Protein AF-A0AAE8W953-F1 (afdb_monomer_lite)

pLDDT: mean 77.01, std 25.29, range [22.5, 97.44]

Organism: NCBI:txid103232

Structure (mmCIF, N/CA/C/O backbone):
data_AF-A0AAE8W953-F1
#
_entry.id   AF-A0AAE8W953-F1
#
loop_
_atom_site.group_PDB
_atom_site.id
_atom_site.type_symbol
_atom_site.label_atom_id
_atom_site.label_alt_id
_atom_site.label_comp_id
_atom_site.label_asym_id
_atom_site.label_entity_id
_atom_site.label_seq_id
_atom_site.pdbx_PDB_ins_code
_atom_site.Cartn_x
_atom_site.Cartn_y
_atom_site.Cartn_z
_atom_site.occupancy
_atom_site.B_iso_or_equiv
_atom_site.auth_seq_id
_atom_site.auth_comp_id
_atom_site.auth_asym_id
_atom_site.auth_atom_id
_atom_site.pdbx_PDB_model_num
ATOM 1 N N . MET A 1 1 ? 18.981 18.930 -23.651 1.00 29.95 1 MET A N 1
ATOM 2 C CA . MET A 1 1 ? 18.282 19.805 -22.680 1.00 29.95 1 MET A CA 1
ATOM 3 C C . MET A 1 1 ? 17.416 18.897 -21.825 1.00 29.95 1 MET A C 1
ATOM 5 O O . MET A 1 1 ? 16.398 18.423 -22.305 1.00 29.95 1 MET A O 1
ATOM 9 N N . ASN A 1 2 ? 17.889 18.520 -20.635 1.00 25.70 2 ASN A N 1
ATOM 10 C CA . ASN A 1 2 ? 17.463 17.260 -20.018 1.00 25.70 2 ASN A CA 1
ATOM 11 C C . ASN A 1 2 ? 16.318 17.469 -19.023 1.00 25.70 2 ASN A C 1
ATOM 13 O O . ASN A 1 2 ? 16.557 17.807 -17.864 1.00 25.70 2 ASN A O 1
ATOM 17 N N . GLN A 1 3 ? 15.087 17.202 -19.456 1.00 26.69 3 GLN A N 1
ATOM 18 C CA . GLN A 1 3 ? 13.986 16.946 -18.530 1.00 26.69 3 GLN A CA 1
ATOM 19 C C . GLN A 1 3 ? 14.133 15.519 -17.985 1.00 26.69 3 GLN A C 1
ATOM 21 O O . GLN A 1 3 ? 13.975 14.546 -18.717 1.00 26.69 3 GLN A O 1
ATOM 26 N N . ARG A 1 4 ? 14.477 15.389 -16.698 1.00 30.72 4 ARG A N 1
ATOM 27 C CA . ARG A 1 4 ? 14.400 14.107 -15.983 1.00 30.72 4 ARG A CA 1
ATOM 28 C C . ARG A 1 4 ? 12.934 13.813 -15.664 1.00 30.72 4 ARG A C 1
ATOM 30 O O . ARG A 1 4 ? 12.268 14.672 -15.087 1.00 30.72 4 ARG A O 1
ATOM 37 N N . LEU A 1 5 ? 12.461 12.607 -15.977 1.00 32.72 5 LEU A N 1
ATOM 38 C CA . LEU A 1 5 ? 11.154 12.123 -15.526 1.00 32.72 5 LEU A CA 1
ATOM 39 C C . LEU A 1 5 ? 11.118 12.082 -13.983 1.00 32.72 5 LEU A C 1
ATOM 41 O O . LEU A 1 5 ? 12.016 11.497 -13.369 1.00 32.72 5 LEU A O 1
ATOM 45 N N . PRO A 1 6 ? 10.128 12.715 -13.326 1.00 36.53 6 PRO A N 1
ATOM 46 C CA . PRO A 1 6 ? 10.083 12.817 -11.873 1.00 36.53 6 PRO A CA 1
ATOM 47 C C . PRO A 1 6 ? 9.419 11.580 -11.250 1.00 36.53 6 PRO A C 1
ATOM 49 O O . PRO A 1 6 ? 8.352 11.693 -10.653 1.00 36.53 6 PRO A O 1
ATOM 52 N N . LEU A 1 7 ? 10.093 10.425 -11.310 1.00 39.28 7 LEU A N 1
ATOM 53 C CA . LEU A 1 7 ? 9.651 9.139 -10.726 1.00 39.28 7 LEU A CA 1
ATOM 54 C C . LEU A 1 7 ? 9.184 9.263 -9.251 1.00 39.28 7 LEU A C 1
ATOM 56 O O . LEU A 1 7 ? 8.340 8.513 -8.765 1.00 39.28 7 LEU A O 1
ATOM 60 N N . ALA A 1 8 ? 9.705 10.264 -8.532 1.00 35.25 8 ALA A N 1
ATOM 61 C CA . ALA A 1 8 ? 9.328 10.612 -7.163 1.00 35.25 8 ALA A CA 1
ATOM 62 C C . ALA A 1 8 ? 7.889 11.149 -6.989 1.00 35.25 8 ALA A C 1
ATOM 64 O O . ALA A 1 8 ? 7.377 11.090 -5.877 1.00 35.25 8 ALA A O 1
ATOM 65 N N . ARG A 1 9 ? 7.226 11.661 -8.040 1.00 34.94 9 ARG A N 1
ATOM 66 C CA . ARG A 1 9 ? 5.788 12.014 -7.999 1.00 34.94 9 ARG A CA 1
ATOM 67 C C . ARG A 1 9 ? 4.886 10.783 -7.981 1.00 34.94 9 ARG A C 1
ATOM 69 O O . ARG A 1 9 ? 3.749 10.854 -7.534 1.00 34.94 9 ARG A O 1
ATOM 76 N N . GLU A 1 10 ? 5.385 9.677 -8.508 1.00 43.75 10 GLU A N 1
ATOM 77 C CA . GLU A 1 10 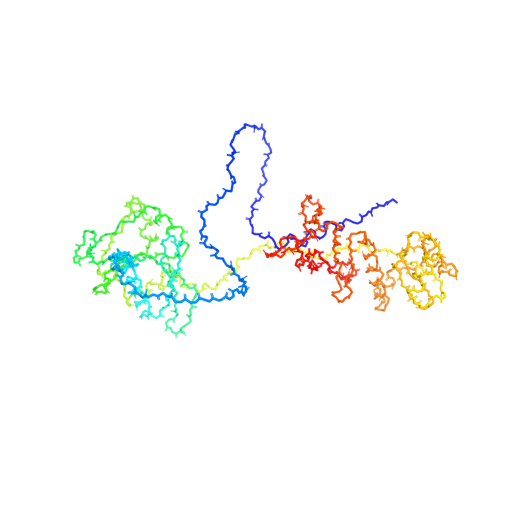? 4.560 8.558 -8.948 1.00 43.75 10 GLU A CA 1
ATOM 78 C C . GLU A 1 10 ? 4.533 7.432 -7.909 1.00 43.75 10 GLU A C 1
ATOM 80 O O . GLU A 1 10 ? 3.479 6.881 -7.600 1.00 43.75 10 GLU A O 1
ATOM 85 N N . VAL A 1 11 ? 5.676 7.198 -7.255 1.00 37.94 11 VAL A N 1
ATOM 86 C CA . VAL A 1 11 ? 5.764 6.411 -6.011 1.00 37.94 11 VAL A CA 1
ATOM 87 C C . VAL A 1 11 ? 4.898 7.021 -4.894 1.00 37.94 11 VAL A C 1
ATOM 89 O O . VAL A 1 11 ? 4.406 6.303 -4.027 1.00 37.94 11 VAL A O 1
ATOM 92 N N . GLU A 1 12 ? 4.689 8.340 -4.919 1.00 37.41 12 GLU A N 1
ATOM 93 C CA . GLU A 1 12 ? 3.907 9.064 -3.913 1.00 37.41 12 GLU A CA 1
ATOM 94 C C . GLU A 1 12 ? 2.401 8.772 -4.017 1.00 37.41 12 GLU A C 1
ATOM 96 O O . GLU A 1 12 ? 1.778 8.464 -3.004 1.00 37.41 12 GLU A O 1
ATOM 101 N N . ALA A 1 13 ? 1.839 8.758 -5.233 1.00 37.00 13 ALA A N 1
ATOM 102 C CA . ALA A 1 13 ? 0.435 8.403 -5.463 1.00 37.00 13 ALA A CA 1
ATOM 103 C C . ALA A 1 13 ? 0.104 6.980 -4.971 1.00 37.00 13 ALA A C 1
ATOM 105 O O . ALA A 1 13 ? -0.927 6.768 -4.335 1.00 37.00 13 ALA A O 1
ATOM 106 N N . ALA A 1 14 ? 1.009 6.020 -5.194 1.00 38.59 14 ALA A N 1
ATOM 107 C CA . ALA A 1 14 ? 0.853 4.661 -4.681 1.00 38.59 14 ALA A CA 1
ATOM 108 C C . ALA A 1 14 ? 0.920 4.607 -3.141 1.00 38.59 14 ALA A C 1
ATOM 110 O O . ALA A 1 14 ? 0.115 3.921 -2.513 1.00 38.59 14 ALA A O 1
ATOM 111 N N . ALA A 1 15 ? 1.849 5.342 -2.518 1.00 34.41 15 ALA A N 1
ATOM 112 C CA . ALA A 1 15 ? 2.065 5.308 -1.070 1.00 34.41 15 ALA A CA 1
ATOM 113 C C . ALA A 1 15 ? 0.926 5.943 -0.248 1.00 34.41 15 ALA A C 1
ATOM 115 O O . ALA A 1 15 ? 0.655 5.481 0.860 1.00 34.41 15 ALA A O 1
ATOM 116 N N . THR A 1 16 ? 0.249 6.970 -0.772 1.00 39.50 16 THR A N 1
ATOM 117 C CA . THR A 1 16 ? -0.854 7.652 -0.066 1.00 39.50 16 THR A CA 1
ATOM 118 C C . THR A 1 16 ? -2.112 6.782 0.077 1.00 39.50 16 THR A C 1
ATOM 120 O O . THR A 1 16 ? -2.882 6.984 1.009 1.00 39.50 16 THR A O 1
ATOM 123 N N . SER A 1 17 ? -2.300 5.771 -0.779 1.00 36.75 17 SER A N 1
ATOM 124 C CA . SER A 1 17 ? -3.497 4.907 -0.786 1.00 36.75 17 SER A CA 1
ATOM 125 C C . SER A 1 17 ? -3.668 3.979 0.431 1.00 36.75 17 SER A C 1
ATOM 127 O O . SER A 1 17 ? -4.734 3.401 0.606 1.00 36.75 17 SER A O 1
ATOM 129 N N . TYR A 1 18 ? -2.636 3.815 1.266 1.00 36.38 18 TYR A N 1
ATOM 130 C CA . TYR A 1 18 ? -2.559 2.755 2.287 1.00 36.38 18 TYR A CA 1
ATOM 131 C C . TYR A 1 18 ? -2.380 3.285 3.727 1.00 36.38 18 TYR A C 1
ATOM 133 O O . TYR A 1 18 ? -1.838 2.583 4.586 1.00 36.38 18 TYR A O 1
ATOM 141 N N . GLY A 1 19 ? -2.778 4.538 3.998 1.00 32.69 19 GLY A N 1
ATOM 142 C CA . GLY A 1 19 ? -2.364 5.272 5.202 1.00 32.69 19 GLY A CA 1
ATOM 143 C C . GLY A 1 19 ? -3.405 6.181 5.869 1.00 32.69 19 GLY A C 1
ATOM 144 O O . GLY A 1 19 ? -3.179 7.385 5.928 1.00 32.69 19 GLY A O 1
ATOM 145 N N . ALA A 1 20 ? -4.413 5.565 6.501 1.00 30.73 20 ALA A N 1
ATOM 146 C CA . ALA A 1 20 ? -5.313 6.124 7.529 1.00 30.73 20 ALA A CA 1
ATOM 147 C C . ALA A 1 20 ? -6.446 7.089 7.106 1.00 30.73 20 ALA A C 1
ATOM 149 O O . ALA A 1 20 ? -6.422 7.731 6.059 1.00 30.73 20 ALA A O 1
ATOM 150 N N . ASP A 1 21 ? -7.453 7.147 7.983 1.00 25.94 21 ASP A N 1
ATOM 151 C CA . ASP A 1 21 ? -8.747 7.805 7.809 1.00 25.94 21 ASP A CA 1
ATOM 152 C C . ASP A 1 21 ? -8.750 9.343 7.847 1.00 25.94 21 ASP A C 1
ATOM 154 O O . ASP A 1 21 ? -8.002 9.995 8.575 1.00 25.94 21 ASP A O 1
ATOM 158 N N . VAL A 1 22 ? -9.719 9.886 7.102 1.00 29.83 22 VAL A N 1
ATOM 159 C CA . VAL A 1 22 ? -10.532 11.086 7.375 1.00 29.83 22 VAL A CA 1
ATOM 160 C C . VAL A 1 22 ? -9.914 12.178 8.272 1.00 29.83 22 VAL A C 1
ATOM 162 O O . VAL A 1 22 ? -10.112 12.222 9.486 1.00 29.83 22 VAL A O 1
ATOM 165 N N . ALA A 1 23 ? -9.355 13.209 7.631 1.00 25.55 23 ALA A N 1
ATOM 166 C CA . ALA A 1 23 ? -9.274 14.557 8.198 1.00 25.55 23 ALA A CA 1
ATOM 167 C C . ALA A 1 23 ? -9.662 15.608 7.140 1.00 25.55 23 ALA A C 1
ATOM 169 O O . ALA A 1 23 ? -9.140 15.616 6.027 1.00 25.55 23 ALA A O 1
ATOM 170 N N . ARG A 1 24 ? -10.613 16.490 7.478 1.00 26.36 24 ARG A N 1
ATOM 171 C CA . ARG A 1 24 ? -11.194 17.487 6.555 1.00 26.36 24 ARG A CA 1
ATOM 172 C C . ARG A 1 24 ? -10.184 18.561 6.133 1.00 26.36 24 ARG A C 1
ATOM 174 O O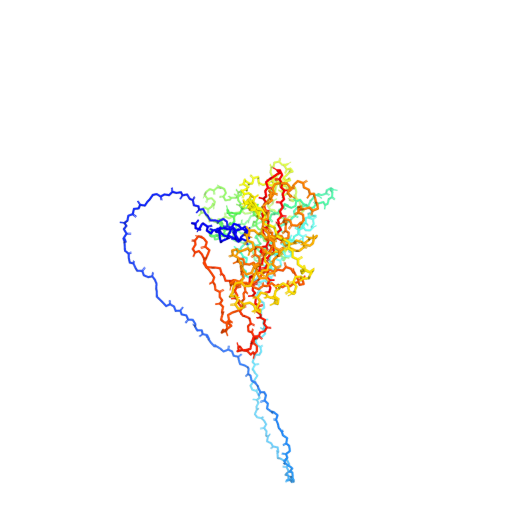 . ARG A 1 24 ? -9.463 19.086 6.977 1.00 26.36 24 ARG A O 1
ATOM 181 N N . LEU A 1 25 ? -10.305 19.043 4.894 1.00 24.92 25 LEU A N 1
ATOM 182 C CA . LEU A 1 25 ? -9.890 20.400 4.518 1.00 24.92 25 LEU A CA 1
ATOM 183 C C . LEU A 1 25 ? -11.009 21.131 3.765 1.00 24.92 25 LEU A C 1
ATOM 185 O O . LEU A 1 25 ? -11.250 20.897 2.585 1.00 24.92 25 LEU A O 1
ATOM 189 N N . VAL A 1 26 ? -11.660 22.062 4.466 1.00 26.39 26 VAL A N 1
ATOM 190 C CA . VAL A 1 26 ? -12.446 23.150 3.864 1.00 26.39 26 VAL A CA 1
ATOM 191 C C . VAL A 1 26 ? -11.502 24.348 3.693 1.00 26.39 26 VAL A C 1
ATOM 193 O O . VAL A 1 26 ? -10.773 24.660 4.638 1.00 26.39 26 VAL A O 1
ATOM 196 N N . PRO A 1 27 ? -11.474 25.036 2.537 1.00 28.94 27 PRO A N 1
ATOM 197 C CA . PRO A 1 27 ? -10.591 26.181 2.340 1.00 28.94 27 PRO A CA 1
ATOM 198 C C . PRO A 1 27 ? -11.124 27.429 3.061 1.00 28.94 27 PRO A C 1
ATOM 200 O O . PRO A 1 27 ? -12.233 27.885 2.790 1.00 28.94 27 PRO A O 1
ATOM 203 N N . VAL A 1 28 ? -10.306 28.028 3.932 1.00 25.64 28 VAL A N 1
ATOM 204 C CA . VAL A 1 28 ? -10.545 29.361 4.515 1.00 25.64 28 VAL A CA 1
ATOM 205 C C . VAL A 1 28 ? -9.281 30.215 4.367 1.00 25.64 28 VAL A C 1
ATOM 207 O O . VAL A 1 28 ? -8.160 29.710 4.408 1.00 25.64 28 VAL A O 1
ATOM 210 N N . VAL A 1 29 ? -9.481 31.508 4.111 1.00 27.25 29 VAL A N 1
ATOM 211 C CA . VAL A 1 29 ? -8.453 32.473 3.690 1.00 27.25 29 VAL A CA 1
ATOM 212 C C . VAL A 1 29 ? -7.580 32.944 4.865 1.00 27.25 29 VAL A C 1
ATOM 214 O O . VAL A 1 29 ? -8.011 32.958 6.014 1.00 27.25 29 VAL A O 1
ATOM 217 N N . ALA A 1 30 ? -6.337 33.333 4.568 1.00 26.64 30 ALA A N 1
ATOM 218 C CA . ALA A 1 30 ? -5.344 33.765 5.550 1.00 26.64 30 ALA A CA 1
ATOM 219 C C . ALA A 1 30 ? -5.658 35.119 6.226 1.00 26.64 30 ALA A C 1
ATOM 221 O O . ALA A 1 30 ? -6.164 36.044 5.593 1.00 26.64 30 ALA A O 1
ATOM 222 N N . GLY A 1 31 ? -5.231 35.259 7.487 1.00 25.09 31 GLY A N 1
ATOM 223 C CA . GLY A 1 31 ? -5.169 36.516 8.245 1.00 25.09 31 GLY A CA 1
ATOM 224 C C . GLY A 1 31 ? -4.106 36.420 9.365 1.00 25.09 31 GLY A C 1
ATOM 225 O O . GLY A 1 31 ? -3.942 35.320 9.896 1.00 25.09 31 GLY A O 1
ATOM 226 N N . PRO A 1 32 ? -3.345 37.483 9.720 1.00 33.75 32 PRO A N 1
ATOM 227 C CA . PRO A 1 32 ? -2.106 37.316 10.492 1.00 33.75 32 PRO A CA 1
ATOM 228 C C . PRO A 1 32 ? -2.097 38.004 11.875 1.00 33.75 32 PRO A C 1
ATOM 230 O O . PRO A 1 32 ? -1.932 39.219 11.959 1.00 33.75 32 PRO A O 1
ATOM 233 N N . HIS A 1 33 ? -2.137 37.228 12.964 1.00 26.92 33 HIS A N 1
ATOM 234 C CA .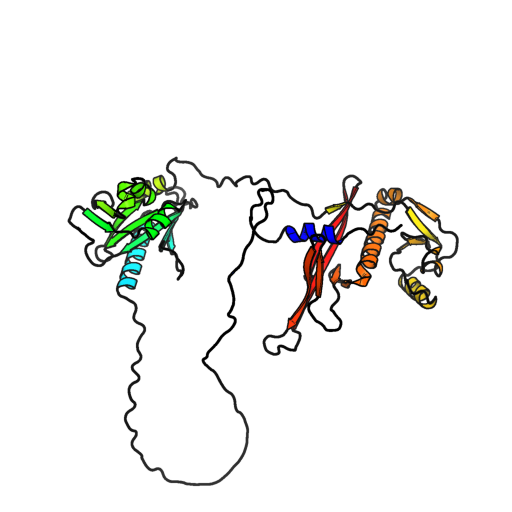 HIS A 1 33 ? -1.792 37.691 14.321 1.00 26.92 33 HIS A CA 1
ATOM 235 C C . HIS A 1 33 ? -1.126 36.574 15.153 1.00 26.92 33 HIS A C 1
ATOM 237 O O . HIS A 1 33 ? -1.492 35.409 15.031 1.00 26.92 33 HIS A O 1
ATOM 243 N N . GLY A 1 34 ? -0.156 36.942 16.002 1.00 25.34 34 GLY A N 1
ATOM 244 C CA . GLY A 1 34 ? 0.284 36.144 17.164 1.00 25.34 34 GLY A CA 1
ATOM 245 C C . GLY A 1 34 ? -0.495 36.537 18.439 1.00 25.34 34 GLY A C 1
ATOM 246 O O . GLY A 1 34 ? -1.459 37.294 18.299 1.00 25.34 34 GLY A O 1
ATOM 247 N N . PRO A 1 35 ? -0.089 36.125 19.666 1.00 34.12 35 PRO A N 1
ATOM 248 C CA . PRO A 1 35 ? 1.250 35.642 20.046 1.00 34.12 35 PRO A CA 1
ATOM 249 C C . PRO A 1 35 ? 1.294 34.371 20.945 1.00 34.12 35 PRO A C 1
ATOM 251 O O . PRO A 1 35 ? 0.270 33.818 21.318 1.00 34.12 35 PRO A O 1
ATOM 254 N N . ASP A 1 36 ? 2.527 33.964 21.274 1.00 24.52 36 ASP A N 1
ATOM 255 C CA . ASP A 1 36 ? 3.062 33.322 22.499 1.00 24.52 36 ASP A CA 1
ATOM 256 C C . ASP A 1 36 ? 2.329 32.259 23.368 1.00 24.52 36 ASP A C 1
ATOM 258 O O . ASP A 1 36 ? 1.164 32.357 23.736 1.00 24.52 36 ASP A O 1
ATOM 262 N N . HIS A 1 37 ? 3.200 31.379 23.901 1.00 24.16 37 HIS A N 1
ATOM 263 C CA . HIS A 1 37 ? 3.160 30.617 25.169 1.00 24.16 37 HIS A CA 1
ATOM 264 C C . HIS A 1 37 ? 2.635 29.160 25.250 1.00 24.16 37 HIS A C 1
ATOM 266 O O . HIS A 1 37 ? 1.646 28.770 24.648 1.00 24.16 37 HIS A O 1
ATOM 272 N N . LEU A 1 38 ? 3.347 28.405 26.118 1.00 23.81 38 LEU A N 1
ATOM 273 C CA . LEU A 1 38 ? 3.217 26.991 26.536 1.00 23.81 38 LEU A CA 1
ATOM 274 C C . LEU A 1 38 ? 3.338 25.949 25.391 1.00 23.81 38 LEU A C 1
ATOM 276 O O . LEU A 1 38 ? 2.680 26.038 24.370 1.00 23.81 38 LEU A O 1
ATOM 280 N N . PHE A 1 39 ? 4.182 24.913 25.472 1.00 23.44 39 PHE A N 1
ATOM 281 C CA . PHE A 1 39 ? 4.564 24.106 26.643 1.00 23.44 39 PHE A CA 1
ATOM 282 C C . PHE A 1 39 ? 6.077 23.814 26.763 1.00 23.44 39 PHE A C 1
ATOM 284 O O . PHE A 1 39 ? 6.853 24.005 25.829 1.00 23.44 39 PHE A O 1
ATOM 291 N N . ARG A 1 40 ? 6.499 23.303 27.931 1.00 23.05 40 ARG A N 1
ATOM 292 C CA . ARG A 1 40 ? 7.882 22.895 28.245 1.00 23.05 40 ARG A CA 1
ATOM 293 C C . ARG A 1 40 ? 7.871 21.716 29.230 1.00 23.05 40 ARG A C 1
ATOM 295 O O . ARG A 1 40 ? 7.195 21.836 30.245 1.00 23.05 40 ARG A O 1
ATOM 302 N N . LEU A 1 41 ? 8.710 20.692 28.990 1.00 22.50 41 LEU A N 1
ATOM 303 C CA . LEU A 1 41 ? 8.979 19.525 29.872 1.00 22.50 41 LEU A CA 1
ATOM 304 C C . LEU A 1 41 ? 7.767 18.565 30.073 1.00 22.50 41 LEU A C 1
ATOM 306 O O . LEU A 1 41 ? 6.629 18.981 29.913 1.00 22.50 41 LEU A O 1
ATOM 310 N N . MET A 1 42 ? 7.917 17.263 30.373 1.00 23.22 42 MET A N 1
ATOM 311 C CA . MET A 1 42 ? 9.106 16.419 30.629 1.00 23.22 42 MET A CA 1
ATOM 312 C C . MET A 1 42 ? 9.144 15.152 29.749 1.00 23.22 42 MET A C 1
ATOM 314 O O . MET A 1 42 ? 8.132 14.742 29.188 1.00 23.22 42 MET A O 1
ATOM 318 N N . SER A 1 43 ? 10.309 14.496 29.725 1.00 23.70 43 SER A N 1
ATOM 319 C CA . SER A 1 43 ? 10.497 13.115 29.262 1.00 23.70 43 SER A CA 1
ATOM 320 C C . SER A 1 43 ? 10.917 12.206 30.429 1.00 23.70 43 SER A C 1
ATOM 322 O O . SER A 1 43 ? 11.666 12.659 31.293 1.00 23.70 43 SER A O 1
ATOM 324 N N . ASP A 1 44 ? 10.591 10.910 30.335 1.00 25.88 44 ASP A N 1
ATOM 325 C CA . ASP A 1 44 ? 11.327 9.798 30.984 1.00 25.88 44 ASP A CA 1
ATOM 326 C C . ASP A 1 44 ? 11.121 9.658 32.546 1.00 25.88 44 ASP A C 1
ATOM 328 O O . ASP A 1 44 ? 10.262 10.351 33.090 1.00 25.88 44 ASP A O 1
ATOM 332 N N . PRO A 1 45 ? 11.710 8.677 33.285 1.00 40.31 45 PRO A N 1
ATOM 333 C CA . PRO A 1 45 ? 11.023 7.387 33.565 1.00 40.31 45 PRO A CA 1
ATOM 334 C C . PRO A 1 45 ? 11.234 6.775 34.997 1.00 40.31 45 PRO A C 1
ATOM 336 O O . PRO A 1 45 ? 11.750 7.439 35.891 1.00 40.31 45 PRO A O 1
ATOM 339 N N . ARG A 1 46 ? 11.009 5.438 35.139 1.00 26.27 46 ARG A N 1
ATOM 340 C CA . ARG A 1 46 ? 11.454 4.492 36.226 1.00 26.27 46 ARG A CA 1
ATOM 341 C C . ARG A 1 46 ? 10.663 4.563 37.560 1.00 26.27 46 ARG A C 1
ATOM 343 O O . ARG A 1 46 ? 9.855 5.463 37.719 1.00 26.27 46 ARG A O 1
ATOM 350 N N . ARG A 1 47 ? 10.790 3.653 38.558 1.00 28.42 47 ARG A N 1
ATOM 351 C CA . ARG A 1 47 ? 11.561 2.386 38.828 1.00 28.42 47 ARG A CA 1
ATOM 352 C C . ARG A 1 47 ? 10.726 1.516 39.827 1.00 28.42 47 ARG A C 1
ATOM 354 O O . ARG A 1 47 ? 9.837 2.073 40.454 1.00 28.42 47 ARG A O 1
ATOM 361 N N . THR A 1 48 ? 10.931 0.219 40.124 1.00 27.70 48 THR A N 1
ATOM 362 C CA . THR A 1 48 ? 11.896 -0.806 39.647 1.00 27.70 48 THR A CA 1
ATOM 363 C C . THR A 1 48 ? 11.150 -2.024 39.049 1.00 27.70 48 THR A C 1
ATOM 365 O O . THR A 1 48 ? 10.554 -1.801 38.006 1.00 27.70 48 THR A O 1
ATOM 368 N N . VAL A 1 49 ? 11.084 -3.288 39.515 1.00 27.55 49 VAL A N 1
ATOM 369 C CA . VAL A 1 49 ? 11.661 -4.111 40.618 1.00 27.55 49 VAL A CA 1
ATOM 370 C C . VAL A 1 49 ? 11.939 -5.496 39.992 1.00 27.55 49 VAL A C 1
ATOM 372 O O . VAL A 1 49 ? 11.003 -6.215 39.670 1.00 27.55 49 VAL A O 1
ATOM 375 N N . SER A 1 50 ? 13.137 -5.741 39.449 1.00 27.86 50 SER A N 1
ATOM 376 C CA . SER A 1 50 ? 14.247 -6.540 40.032 1.00 27.86 50 SER A CA 1
ATOM 377 C C . SER A 1 50 ? 13.867 -7.936 40.571 1.00 27.86 50 SER A C 1
ATOM 379 O O . SER A 1 50 ? 13.038 -8.019 41.469 1.00 27.86 50 SER A O 1
ATOM 381 N N . GLY A 1 51 ? 14.469 -9.057 40.148 1.00 25.75 51 GLY A N 1
ATOM 382 C CA . GLY A 1 51 ? 15.562 -9.273 39.177 1.00 25.75 51 GLY A CA 1
ATOM 383 C C . GLY A 1 51 ? 16.931 -9.580 39.814 1.00 25.75 51 GLY A C 1
ATOM 384 O O . GLY A 1 51 ? 17.214 -9.096 40.906 1.00 25.75 51 GLY A O 1
ATOM 385 N N . HIS A 1 52 ? 17.771 -10.319 39.069 1.00 27.17 52 HIS A N 1
ATOM 386 C CA . HIS A 1 52 ? 19.045 -10.968 39.460 1.00 27.17 52 HIS A CA 1
ATOM 387 C C . HIS A 1 52 ? 18.903 -12.266 40.293 1.00 27.17 52 HIS A C 1
ATOM 389 O O . HIS A 1 52 ? 17.960 -12.413 41.061 1.00 27.17 52 HIS A O 1
ATOM 395 N N . GLY A 1 53 ? 19.814 -13.242 40.171 1.00 25.02 53 GLY A N 1
ATOM 396 C CA . GLY A 1 53 ? 20.896 -13.343 39.177 1.00 25.02 53 GLY A CA 1
ATOM 397 C C . GLY A 1 53 ? 22.005 -14.340 39.543 1.00 25.02 53 GLY A C 1
ATOM 398 O O . GLY A 1 53 ? 22.643 -14.177 40.572 1.00 25.02 53 GLY A O 1
ATOM 399 N N . GLU A 1 54 ? 22.181 -15.340 38.674 1.00 26.14 54 GLU A N 1
ATOM 400 C CA . GLU A 1 54 ? 23.417 -16.014 38.208 1.00 26.14 54 GLU A CA 1
ATOM 401 C C . GLU A 1 54 ? 24.701 -16.041 39.073 1.00 26.14 54 GLU A C 1
ATOM 403 O O . GLU A 1 54 ? 25.177 -15.025 39.570 1.00 26.14 54 GLU A O 1
ATOM 408 N N . GLY A 1 55 ? 25.370 -17.206 39.109 1.00 26.12 55 GLY A N 1
ATOM 409 C CA . GLY A 1 55 ? 26.730 -17.336 39.653 1.00 26.12 55 GLY A CA 1
ATOM 410 C C . GLY A 1 55 ? 27.224 -18.781 39.794 1.00 26.12 55 GLY A C 1
ATOM 411 O O . GLY A 1 55 ? 27.093 -19.378 40.857 1.00 26.12 55 GLY A O 1
ATOM 412 N N . SER A 1 56 ? 27.815 -19.349 38.739 1.00 27.47 56 SER A N 1
ATOM 413 C CA . SER A 1 56 ? 28.465 -20.672 38.758 1.00 27.47 56 SER A CA 1
ATOM 414 C C . SER A 1 56 ? 29.986 -20.568 38.917 1.00 27.47 56 SER A C 1
ATOM 416 O O . SER A 1 56 ? 30.588 -19.773 38.199 1.00 27.47 56 SER A O 1
ATOM 418 N N . CYS A 1 57 ? 30.612 -21.424 39.739 1.00 25.31 57 CYS A N 1
ATOM 419 C CA . CYS A 1 57 ? 31.986 -21.924 39.536 1.00 25.31 57 CYS A CA 1
ATOM 420 C C . CYS A 1 57 ? 32.315 -23.115 40.469 1.00 25.31 57 CYS A C 1
ATOM 422 O O . CYS A 1 57 ? 31.450 -23.556 41.225 1.00 25.31 57 CYS A O 1
ATOM 424 N N . VAL A 1 58 ? 33.520 -23.690 40.340 1.00 27.31 58 VAL A N 1
ATOM 425 C CA . VAL A 1 58 ? 33.829 -25.106 40.652 1.00 27.31 58 VAL A CA 1
ATOM 426 C C . VAL A 1 58 ? 35.118 -25.286 41.492 1.00 27.31 58 VAL A C 1
ATOM 428 O O . VAL A 1 58 ? 36.036 -24.481 41.372 1.00 27.31 58 VAL A O 1
ATOM 431 N N . ASP A 1 59 ? 35.163 -26.383 42.269 1.00 26.88 59 ASP A N 1
ATOM 432 C CA . ASP A 1 59 ? 36.283 -27.004 43.023 1.00 26.88 59 ASP A CA 1
ATOM 433 C C . ASP A 1 59 ? 36.956 -26.254 44.201 1.00 26.88 59 ASP A C 1
ATOM 435 O O . ASP A 1 59 ? 37.171 -25.047 44.179 1.00 26.88 59 ASP A O 1
ATOM 439 N N . GLY A 1 60 ? 37.332 -27.006 45.259 1.00 25.80 60 GLY A N 1
ATOM 440 C CA . GLY A 1 60 ? 38.015 -26.445 46.447 1.00 25.80 60 GLY A CA 1
ATOM 441 C C . GLY A 1 60 ? 38.019 -27.289 47.742 1.00 25.80 60 GLY A C 1
ATOM 442 O O . GLY A 1 60 ? 37.587 -26.800 48.777 1.00 25.80 60 GLY A O 1
ATOM 443 N N . GLY A 1 61 ? 38.454 -28.555 47.701 1.00 24.38 61 GLY A N 1
ATOM 444 C CA . GLY A 1 61 ? 38.279 -29.569 48.767 1.00 24.38 61 GLY A CA 1
ATOM 445 C C . GLY A 1 61 ? 38.690 -29.291 50.241 1.00 24.38 61 GLY A C 1
ATOM 446 O O . GLY A 1 61 ? 39.546 -28.465 50.540 1.00 24.38 61 GLY A O 1
ATOM 447 N N . SER A 1 62 ? 38.190 -30.186 51.118 1.00 26.23 62 SER A N 1
ATOM 448 C CA . SER A 1 62 ? 38.813 -30.718 52.362 1.00 26.23 62 SER A CA 1
ATOM 449 C C . SER A 1 62 ? 38.254 -30.345 53.762 1.00 26.23 62 SER A C 1
ATOM 451 O O . SER A 1 62 ? 37.979 -29.196 54.080 1.00 26.23 62 SER A O 1
ATOM 453 N N . SER A 1 63 ? 38.256 -31.370 54.635 1.00 27.14 63 SER A N 1
ATOM 454 C CA . SER A 1 63 ? 38.476 -31.341 56.101 1.00 27.14 63 SER A CA 1
ATOM 455 C C . SER A 1 63 ? 37.378 -30.912 57.114 1.00 27.14 63 SER A C 1
ATOM 457 O O . SER A 1 63 ? 37.369 -29.797 57.621 1.00 27.14 63 SER A O 1
ATOM 459 N N . CYS A 1 64 ? 36.663 -31.934 57.611 1.00 25.94 64 CYS A N 1
ATOM 460 C CA . CYS A 1 64 ? 36.505 -32.281 59.046 1.00 25.94 64 CYS A CA 1
ATOM 461 C C . CYS A 1 64 ? 35.643 -31.446 60.038 1.00 25.94 64 CYS A C 1
ATOM 463 O O . CYS A 1 64 ? 36.057 -30.423 60.566 1.00 25.94 64 CYS A O 1
ATOM 465 N N . CYS A 1 65 ? 34.576 -32.113 60.509 1.00 25.41 65 CYS A N 1
ATOM 466 C CA . CYS A 1 65 ? 34.225 -32.330 61.931 1.00 25.41 65 CYS A CA 1
ATOM 467 C C . CYS A 1 65 ? 33.876 -31.138 62.860 1.00 25.41 65 CYS A C 1
ATOM 469 O O . CYS A 1 65 ? 34.739 -30.570 63.525 1.00 25.41 65 CYS A O 1
ATOM 471 N N . GLY A 1 66 ? 32.571 -30.940 63.101 1.00 28.55 66 GLY A N 1
ATOM 472 C CA . GLY A 1 66 ? 32.014 -30.184 64.237 1.00 28.55 66 GLY A CA 1
ATOM 473 C C . GLY A 1 66 ? 30.698 -30.808 64.734 1.00 28.55 66 GLY A C 1
ATOM 474 O O . GLY A 1 66 ? 29.985 -31.435 63.954 1.00 28.55 66 GLY A O 1
ATOM 475 N N . LYS A 1 67 ? 30.387 -30.699 66.036 1.00 30.92 67 LYS A N 1
ATOM 476 C CA . LYS A 1 67 ? 29.181 -31.299 66.656 1.00 30.92 67 LYS A CA 1
ATOM 477 C C . LYS A 1 67 ? 27.955 -30.373 66.547 1.00 30.92 67 LYS A C 1
ATOM 479 O O . LYS A 1 67 ? 28.137 -29.158 66.556 1.00 30.92 67 LYS A O 1
ATOM 484 N N . PRO A 1 68 ? 26.718 -30.910 66.513 1.00 31.89 68 PRO A N 1
ATOM 485 C CA . PRO A 1 68 ? 25.512 -30.088 66.524 1.00 31.89 68 PRO A CA 1
ATOM 486 C C . PRO A 1 68 ? 25.298 -29.424 67.891 1.00 31.89 68 PRO A C 1
ATOM 488 O O . PRO A 1 68 ? 25.451 -30.060 68.934 1.00 31.89 68 PRO A O 1
ATOM 491 N N . VAL A 1 69 ? 24.877 -28.160 67.868 1.00 34.97 69 VAL A N 1
ATOM 492 C CA . VAL A 1 69 ? 24.318 -27.432 69.014 1.00 34.97 69 VAL A CA 1
ATOM 493 C C . VAL A 1 69 ? 22.944 -26.932 68.585 1.00 34.97 69 VAL A C 1
ATOM 495 O O . VAL A 1 69 ? 22.812 -26.339 67.515 1.00 34.97 69 VAL A O 1
ATOM 498 N N . ALA A 1 70 ? 21.917 -27.205 69.387 1.00 32.59 70 ALA A N 1
ATOM 499 C CA . ALA A 1 70 ? 20.575 -26.706 69.125 1.00 32.59 70 ALA A CA 1
ATOM 500 C C . ALA A 1 70 ? 20.477 -25.238 69.562 1.00 32.59 70 ALA A C 1
ATOM 502 O O . ALA A 1 70 ? 20.706 -24.928 70.730 1.00 32.59 70 ALA A O 1
ATOM 503 N N . CYS A 1 71 ? 20.109 -24.359 68.632 1.00 31.38 71 CYS A N 1
ATOM 504 C CA . CYS A 1 71 ? 19.690 -22.991 68.922 1.00 31.38 71 CYS A CA 1
ATOM 505 C C . CYS A 1 71 ? 18.198 -22.875 68.604 1.00 31.38 71 CYS A C 1
ATOM 507 O O . CYS A 1 71 ? 17.761 -23.266 67.520 1.00 31.38 71 CYS A O 1
ATOM 509 N N . GLU A 1 72 ? 17.419 -22.362 69.550 1.00 32.78 72 GLU A N 1
ATOM 510 C CA . GLU A 1 72 ? 15.974 -22.207 69.395 1.00 32.78 72 GLU A CA 1
ATOM 511 C C . GLU A 1 72 ? 15.656 -21.091 68.390 1.00 32.78 72 GLU A C 1
ATOM 513 O O . GLU A 1 72 ? 16.227 -20.001 68.439 1.00 32.78 72 GLU A O 1
ATOM 518 N N . MET A 1 73 ? 14.736 -21.365 67.463 1.00 35.75 73 MET A N 1
ATOM 519 C CA . MET A 1 73 ? 14.267 -20.372 66.498 1.00 35.75 73 MET A CA 1
ATOM 520 C C . MET A 1 73 ? 13.246 -19.439 67.168 1.00 35.75 73 MET A C 1
ATOM 522 O O . MET A 1 73 ? 12.243 -19.939 67.685 1.00 35.75 73 MET A O 1
ATOM 526 N N . PRO A 1 74 ? 13.420 -18.103 67.127 1.00 36.12 74 PRO A N 1
ATOM 527 C CA . PRO A 1 74 ? 12.344 -17.188 67.490 1.00 36.12 74 PRO A CA 1
ATOM 528 C C . PRO A 1 74 ? 11.164 -17.352 66.510 1.00 36.12 74 PRO A C 1
ATOM 530 O O . PRO A 1 74 ? 11.372 -17.731 65.351 1.00 36.12 74 PRO A O 1
ATOM 533 N N . PRO A 1 75 ? 9.918 -17.084 66.941 1.00 35.78 75 PRO A N 1
ATOM 534 C CA . PRO A 1 75 ? 8.740 -17.341 66.122 1.00 35.78 75 PRO A CA 1
ATOM 535 C C . PRO A 1 75 ? 8.742 -16.472 64.860 1.00 35.78 75 PRO A C 1
ATOM 537 O O . PRO A 1 75 ? 8.927 -15.256 64.934 1.00 35.78 75 PRO A O 1
ATOM 540 N N . LEU A 1 76 ? 8.478 -17.086 63.702 1.00 35.16 76 LEU A N 1
ATOM 541 C CA . LEU A 1 76 ? 8.237 -16.337 62.471 1.00 35.16 76 LEU A CA 1
ATOM 542 C C . LEU A 1 76 ? 6.999 -15.456 62.667 1.00 35.16 76 LEU A C 1
ATOM 544 O O . LEU A 1 76 ? 5.905 -15.960 62.930 1.00 35.16 76 LEU A O 1
ATOM 548 N N . SER A 1 77 ? 7.154 -14.146 62.480 1.00 36.59 77 SER A N 1
ATOM 549 C CA . SER A 1 77 ? 6.014 -13.250 62.322 1.00 36.59 77 SER A CA 1
ATOM 550 C C . SER A 1 77 ? 5.220 -13.684 61.094 1.00 36.59 77 SER A C 1
ATOM 552 O O . SER A 1 77 ? 5.756 -13.691 59.985 1.00 36.59 77 SER A O 1
ATOM 554 N N . SER A 1 78 ? 3.953 -14.042 61.286 1.00 36.72 78 SER A N 1
ATOM 555 C CA . SER A 1 78 ? 3.057 -14.421 60.199 1.00 36.72 78 SER A CA 1
ATOM 556 C C . SER A 1 78 ? 2.806 -13.219 59.287 1.00 36.72 78 SER A C 1
ATOM 558 O O . SER A 1 78 ? 1.974 -12.368 59.614 1.00 36.72 78 SER A O 1
ATOM 560 N N . ASP A 1 79 ? 3.507 -13.153 58.152 1.00 39.12 79 ASP A N 1
ATOM 561 C CA . ASP A 1 79 ? 3.165 -12.205 57.095 1.00 39.12 79 ASP A CA 1
ATOM 562 C C . ASP A 1 79 ? 1.751 -12.530 56.602 1.00 39.12 79 ASP A C 1
ATOM 564 O O . ASP A 1 79 ? 1.457 -13.623 56.105 1.00 39.12 79 ASP A O 1
ATOM 568 N N . GLY A 1 80 ? 0.837 -11.603 56.872 1.00 37.94 80 GLY A N 1
ATOM 569 C CA . GLY A 1 80 ? -0.592 -11.825 56.763 1.00 37.94 80 GLY A CA 1
ATOM 570 C C . GLY A 1 80 ? -1.027 -11.794 55.311 1.00 37.94 80 GLY A C 1
ATOM 571 O O . GLY A 1 80 ? -1.512 -10.758 54.862 1.00 37.94 80 GLY A O 1
ATOM 572 N N . SER A 1 81 ? -0.885 -12.930 54.613 1.00 41.66 81 SER A N 1
ATOM 573 C CA . SER A 1 81 ? -1.329 -13.150 53.229 1.00 41.66 81 SER A CA 1
ATOM 574 C C . SER A 1 81 ? -2.714 -12.544 52.999 1.00 41.66 81 SER A C 1
ATOM 576 O O . SER A 1 81 ? -3.757 -13.113 53.344 1.00 41.66 81 SER A O 1
ATOM 578 N N . ARG A 1 82 ? -2.721 -11.326 52.448 1.00 47.34 82 ARG A N 1
ATOM 579 C CA . ARG A 1 82 ? -3.913 -10.493 52.318 1.00 47.34 82 ARG A CA 1
ATOM 580 C C . ARG A 1 82 ? -4.671 -10.941 51.079 1.00 47.34 82 ARG A C 1
ATOM 582 O O . ARG A 1 82 ? -4.622 -10.284 50.041 1.00 47.34 82 ARG A O 1
ATOM 589 N N . MET A 1 83 ? -5.327 -12.097 51.212 1.00 44.12 83 MET A N 1
ATOM 590 C CA . MET A 1 83 ? -6.110 -12.764 50.171 1.00 44.12 83 MET A CA 1
ATOM 591 C C . MET A 1 83 ? -6.908 -11.755 49.344 1.00 44.12 83 MET A C 1
ATOM 593 O O . MET A 1 83 ? -7.573 -10.875 49.902 1.00 44.12 83 MET A O 1
ATOM 597 N N . LYS A 1 84 ? -6.852 -11.898 48.015 1.00 38.69 84 LYS A N 1
ATOM 598 C CA . LYS A 1 84 ? -7.618 -11.067 47.080 1.00 38.69 84 LYS A CA 1
ATOM 599 C C . LYS A 1 84 ? -9.104 -11.174 47.435 1.00 38.69 84 LYS A C 1
ATOM 601 O O . LYS A 1 84 ? -9.663 -12.266 47.407 1.00 38.69 84 LYS A O 1
ATOM 606 N N . LYS A 1 85 ? -9.731 -10.050 47.787 1.00 47.50 85 LYS A N 1
ATOM 607 C CA . LYS A 1 85 ? -11.162 -9.985 48.112 1.00 47.50 85 LYS A CA 1
ATOM 608 C C . LYS A 1 85 ? -11.918 -9.406 46.926 1.00 47.50 85 LYS A C 1
ATOM 610 O O . LYS A 1 85 ? -11.653 -8.269 46.544 1.00 47.50 85 LYS A O 1
ATOM 615 N N . ILE A 1 86 ? -12.863 -10.168 46.385 1.00 59.44 86 ILE A N 1
ATOM 616 C CA . ILE A 1 86 ? -13.866 -9.641 45.456 1.00 59.44 86 ILE A CA 1
ATOM 617 C C . ILE A 1 86 ? -14.853 -8.792 46.275 1.00 59.44 86 ILE A C 1
ATOM 619 O O . ILE A 1 86 ? -15.194 -9.136 47.411 1.00 59.44 86 ILE A O 1
ATOM 623 N N . GLY A 1 87 ? -15.258 -7.639 45.743 1.00 72.56 87 GLY A N 1
ATOM 624 C CA . GLY A 1 87 ? -16.224 -6.764 46.405 1.00 72.56 87 GLY A CA 1
ATOM 625 C C . GLY A 1 87 ? -17.637 -7.341 46.331 1.00 72.56 87 GLY A C 1
ATOM 626 O O . GLY A 1 87 ? -18.026 -7.888 45.302 1.00 72.56 87 GLY A O 1
ATOM 627 N N . LYS A 1 88 ? -18.448 -7.170 47.386 1.00 74.56 88 LYS A N 1
ATOM 628 C CA . LYS A 1 88 ? -19.871 -7.562 47.336 1.00 74.56 88 LYS A CA 1
ATOM 629 C C . LYS A 1 88 ? -20.614 -6.872 46.186 1.00 74.56 88 LYS A C 1
ATOM 631 O O . LYS A 1 88 ? -21.383 -7.518 45.495 1.00 74.56 88 LYS A O 1
ATOM 636 N N . SER A 1 89 ? -20.324 -5.595 45.935 1.00 74.69 89 SER A N 1
ATOM 637 C CA . SER A 1 89 ? -20.860 -4.844 44.792 1.00 74.69 89 SER A CA 1
ATOM 638 C C . SER A 1 89 ? -20.497 -5.457 43.436 1.00 74.69 89 SER A C 1
ATOM 640 O O . SER A 1 89 ? -21.327 -5.438 42.536 1.00 74.69 89 SER A O 1
ATOM 642 N N . SER A 1 90 ? -19.299 -6.034 43.294 1.00 77.94 90 SER A N 1
ATOM 643 C CA . SER A 1 90 ? -18.889 -6.740 42.074 1.00 77.94 90 SER A CA 1
ATOM 644 C C . SER A 1 90 ? -19.727 -8.001 41.861 1.00 77.94 90 SER A C 1
ATOM 646 O O . SER A 1 90 ? -20.266 -8.175 40.778 1.00 77.94 90 SER A O 1
ATOM 648 N N . HIS A 1 91 ? -19.921 -8.820 42.904 1.00 83.88 91 HIS A N 1
ATOM 649 C CA . HIS A 1 91 ? -20.795 -9.999 42.833 1.00 83.88 91 HIS A CA 1
ATOM 650 C C . HIS A 1 91 ? -22.267 -9.650 42.554 1.00 83.88 91 HIS A C 1
ATOM 652 O O . HIS A 1 91 ? -22.945 -10.408 41.870 1.00 83.88 91 HIS A O 1
ATOM 658 N N . ILE A 1 92 ? -22.771 -8.517 43.053 1.00 85.50 92 ILE A N 1
ATOM 659 C CA . ILE A 1 92 ? -24.147 -8.064 42.777 1.00 85.50 92 ILE A CA 1
ATOM 660 C C . ILE A 1 92 ? -24.299 -7.618 41.313 1.00 85.50 92 ILE A C 1
ATOM 662 O O . ILE A 1 92 ? -25.303 -7.943 40.684 1.00 85.50 92 ILE A O 1
ATOM 666 N N . GLY A 1 93 ? -23.308 -6.909 40.756 1.00 84.12 93 GLY A N 1
ATOM 667 C CA . GLY A 1 93 ? -23.299 -6.523 39.338 1.00 84.12 93 GLY A CA 1
ATOM 668 C C . GLY A 1 93 ? -23.230 -7.736 38.406 1.00 84.12 93 GLY A C 1
ATOM 669 O O . GLY A 1 93 ? -24.070 -7.877 37.525 1.00 84.12 93 GLY A O 1
ATOM 670 N N . ASP A 1 94 ? -22.294 -8.644 38.683 1.00 87.50 94 ASP A N 1
ATOM 671 C CA . ASP A 1 94 ? -22.122 -9.957 38.043 1.00 87.50 94 ASP A CA 1
ATOM 672 C C . ASP A 1 94 ? -23.425 -10.784 38.065 1.00 87.50 94 ASP A C 1
ATOM 674 O O . ASP A 1 94 ? -23.937 -11.186 37.021 1.00 87.50 94 ASP A O 1
ATOM 678 N N . SER A 1 95 ? -24.067 -10.906 39.234 1.00 89.81 95 SER A N 1
ATOM 679 C CA . SER A 1 95 ? -25.372 -11.580 39.373 1.00 89.81 95 SER A CA 1
ATOM 680 C C . SER A 1 95 ? -26.498 -10.875 38.599 1.00 89.81 95 SER A C 1
ATOM 682 O O . SER A 1 95 ? -27.417 -11.529 38.108 1.00 89.81 95 SER A O 1
ATOM 684 N N . GLY A 1 96 ? -26.442 -9.545 38.472 1.00 91.25 96 GLY A N 1
ATOM 685 C CA . GLY A 1 96 ? -27.384 -8.762 37.670 1.00 91.25 96 GLY A CA 1
ATOM 686 C C . GLY A 1 96 ? -27.218 -8.986 36.166 1.00 91.25 96 GLY A C 1
ATOM 687 O O . GLY A 1 96 ? -28.215 -9.120 35.463 1.00 91.25 96 GLY A O 1
ATOM 688 N N . ILE A 1 97 ? -25.977 -9.076 35.679 1.00 92.75 97 ILE A N 1
ATOM 689 C CA . ILE A 1 97 ? -25.660 -9.439 34.287 1.00 92.75 97 ILE A CA 1
ATOM 690 C C . ILE A 1 97 ? -26.105 -10.880 34.001 1.00 92.75 97 ILE A C 1
ATOM 692 O O . ILE A 1 97 ? -26.775 -11.123 33.000 1.00 92.75 97 ILE A O 1
ATOM 696 N N . ALA A 1 98 ? -25.826 -11.821 34.909 1.00 92.75 98 ALA A N 1
ATOM 697 C CA . ALA A 1 98 ? -26.255 -13.213 34.781 1.00 92.75 98 ALA A CA 1
ATOM 698 C C . ALA A 1 98 ? -27.788 -13.362 34.699 1.00 92.75 98 ALA A C 1
ATOM 700 O O . ALA A 1 98 ? -28.283 -14.146 33.887 1.00 92.75 98 ALA A O 1
ATOM 701 N N . LEU A 1 99 ? -28.550 -12.583 35.480 1.00 94.75 99 LEU A N 1
ATOM 702 C CA . LEU A 1 99 ? -30.015 -12.560 35.400 1.00 94.75 99 LEU A CA 1
ATOM 703 C C . LEU A 1 99 ? -30.512 -12.015 34.049 1.00 94.75 99 LEU A C 1
ATOM 705 O O . LEU A 1 99 ? -31.402 -12.612 33.447 1.00 94.75 99 LEU A O 1
ATOM 709 N N . ILE A 1 100 ? -29.922 -10.923 33.548 1.00 95.38 100 ILE A N 1
ATOM 710 C CA . ILE A 1 100 ? -30.267 -10.351 32.234 1.00 95.38 100 ILE A CA 1
ATOM 711 C C . ILE A 1 100 ? -29.988 -11.369 31.123 1.00 95.38 100 ILE A C 1
ATOM 713 O O . ILE A 1 100 ? -30.883 -11.669 30.339 1.00 95.38 100 ILE A O 1
ATOM 717 N N . HIS A 1 101 ? -28.795 -11.968 31.108 1.00 95.06 101 HIS A N 1
ATOM 718 C CA . HIS A 1 101 ? -28.412 -13.021 30.165 1.00 95.06 101 HIS A CA 1
ATOM 719 C C . HIS A 1 101 ? -29.377 -14.223 30.230 1.00 95.06 101 HIS A C 1
ATOM 721 O O . HIS A 1 101 ? -29.796 -14.737 29.191 1.00 95.06 101 HIS A O 1
ATOM 727 N N . GLN A 1 102 ? -29.819 -14.636 31.425 1.00 94.75 102 GLN A N 1
ATOM 728 C CA . GLN A 1 102 ? -30.829 -15.689 31.567 1.00 94.75 102 GLN A CA 1
ATOM 729 C C . GLN A 1 102 ? -32.159 -15.321 30.887 1.00 94.75 102 GLN A C 1
ATOM 731 O O . GLN A 1 102 ? -32.732 -16.173 30.207 1.00 94.75 102 GLN A O 1
ATOM 736 N N . MET A 1 103 ? -32.653 -14.089 31.050 1.00 94.75 103 MET A N 1
ATOM 737 C CA . MET A 1 103 ? -33.905 -13.647 30.416 1.00 94.75 103 MET A CA 1
ATOM 738 C C . MET A 1 103 ? -33.757 -13.485 28.898 1.00 94.75 103 MET A C 1
ATOM 740 O O . MET A 1 103 ? -34.604 -13.967 28.154 1.00 94.75 103 MET A O 1
ATOM 744 N N . VAL A 1 104 ? -32.640 -12.924 28.427 1.00 94.06 104 VAL A N 1
ATOM 745 C CA . VAL A 1 104 ? -32.313 -12.785 26.994 1.00 94.06 104 VAL A CA 1
ATOM 746 C C . VAL A 1 104 ? -32.286 -14.145 26.283 1.00 94.06 104 VAL A C 1
ATOM 748 O O . VAL A 1 104 ? -32.885 -14.297 25.218 1.00 94.06 104 VAL A O 1
ATOM 751 N N . ASN A 1 105 ? -31.693 -15.168 26.909 1.00 91.88 105 ASN A N 1
ATOM 752 C CA . ASN A 1 105 ? -31.702 -16.536 26.379 1.00 91.88 105 ASN A CA 1
ATOM 753 C C . ASN A 1 105 ? -33.112 -17.155 26.341 1.00 91.88 105 ASN A C 1
ATOM 755 O O . ASN A 1 105 ? -33.407 -17.936 25.437 1.00 91.88 105 ASN A O 1
ATOM 759 N N . ARG A 1 106 ? -33.993 -16.819 27.296 1.00 91.25 106 ARG A N 1
ATOM 760 C CA . ARG A 1 106 ? -35.394 -17.286 27.313 1.00 91.25 106 ARG A CA 1
ATOM 761 C C . ARG A 1 106 ? -36.240 -16.625 26.220 1.00 91.25 106 ARG A C 1
ATOM 763 O O . ARG A 1 106 ? -37.041 -17.310 25.597 1.00 91.25 106 ARG A O 1
ATOM 770 N N . MET A 1 107 ? -35.988 -15.347 25.916 1.00 90.38 107 MET A N 1
ATOM 771 C CA . MET A 1 107 ? -36.553 -14.647 24.748 1.00 90.38 107 MET A CA 1
ATOM 772 C C . MET A 1 107 ? -36.074 -15.237 23.402 1.00 90.38 107 MET A C 1
ATOM 774 O O . MET A 1 107 ? -36.599 -14.882 22.351 1.00 90.38 107 MET A O 1
ATOM 778 N N . GLY A 1 108 ? -35.065 -16.121 23.405 1.00 88.44 108 GLY A N 1
ATOM 779 C CA . GLY A 1 108 ? -34.492 -16.725 22.197 1.00 88.44 108 GLY A CA 1
ATOM 780 C C . GLY A 1 108 ? -33.479 -15.844 21.453 1.00 88.44 108 GLY A C 1
ATOM 781 O O . GLY A 1 108 ? -33.104 -16.183 20.323 1.00 88.44 108 GLY A O 1
ATOM 782 N N . PHE A 1 109 ? -33.046 -14.745 22.080 1.00 91.75 109 PHE A N 1
ATOM 783 C CA . PHE A 1 109 ? -32.020 -13.813 21.601 1.00 91.75 109 PHE A CA 1
ATOM 784 C C . PHE A 1 109 ? -30.623 -14.204 22.114 1.00 91.75 109 PHE A C 1
ATOM 786 O O . PHE A 1 109 ? -30.477 -15.144 22.896 1.00 91.75 109 PHE A O 1
ATOM 793 N N . VAL A 1 110 ? -29.585 -13.490 21.670 1.00 91.25 110 VAL A N 1
ATOM 794 C CA . VAL A 1 110 ? -28.186 -13.734 22.058 1.00 91.25 110 VAL A CA 1
ATOM 795 C C . VAL A 1 110 ? -27.680 -12.595 22.947 1.00 91.25 110 VAL A C 1
ATOM 797 O O . VAL A 1 110 ? -27.939 -11.425 22.674 1.00 91.25 110 VAL A O 1
ATOM 800 N N . TRP A 1 111 ? -26.947 -12.931 24.011 1.00 93.25 111 TRP A N 1
ATOM 801 C CA . TRP A 1 111 ? -26.264 -11.968 24.880 1.00 93.25 111 TRP A CA 1
ATOM 802 C C . TRP A 1 111 ? -24.757 -11.955 24.607 1.00 93.25 111 TRP A C 1
ATOM 804 O O . TRP A 1 111 ? -24.098 -12.992 24.701 1.00 93.25 111 TRP A O 1
ATOM 814 N N . HIS A 1 112 ? -24.209 -10.768 24.352 1.00 90.44 112 HIS A N 1
ATOM 815 C CA . HIS A 1 112 ? -22.774 -10.518 24.234 1.00 90.44 112 HIS A CA 1
ATOM 816 C C . HIS A 1 112 ? -22.296 -9.711 25.449 1.00 90.44 112 HIS A C 1
ATOM 818 O O . HIS A 1 112 ? -22.711 -8.572 25.661 1.00 90.44 112 HIS A O 1
ATOM 824 N N . GLU A 1 113 ? -21.426 -10.295 26.274 1.00 84.31 113 GLU A N 1
ATOM 825 C CA . GLU A 1 113 ? -20.844 -9.622 27.444 1.00 84.31 113 GLU A CA 1
ATOM 826 C C . GLU A 1 113 ? -19.677 -8.705 27.034 1.00 84.31 113 GLU A C 1
ATOM 828 O O . GLU A 1 113 ? -18.788 -9.120 26.286 1.00 84.31 113 GLU A O 1
ATOM 833 N N . ARG A 1 114 ? -19.632 -7.471 27.556 1.00 79.25 114 ARG A N 1
ATOM 834 C CA . ARG A 1 114 ? -18.515 -6.540 27.323 1.00 79.25 114 ARG A CA 1
ATOM 835 C C . ARG A 1 114 ? -17.473 -6.630 28.439 1.00 79.25 114 ARG A C 1
ATOM 837 O O . ARG A 1 114 ? -17.511 -5.893 29.422 1.00 79.25 114 ARG A O 1
ATOM 844 N N . THR A 1 115 ? -16.512 -7.537 28.285 1.00 55.47 115 THR A N 1
ATOM 845 C CA . THR A 1 115 ? -15.475 -7.791 29.299 1.00 55.47 115 THR A CA 1
ATOM 846 C C . THR A 1 115 ? -14.233 -6.893 29.121 1.00 55.47 115 THR A C 1
ATOM 848 O O . THR A 1 115 ? -13.197 -7.339 28.619 1.00 55.47 115 THR A O 1
ATOM 851 N N . GLY A 1 116 ? -14.284 -5.630 29.566 1.00 49.78 116 GLY A N 1
ATOM 852 C CA . GLY A 1 116 ? -13.143 -4.704 29.479 1.00 49.78 116 GLY A CA 1
ATOM 853 C C . GLY A 1 116 ? -13.012 -3.700 30.633 1.00 49.78 116 GLY A C 1
ATOM 854 O O . GLY A 1 116 ? -13.977 -3.155 31.157 1.00 49.78 116 GLY A O 1
ATOM 855 N N . THR A 1 117 ? -11.772 -3.378 31.027 1.00 41.72 117 THR A N 1
ATOM 856 C CA . THR A 1 117 ? -11.483 -2.343 32.050 1.00 41.72 117 THR A CA 1
ATOM 857 C C . THR A 1 117 ? -11.521 -0.911 31.493 1.00 41.72 117 THR A C 1
ATOM 859 O O . THR A 1 117 ? -10.880 -0.017 32.047 1.00 41.72 117 THR A O 1
ATOM 862 N N . LEU A 1 118 ? -12.196 -0.707 30.358 1.00 46.53 118 LEU A N 1
ATOM 863 C CA . LEU A 1 118 ? -12.297 0.559 29.621 1.00 46.53 118 LEU A CA 1
ATOM 864 C C . LEU A 1 118 ? -13.722 0.835 29.102 1.00 46.53 118 LEU A C 1
ATOM 866 O O . LEU A 1 118 ? -13.930 1.844 28.432 1.00 46.53 118 LEU A O 1
ATOM 870 N N . ASP A 1 119 ? -14.698 -0.025 29.406 1.00 56.00 119 ASP A N 1
ATOM 871 C CA . ASP A 1 119 ? -16.078 0.141 28.950 1.00 56.00 119 ASP A CA 1
ATOM 872 C C . ASP A 1 119 ? -16.782 1.294 29.682 1.00 56.00 119 ASP A C 1
ATOM 874 O O . ASP A 1 119 ? -16.841 1.359 30.912 1.00 56.00 119 ASP A O 1
ATOM 878 N N . ALA A 1 120 ? -17.299 2.247 28.905 1.00 61.03 120 ALA A N 1
ATOM 879 C CA . ALA A 1 120 ? -17.686 3.576 29.379 1.00 61.03 120 ALA A CA 1
ATOM 880 C C . ALA A 1 120 ? -19.123 3.669 29.941 1.00 61.03 120 ALA A C 1
ATOM 882 O O . ALA A 1 120 ? -19.709 4.747 29.945 1.00 61.03 120 ALA A O 1
ATOM 883 N N . GLY A 1 121 ? -19.689 2.561 30.435 1.00 76.88 121 GLY A N 1
ATOM 884 C CA . GLY A 1 121 ? -21.053 2.518 30.991 1.00 76.88 121 GLY A CA 1
ATOM 885 C C . GLY A 1 121 ? -22.086 1.763 30.146 1.00 76.88 121 GLY A C 1
ATOM 886 O O . GLY A 1 121 ? -23.269 2.090 30.209 1.00 76.88 121 GLY A O 1
ATOM 887 N N . ILE A 1 122 ? -21.651 0.763 29.377 1.00 88.06 122 ILE A N 1
ATOM 888 C CA . ILE A 1 122 ? -22.480 -0.312 28.808 1.00 88.06 122 ILE A CA 1
ATOM 889 C C . ILE A 1 122 ? -21.833 -1.629 29.256 1.00 88.06 122 ILE A C 1
ATOM 891 O O . ILE A 1 122 ? -20.620 -1.772 29.116 1.00 88.06 122 ILE A O 1
ATOM 895 N N . ASP A 1 123 ? -22.614 -2.563 29.804 1.00 89.06 123 ASP A N 1
ATOM 896 C CA . ASP A 1 123 ? -22.090 -3.816 30.384 1.00 89.06 123 ASP A CA 1
ATOM 897 C C . ASP A 1 123 ? -22.259 -5.024 29.442 1.00 89.06 123 ASP A C 1
ATOM 899 O O . ASP A 1 123 ? -21.619 -6.062 29.617 1.00 89.06 123 ASP A O 1
ATOM 903 N N . GLY A 1 124 ? -23.124 -4.904 28.434 1.00 91.56 124 GLY A N 1
ATOM 904 C CA . GLY A 1 124 ? -23.366 -5.943 27.439 1.00 91.56 124 GLY A CA 1
ATOM 905 C C . GLY A 1 124 ? -24.332 -5.499 26.348 1.00 91.56 124 GLY A C 1
ATOM 906 O O . GLY A 1 124 ? -24.851 -4.380 26.368 1.00 91.56 124 GLY A O 1
ATOM 907 N N . GLU A 1 125 ? -24.546 -6.381 25.380 1.00 93.50 125 GLU A N 1
ATOM 908 C CA . GLU A 1 125 ? -25.312 -6.120 24.163 1.00 93.50 125 GLU A CA 1
ATOM 909 C C . GLU A 1 125 ? -26.236 -7.312 23.873 1.00 93.50 125 GLU A C 1
ATOM 911 O O . GLU A 1 125 ? -25.834 -8.470 23.995 1.00 93.50 125 GLU A O 1
ATOM 916 N N . ILE A 1 126 ? -27.486 -7.037 23.504 1.00 93.38 126 ILE A N 1
ATOM 917 C CA . ILE A 1 126 ? -28.462 -8.044 23.078 1.00 93.38 126 ILE A CA 1
ATOM 918 C C . ILE A 1 126 ? -28.483 -8.050 21.553 1.00 93.38 126 ILE A C 1
ATOM 920 O O . ILE A 1 126 ? -28.895 -7.060 20.947 1.00 93.38 126 ILE A O 1
ATOM 924 N N . GLU A 1 127 ? -28.092 -9.162 20.935 1.00 91.00 127 GLU A N 1
ATOM 925 C CA . GLU A 1 127 ? -28.293 -9.389 19.506 1.00 91.00 127 GLU A CA 1
ATOM 926 C C . GLU A 1 127 ? -29.620 -10.116 19.269 1.00 91.00 127 GLU A C 1
ATOM 928 O O . GLU A 1 127 ? -29.857 -11.226 19.760 1.00 91.00 127 GLU A O 1
ATOM 933 N N . LEU A 1 128 ? -30.500 -9.473 18.504 1.00 87.44 128 LEU A N 1
ATOM 934 C CA . LEU A 1 128 ? -31.823 -10.003 18.205 1.00 87.44 128 LEU A CA 1
ATOM 935 C C . LEU A 1 128 ? -31.791 -11.021 17.065 1.00 87.44 128 LEU A C 1
ATOM 937 O O . LEU A 1 128 ? -31.057 -10.899 16.078 1.00 87.44 128 LEU A O 1
ATOM 941 N N . ARG A 1 129 ? -32.661 -12.016 17.211 1.00 82.69 129 ARG A N 1
ATOM 942 C CA . ARG A 1 129 ? -32.745 -13.213 16.383 1.00 82.69 129 ARG A CA 1
ATOM 943 C C . ARG A 1 129 ? -34.190 -13.432 15.955 1.00 82.69 129 ARG A C 1
ATOM 945 O O . ARG A 1 129 ? -35.095 -13.268 16.770 1.00 82.69 129 ARG A O 1
ATOM 952 N N . ASP A 1 130 ? -34.400 -13.797 14.694 1.00 71.38 130 ASP A N 1
ATOM 953 C CA . ASP A 1 130 ? -35.727 -14.097 14.159 1.00 71.38 130 ASP A CA 1
ATOM 954 C C . ASP A 1 130 ? -36.317 -15.332 14.877 1.00 71.38 130 ASP A C 1
ATOM 956 O O . ASP A 1 130 ? -35.684 -16.395 14.862 1.00 71.38 130 ASP A O 1
ATOM 960 N N . PRO A 1 131 ? -37.506 -15.244 15.507 1.00 70.69 131 PRO A N 1
ATOM 961 C CA . PRO A 1 131 ? -38.089 -16.378 16.230 1.00 70.69 131 PRO A CA 1
ATOM 962 C C . PRO A 1 131 ? -38.496 -17.566 15.342 1.00 70.69 131 PRO A C 1
ATOM 964 O O . PRO A 1 131 ? -38.706 -18.664 15.857 1.00 70.69 131 PRO A O 1
ATOM 967 N N . SER A 1 132 ? -38.632 -17.361 14.027 1.00 69.00 132 SER A N 1
ATOM 968 C CA . SER A 1 132 ? -39.155 -18.335 13.062 1.00 69.00 132 SER A CA 1
ATOM 969 C C . SER A 1 132 ? -38.073 -18.999 12.201 1.00 69.00 132 SER A C 1
ATOM 971 O O . SER A 1 132 ? -38.123 -20.215 12.011 1.00 69.00 132 SER A O 1
ATOM 973 N N . THR A 1 133 ? -37.077 -18.246 11.719 1.00 72.38 133 THR A N 1
ATOM 974 C CA . THR A 1 133 ? -35.928 -18.788 10.964 1.00 72.38 133 THR A CA 1
ATOM 975 C C . THR A 1 133 ? -34.747 -19.111 11.875 1.00 72.38 133 THR A C 1
ATOM 977 O O . THR A 1 133 ? -33.961 -20.014 11.589 1.00 72.38 133 THR A O 1
ATOM 980 N N . GLY A 1 134 ? -34.631 -18.405 13.002 1.00 66.25 134 GLY A N 1
ATOM 981 C CA . GLY A 1 134 ? -33.497 -18.508 13.909 1.00 66.25 134 GLY A CA 1
ATOM 982 C C . GLY A 1 134 ? -32.243 -17.766 13.447 1.00 66.25 134 GLY A C 1
ATOM 983 O O . GLY A 1 134 ? -31.188 -17.971 14.053 1.00 66.25 134 GLY A O 1
ATOM 984 N N . GLU A 1 135 ? -32.337 -16.934 12.409 1.00 71.69 135 GLU A N 1
ATOM 985 C CA . GLU A 1 135 ? -31.241 -16.103 11.904 1.00 71.69 135 GLU A CA 1
ATOM 986 C C . GLU A 1 135 ? -31.015 -14.883 12.810 1.00 71.69 135 GLU A C 1
ATOM 988 O O . GLU A 1 135 ? -31.966 -14.250 13.272 1.00 71.69 135 GLU A O 1
ATOM 993 N N . VAL A 1 136 ? -29.752 -14.542 13.077 1.00 71.56 136 VAL A N 1
ATOM 994 C CA . VAL A 1 136 ? -29.399 -13.306 13.793 1.00 71.56 136 VAL A CA 1
ATOM 995 C C . VAL A 1 136 ? -29.426 -12.122 12.831 1.00 71.56 136 VAL A C 1
ATOM 997 O O . VAL A 1 136 ? -28.892 -12.190 11.725 1.00 71.56 136 VAL A O 1
ATOM 1000 N N . ALA A 1 137 ? -30.073 -11.033 13.239 1.00 61.62 137 ALA A N 1
ATOM 1001 C CA . ALA A 1 137 ? -30.381 -9.919 12.345 1.00 61.62 137 ALA A CA 1
ATOM 1002 C C . ALA A 1 137 ? -29.296 -8.822 12.312 1.00 61.62 137 ALA A C 1
ATOM 1004 O O . ALA A 1 137 ? -29.526 -7.773 11.709 1.00 61.62 137 ALA A O 1
ATOM 1005 N N . ASN A 1 138 ? -28.157 -9.017 12.997 1.00 69.44 138 ASN A N 1
ATOM 1006 C CA . ASN A 1 138 ? -27.170 -7.969 13.304 1.00 69.44 138 ASN A CA 1
ATOM 1007 C C . ASN A 1 138 ? -27.824 -6.711 13.930 1.00 69.44 138 ASN A C 1
ATOM 1009 O O . ASN A 1 138 ? -27.459 -5.570 13.647 1.00 69.44 138 ASN A O 1
ATOM 1013 N N . ARG A 1 139 ? -28.859 -6.931 14.754 1.00 78.31 139 ARG A N 1
ATOM 1014 C CA . ARG A 1 139 ? -29.638 -5.900 15.455 1.00 78.31 139 ARG A CA 1
ATOM 1015 C C . ARG A 1 139 ? -29.238 -5.909 16.923 1.00 78.31 139 ARG A C 1
ATOM 1017 O O . ARG A 1 139 ? -29.663 -6.797 17.659 1.00 78.31 139 ARG A O 1
ATOM 1024 N N . LEU A 1 140 ? -28.414 -4.941 17.317 1.00 89.25 140 LEU A N 1
ATOM 1025 C CA . LEU A 1 140 ? -27.825 -4.847 18.654 1.00 89.25 140 LEU A CA 1
ATOM 1026 C C . LEU A 1 140 ? -28.527 -3.781 19.503 1.00 89.25 140 LEU A C 1
ATOM 1028 O O . LEU A 1 140 ? -28.552 -2.607 19.130 1.00 89.25 140 LEU A O 1
ATOM 1032 N N . ILE A 1 141 ? -29.039 -4.183 20.664 1.00 92.94 141 ILE A N 1
ATOM 1033 C CA . ILE A 1 141 ? -29.515 -3.291 21.727 1.00 92.94 141 ILE A CA 1
ATOM 1034 C C . ILE A 1 141 ? -28.446 -3.247 22.823 1.00 92.94 141 ILE A C 1
ATOM 1036 O O . ILE A 1 141 ? -28.049 -4.285 23.349 1.00 92.94 141 ILE A O 1
ATOM 1040 N N . LEU A 1 142 ? -27.984 -2.054 23.189 1.00 94.50 142 LEU A N 1
ATOM 1041 C CA . LEU A 1 142 ? -26.964 -1.862 24.223 1.00 94.50 142 LEU A CA 1
ATOM 1042 C C . LEU A 1 142 ? -27.610 -1.886 25.615 1.00 94.50 142 LEU A C 1
ATOM 1044 O O . LEU A 1 142 ? -28.708 -1.361 25.794 1.00 94.50 142 LEU A O 1
ATOM 1048 N N . VAL A 1 143 ? -26.944 -2.454 26.623 1.00 95.19 143 VAL A N 1
ATOM 1049 C CA . VAL A 1 143 ? -27.518 -2.609 27.971 1.00 95.19 143 VAL A CA 1
ATOM 1050 C C . VAL A 1 143 ? -26.571 -2.131 29.070 1.00 95.19 143 VAL A C 1
ATOM 1052 O O . VAL A 1 143 ? -25.431 -2.580 29.193 1.00 95.19 143 VAL A O 1
ATOM 1055 N N . GLN A 1 144 ? -27.091 -1.265 29.939 1.00 95.00 144 GLN A N 1
ATOM 1056 C CA . GLN A 1 144 ? -26.523 -0.959 31.247 1.00 95.00 144 GLN A CA 1
ATOM 1057 C C . GLN A 1 144 ? -27.346 -1.673 32.334 1.00 95.00 144 GLN A C 1
ATOM 1059 O O . GLN A 1 144 ? -28.515 -1.363 32.561 1.00 95.00 144 GLN A O 1
ATOM 1064 N N . SER A 1 145 ? -26.703 -2.585 33.056 1.00 94.00 145 SER A N 1
ATOM 1065 C CA . SER A 1 145 ? -27.209 -3.259 34.248 1.00 94.00 145 SER A CA 1
ATOM 1066 C C . SER A 1 145 ? -26.986 -2.422 35.515 1.00 94.00 145 SER A C 1
ATOM 1068 O O . SER A 1 145 ? -25.968 -1.735 35.682 1.00 94.00 145 SER A O 1
ATOM 1070 N N . LYS A 1 146 ? -27.946 -2.492 36.444 1.00 94.00 146 LYS A N 1
ATOM 1071 C CA . LYS A 1 146 ? -27.883 -1.943 37.809 1.00 94.00 146 LYS A CA 1
ATOM 1072 C C . LYS A 1 146 ? -28.553 -2.900 38.801 1.00 94.00 146 LYS A C 1
ATOM 1074 O O . LYS A 1 146 ? -29.663 -2.652 39.266 1.00 94.00 146 LYS A O 1
ATOM 1079 N N . GLY A 1 147 ? -27.865 -3.991 39.136 1.00 92.12 147 GLY A N 1
ATOM 1080 C CA . GLY A 1 147 ? -28.290 -4.924 40.187 1.00 92.12 147 GLY A CA 1
ATOM 1081 C C . GLY A 1 147 ? -28.167 -4.348 41.607 1.00 92.12 147 GLY A C 1
ATOM 1082 O O . GLY A 1 147 ? -27.243 -3.585 41.902 1.00 92.12 147 GLY A O 1
ATOM 1083 N N . SER A 1 148 ? -29.074 -4.740 42.506 1.00 91.31 148 SER A N 1
ATOM 1084 C CA . SER A 1 148 ? -29.055 -4.383 43.932 1.00 91.31 148 SER A CA 1
ATOM 1085 C C . SER A 1 148 ? -29.602 -5.511 44.820 1.00 91.31 148 SER A C 1
ATOM 1087 O O . SER A 1 148 ? -30.659 -6.062 44.533 1.00 91.31 148 SER A O 1
ATOM 1089 N N . ASP A 1 149 ? -28.937 -5.789 45.950 1.00 88.50 149 ASP A N 1
ATOM 1090 C CA . ASP A 1 149 ? -29.433 -6.658 47.045 1.00 88.50 149 ASP A CA 1
ATOM 1091 C C . ASP A 1 149 ? -30.391 -5.919 48.015 1.00 88.50 149 ASP A C 1
ATOM 1093 O O . ASP A 1 149 ? -30.778 -6.447 49.060 1.00 88.50 149 ASP A O 1
ATOM 1097 N N . ARG A 1 150 ? -30.708 -4.648 47.745 1.00 90.81 150 ARG A N 1
ATOM 1098 C CA . ARG A 1 150 ? -31.560 -3.788 48.584 1.00 90.81 150 ARG A CA 1
ATOM 1099 C C . ARG A 1 150 ? -32.589 -3.052 47.728 1.00 90.81 150 ARG A C 1
ATOM 1101 O O . ARG A 1 150 ? -32.224 -2.686 46.608 1.00 90.81 150 ARG A O 1
ATOM 1108 N N . PRO A 1 151 ? -33.776 -2.727 48.273 1.00 91.81 151 PRO A N 1
ATOM 1109 C CA . PRO A 1 151 ? -34.751 -1.895 47.580 1.00 91.81 151 PRO A CA 1
ATOM 1110 C C . PRO A 1 151 ? -34.138 -0.588 47.067 1.00 91.81 151 PRO A C 1
ATOM 1112 O O . PRO A 1 151 ? -33.322 0.049 47.746 1.00 91.81 151 PRO A O 1
ATOM 1115 N N . PHE A 1 152 ? -34.534 -0.203 45.862 1.00 94.62 152 PHE A N 1
ATOM 1116 C CA . PHE A 1 152 ? -34.154 1.041 45.212 1.00 94.62 152 PHE A CA 1
ATOM 1117 C C . PHE A 1 152 ? -34.787 2.265 45.910 1.00 94.62 152 PHE A C 1
ATOM 1119 O O . PHE A 1 152 ? -35.717 2.142 46.717 1.00 94.62 152 PHE A O 1
ATOM 1126 N N . PRO A 1 153 ? -34.300 3.490 45.629 1.00 94.12 153 PRO A N 1
ATOM 1127 C CA . PRO A 1 153 ? -34.918 4.714 46.128 1.00 94.12 153 PRO A CA 1
ATOM 1128 C C . PRO A 1 153 ? -36.438 4.766 45.895 1.00 94.12 153 PRO A C 1
ATOM 1130 O O . PRO A 1 153 ? -36.937 4.563 44.787 1.00 94.12 153 PRO A O 1
ATOM 1133 N N . GLY A 1 154 ? -37.190 5.073 46.957 1.00 91.81 154 GLY A N 1
ATOM 1134 C CA . GLY A 1 154 ? -38.655 5.196 46.920 1.00 91.81 154 GLY A CA 1
ATOM 1135 C C . GLY A 1 154 ? -39.420 3.907 46.590 1.00 91.81 154 GLY A C 1
ATOM 1136 O O . GLY A 1 154 ? -40.598 3.993 46.241 1.00 91.81 154 GLY A O 1
ATOM 1137 N N . GLU A 1 155 ? -38.772 2.743 46.660 1.00 95.38 155 GLU A N 1
ATOM 1138 C CA . GLU A 1 155 ? -39.387 1.481 46.264 1.00 95.38 155 GLU A CA 1
ATOM 1139 C C . GLU A 1 155 ? -40.584 1.075 47.132 1.00 95.38 155 GLU A C 1
ATOM 1141 O O . GLU A 1 155 ? -40.586 1.196 48.358 1.00 95.38 155 GLU A O 1
ATOM 1146 N N . ASN A 1 156 ? -41.610 0.579 46.448 1.00 94.19 156 ASN A N 1
ATOM 1147 C CA . ASN A 1 156 ? -42.846 0.036 46.984 1.00 94.19 156 ASN A CA 1
ATOM 1148 C C . ASN A 1 156 ? -43.377 -1.059 46.030 1.00 94.19 156 ASN A C 1
ATOM 1150 O O . ASN A 1 156 ? -42.775 -1.342 44.995 1.00 94.19 156 ASN A O 1
ATOM 1154 N N . GLU A 1 157 ? -44.529 -1.656 46.347 1.00 92.62 157 GLU A N 1
ATOM 1155 C CA . GLU A 1 157 ? -45.156 -2.725 45.544 1.00 92.62 157 GLU A CA 1
ATOM 1156 C C . GLU A 1 157 ? -45.429 -2.343 44.076 1.00 92.62 157 GLU A C 1
ATOM 1158 O O . GLU A 1 157 ? -45.511 -3.218 43.218 1.00 92.62 157 GLU A O 1
ATOM 1163 N N . ARG A 1 158 ? -45.593 -1.047 43.773 1.00 93.88 158 ARG A N 1
ATOM 1164 C CA . ARG A 1 158 ? -45.956 -0.555 42.434 1.00 93.88 158 ARG A CA 1
ATOM 1165 C C . ARG A 1 158 ? -44.785 0.038 41.665 1.00 93.88 158 ARG A C 1
ATOM 1167 O O . ARG A 1 158 ? -44.772 -0.062 40.442 1.00 93.88 158 ARG A O 1
ATOM 1174 N N . SER A 1 159 ? -43.846 0.697 42.340 1.00 95.81 159 SER A N 1
ATOM 1175 C CA . SER A 1 159 ? -42.810 1.484 41.667 1.00 95.81 159 SER A CA 1
ATOM 1176 C C . SER A 1 159 ? -41.550 1.710 42.496 1.00 95.81 159 SER A C 1
ATOM 1178 O O . SER A 1 159 ? -41.540 1.517 43.709 1.00 95.81 159 SER A O 1
ATOM 1180 N N . PHE A 1 160 ? -40.492 2.163 41.828 1.00 97.19 160 PHE A N 1
ATOM 1181 C CA . PHE A 1 160 ? -39.273 2.717 42.425 1.00 97.19 160 PHE A CA 1
ATOM 1182 C C . PHE A 1 160 ? -38.661 3.763 41.482 1.00 97.19 160 PHE A C 1
ATOM 1184 O O . PHE A 1 160 ? -39.191 4.007 40.396 1.00 97.19 160 PHE A O 1
ATOM 1191 N N . HIS A 1 161 ? -37.545 4.385 41.872 1.00 96.12 161 HIS A N 1
ATOM 1192 C CA . HIS A 1 161 ? -36.781 5.247 40.969 1.00 96.12 161 HIS A CA 1
ATOM 1193 C C . HIS A 1 161 ? -35.270 5.037 41.060 1.00 96.12 161 HIS A C 1
ATOM 1195 O O . HIS A 1 161 ? -34.730 4.667 42.103 1.00 96.12 161 HIS A O 1
ATOM 1201 N N . TYR A 1 162 ? -34.587 5.331 39.958 1.00 96.00 162 TYR A N 1
ATOM 1202 C CA . TYR A 1 162 ? -33.135 5.360 39.846 1.00 96.00 162 TYR A CA 1
ATOM 1203 C C . TYR A 1 162 ? -32.661 6.767 39.454 1.00 96.00 162 TYR A C 1
ATOM 1205 O O . TYR A 1 162 ? -33.351 7.488 38.730 1.00 96.00 162 TYR A O 1
ATOM 1213 N N . LEU A 1 163 ? -31.486 7.169 39.944 1.00 95.00 163 LEU A N 1
ATOM 1214 C CA . LEU A 1 163 ? -30.861 8.457 39.635 1.00 95.00 163 LEU A CA 1
ATOM 1215 C C . LEU A 1 163 ? -29.573 8.211 38.849 1.00 95.00 163 LEU A C 1
ATOM 1217 O O . LEU A 1 163 ? -28.598 7.686 39.386 1.00 95.00 163 LEU A O 1
ATOM 1221 N N . CYS A 1 164 ? -29.586 8.588 37.575 1.00 93.06 164 CYS A N 1
ATOM 1222 C CA . CYS A 1 164 ? -28.447 8.486 36.671 1.00 93.06 164 CYS A CA 1
ATOM 1223 C C . CYS A 1 164 ? -27.526 9.702 36.852 1.00 93.06 164 CYS A C 1
ATOM 1225 O O . CYS A 1 164 ? -27.994 10.795 37.185 1.00 93.06 164 CYS A O 1
ATOM 1227 N N . ARG A 1 165 ? -26.218 9.560 36.602 1.00 91.56 165 ARG A N 1
ATOM 1228 C CA . ARG A 1 165 ? -25.330 10.733 36.525 1.00 91.56 165 ARG A CA 1
ATOM 1229 C C . ARG A 1 165 ? -25.515 11.385 35.157 1.00 91.56 165 ARG A C 1
ATOM 1231 O O . ARG A 1 165 ? -25.662 10.675 34.168 1.00 91.56 165 ARG A O 1
ATOM 1238 N N . GLN A 1 166 ? -25.438 12.714 35.080 1.00 89.88 166 GLN A N 1
ATOM 1239 C CA . GLN A 1 166 ? -25.651 13.431 33.815 1.00 89.88 166 GLN A CA 1
ATOM 1240 C C . GLN A 1 166 ? -24.728 12.930 32.691 1.00 89.88 166 GLN A C 1
ATOM 1242 O O . GLN A 1 166 ? -25.199 12.675 31.594 1.00 89.88 166 GLN A O 1
ATOM 1247 N N . ALA A 1 167 ? -23.449 12.678 32.993 1.00 88.44 167 ALA A N 1
ATOM 1248 C CA . ALA A 1 167 ? -22.493 12.143 32.022 1.00 88.44 167 ALA A CA 1
ATOM 1249 C C . ALA A 1 167 ? -22.852 10.735 31.499 1.00 88.44 167 ALA A C 1
ATOM 1251 O O . ALA A 1 167 ? -22.530 10.425 30.357 1.00 88.44 167 ALA A O 1
ATOM 1252 N N . ASP A 1 168 ? -23.532 9.905 32.302 1.00 89.88 168 ASP A N 1
ATOM 1253 C CA . ASP A 1 168 ? -24.016 8.591 31.856 1.00 89.88 168 ASP A CA 1
ATOM 1254 C C . ASP A 1 168 ? -25.193 8.777 30.884 1.00 89.88 168 ASP A C 1
ATOM 1256 O O . ASP A 1 168 ? -25.213 8.194 29.804 1.00 89.88 168 ASP A O 1
ATOM 1260 N N . VAL A 1 169 ? -26.138 9.661 31.237 1.00 91.62 169 VAL A N 1
ATOM 1261 C CA . VAL A 1 169 ? -27.293 10.016 30.395 1.00 91.62 169 VAL A CA 1
ATOM 1262 C C . VAL A 1 169 ? -26.847 10.626 29.069 1.00 91.62 169 VAL A C 1
ATOM 1264 O O . VAL A 1 169 ? -27.353 10.230 28.025 1.00 91.62 169 VAL A O 1
ATOM 1267 N N . ASP A 1 170 ? -25.901 11.566 29.094 1.00 90.12 170 ASP A N 1
ATOM 1268 C CA . ASP A 1 170 ? -25.380 12.226 27.894 1.00 90.12 170 ASP A CA 1
ATOM 1269 C C . ASP A 1 170 ? -24.661 11.224 26.978 1.00 90.12 170 ASP A C 1
ATOM 1271 O O . ASP A 1 170 ? -24.858 11.264 25.764 1.00 90.12 170 ASP A O 1
ATOM 1275 N N . TYR A 1 171 ? -23.898 10.284 27.553 1.00 90.12 171 TYR A N 1
ATOM 1276 C CA . TYR A 1 171 ? -23.253 9.199 26.812 1.00 90.12 171 TYR A CA 1
ATOM 1277 C C . TYR A 1 171 ? -24.278 8.261 26.155 1.00 90.12 171 TYR A C 1
ATOM 1279 O O . TYR A 1 171 ? -24.262 8.108 24.932 1.00 90.12 171 TYR A O 1
ATOM 1287 N N . TRP A 1 172 ? -25.229 7.706 26.916 1.00 92.25 172 TRP A N 1
ATOM 1288 C CA . TRP A 1 172 ? -26.283 6.835 26.369 1.00 92.25 172 TRP A CA 1
ATOM 1289 C C . TRP A 1 172 ? -27.165 7.541 25.330 1.00 92.25 172 TRP A C 1
ATOM 1291 O O . TRP A 1 172 ? -27.615 6.924 24.370 1.00 92.25 172 TRP A O 1
ATOM 1301 N N . MET A 1 173 ? -27.394 8.847 25.486 1.00 90.31 173 MET A N 1
ATOM 1302 C CA . MET A 1 173 ? -28.157 9.657 24.531 1.00 90.31 173 MET A CA 1
ATOM 1303 C C . MET A 1 173 ? -27.387 10.006 23.252 1.00 90.31 173 MET A C 1
ATOM 1305 O O . MET A 1 173 ? -27.989 10.573 22.341 1.00 90.31 173 MET A O 1
ATOM 1309 N N . SER A 1 174 ? -26.090 9.691 23.187 1.00 88.50 174 SER A N 1
ATOM 1310 C CA . SER A 1 174 ? -25.250 9.841 21.991 1.00 88.50 174 SER A CA 1
ATOM 1311 C C . SER A 1 174 ? -25.022 8.527 21.232 1.00 88.50 174 SER A C 1
ATOM 1313 O O . SER A 1 174 ? -24.334 8.536 20.217 1.00 88.50 174 SER A O 1
ATOM 1315 N N . ALA A 1 175 ? -25.598 7.414 21.699 1.00 86.31 175 ALA A N 1
ATOM 1316 C CA . ALA A 1 175 ? -25.551 6.127 21.013 1.00 86.31 175 ALA A CA 1
ATOM 1317 C C . ALA A 1 175 ? -26.639 6.016 19.929 1.00 86.31 175 ALA A C 1
ATOM 1319 O O . ALA A 1 175 ? -27.824 6.217 20.216 1.00 86.31 175 ALA A O 1
ATOM 1320 N N . ASP A 1 176 ? -26.231 5.638 18.712 1.00 86.19 176 ASP A N 1
ATOM 1321 C CA . ASP A 1 176 ? -27.125 5.386 17.570 1.00 86.19 176 ASP A CA 1
ATOM 1322 C C . ASP A 1 176 ? -28.027 4.155 17.790 1.00 86.19 176 ASP A C 1
ATOM 1324 O O . ASP A 1 176 ? -29.189 4.138 17.384 1.00 86.19 176 ASP A O 1
ATOM 1328 N N . ASN A 1 177 ? -27.507 3.134 18.479 1.00 89.25 177 ASN A N 1
ATOM 1329 C CA . ASN A 1 177 ? -28.251 1.936 18.863 1.00 89.25 177 ASN A CA 1
ATOM 1330 C C . ASN A 1 177 ? -29.112 2.190 20.120 1.00 89.25 177 ASN A C 1
ATOM 1332 O O . ASN A 1 177 ? -28.658 2.882 21.039 1.00 89.25 177 ASN A O 1
ATOM 1336 N N . PRO A 1 178 ? -30.311 1.580 20.243 1.00 93.06 178 PRO A N 1
ATOM 1337 C CA . PRO A 1 178 ? -31.128 1.684 21.451 1.00 93.06 178 PRO A CA 1
ATOM 1338 C C . PRO A 1 178 ? -30.362 1.233 22.701 1.00 93.06 178 PRO A C 1
ATOM 1340 O O . PRO A 1 178 ? -29.761 0.158 22.706 1.00 93.06 178 PRO A O 1
ATOM 1343 N N . VAL A 1 179 ? -30.409 2.036 23.768 1.00 94.44 179 VAL A N 1
ATOM 1344 C CA . VAL A 1 179 ? -29.808 1.719 25.070 1.00 94.44 179 VAL A CA 1
ATOM 1345 C C . VAL A 1 179 ? -30.911 1.391 26.071 1.00 94.44 179 VAL A C 1
ATOM 1347 O O . VAL A 1 179 ? -31.850 2.172 26.256 1.00 94.44 179 VAL A O 1
ATOM 1350 N N . LEU A 1 180 ? -30.784 0.263 26.766 1.00 96.38 180 LEU A N 1
ATOM 1351 C CA . LEU A 1 180 ? -31.610 -0.074 27.920 1.00 96.38 180 LEU A CA 1
ATOM 1352 C C . LEU A 1 180 ? -30.868 0.199 29.225 1.00 96.38 180 LEU A C 1
ATOM 1354 O O . LEU A 1 180 ? -29.715 -0.199 29.395 1.00 96.38 180 LEU A O 1
ATOM 1358 N N . LEU A 1 181 ? -31.576 0.792 30.182 1.00 96.62 181 LEU A N 1
ATOM 1359 C CA . LEU A 1 181 ? -31.206 0.733 31.592 1.00 96.62 181 LEU A CA 1
ATOM 1360 C C . LEU A 1 181 ? -32.054 -0.358 32.247 1.00 96.62 181 LEU A C 1
ATOM 1362 O O . LEU A 1 181 ? -33.281 -0.247 32.259 1.00 96.62 181 LEU A O 1
ATOM 1366 N N . VAL A 1 182 ? -31.405 -1.388 32.792 1.00 97.06 182 VAL A N 1
ATOM 1367 C CA . VAL A 1 182 ? -32.065 -2.504 33.483 1.00 97.06 182 VAL A CA 1
ATOM 1368 C C . VAL A 1 182 ? -31.665 -2.510 34.959 1.00 97.06 182 VAL A C 1
ATOM 1370 O O . VAL A 1 182 ? -30.510 -2.756 35.309 1.00 97.06 182 VAL A O 1
ATOM 1373 N N . CYS A 1 183 ? -32.628 -2.243 35.838 1.00 96.50 183 CYS A N 1
ATOM 1374 C CA . CYS A 1 183 ? -32.481 -2.323 37.291 1.00 96.50 183 CYS A CA 1
ATOM 1375 C C . CYS A 1 183 ? -32.998 -3.680 37.784 1.00 96.50 183 CYS A C 1
ATOM 1377 O O . CYS A 1 183 ? -34.071 -4.106 37.367 1.00 96.50 183 CYS A O 1
ATOM 1379 N N . SER A 1 184 ? -32.270 -4.370 38.667 1.00 96.50 184 SER A N 1
ATOM 1380 C CA . SER A 1 184 ? -32.639 -5.738 39.069 1.00 96.50 184 SER A CA 1
ATOM 1381 C C . SER A 1 184 ? -32.369 -6.080 40.534 1.00 96.50 184 SER A C 1
ATOM 1383 O O . SER A 1 184 ? -31.519 -5.479 41.199 1.00 96.50 184 SER A O 1
ATOM 1385 N N . HIS A 1 185 ? -33.083 -7.097 41.017 1.00 95.69 185 HIS A N 1
ATOM 1386 C CA . HIS A 1 185 ? -32.869 -7.762 42.300 1.00 95.69 185 HIS A CA 1
ATOM 1387 C C . HIS A 1 185 ? -32.498 -9.234 42.058 1.00 95.69 185 HIS A C 1
ATOM 1389 O O . HIS A 1 185 ? -33.370 -10.105 42.028 1.00 95.69 185 HIS A O 1
ATOM 1395 N N . PRO A 1 186 ? -31.197 -9.556 41.907 1.00 91.81 186 PRO A N 1
ATOM 1396 C CA . PRO A 1 186 ? -30.765 -10.908 41.544 1.00 91.81 186 PRO A CA 1
ATOM 1397 C C . PRO A 1 186 ? -31.202 -12.001 42.532 1.00 91.81 186 PRO A C 1
ATOM 1399 O O . PRO A 1 186 ? -31.375 -13.146 42.134 1.00 91.81 186 PRO A O 1
ATOM 1402 N N . GLN A 1 187 ? -31.422 -11.647 43.805 1.00 89.94 187 GLN A N 1
ATOM 1403 C CA . GLN A 1 187 ? -31.861 -12.580 44.853 1.00 89.94 187 GLN A CA 1
ATOM 1404 C C . GLN A 1 187 ? -33.336 -13.004 44.726 1.00 89.94 187 GLN A C 1
ATOM 1406 O O . GLN A 1 187 ? -33.695 -14.083 45.190 1.00 89.94 187 GLN A O 1
ATOM 1411 N N . THR A 1 188 ? -34.196 -12.164 44.136 1.00 92.06 188 THR A N 1
ATOM 1412 C CA . THR A 1 188 ? -35.617 -12.475 43.881 1.00 92.06 188 THR A CA 1
ATOM 1413 C C . THR A 1 188 ? -35.873 -12.893 42.433 1.00 92.06 188 THR A C 1
ATOM 1415 O O . THR A 1 188 ? -36.922 -13.462 42.143 1.00 92.06 188 THR A O 1
ATOM 1418 N N . GLY A 1 189 ? -34.913 -12.653 41.532 1.00 92.56 189 GLY A N 1
ATOM 1419 C CA . GLY A 1 189 ? -35.046 -12.908 40.096 1.00 92.56 189 GLY A CA 1
ATOM 1420 C C . GLY A 1 189 ? -35.821 -11.822 39.344 1.00 92.56 189 GLY A C 1
ATOM 1421 O O . GLY A 1 189 ? -36.088 -11.992 38.158 1.00 92.56 189 GLY A O 1
ATOM 1422 N N . GLU A 1 190 ? -36.173 -10.718 40.010 1.00 95.00 190 GLU A N 1
ATOM 1423 C CA . GLU A 1 190 ? -36.901 -9.596 39.413 1.00 95.00 190 GLU A CA 1
ATOM 1424 C C . GLU A 1 190 ? -35.956 -8.652 38.648 1.00 95.00 190 GLU A C 1
ATOM 1426 O O . GLU A 1 190 ? -34.858 -8.321 39.116 1.00 95.00 190 GLU A O 1
ATOM 1431 N N . ALA A 1 191 ? -36.409 -8.153 37.498 1.00 96.62 191 ALA A N 1
ATOM 1432 C CA . ALA A 1 191 ? -35.714 -7.130 36.722 1.00 96.62 191 ALA A CA 1
ATOM 1433 C C . ALA A 1 191 ? -36.713 -6.176 36.056 1.00 96.62 191 ALA A C 1
ATOM 1435 O O . ALA A 1 191 ? -37.794 -6.589 35.644 1.00 96.62 191 ALA A O 1
ATOM 1436 N N . TRP A 1 192 ? -36.347 -4.901 35.922 1.00 97.44 192 TRP A N 1
ATOM 1437 C CA . TRP A 1 192 ? -37.170 -3.872 35.286 1.00 97.44 192 TRP A CA 1
ATOM 1438 C C . TRP A 1 192 ? -36.340 -2.995 34.357 1.00 97.44 192 TRP A C 1
ATOM 1440 O O . TRP A 1 192 ? -35.183 -2.698 34.654 1.00 97.44 192 TRP A O 1
ATOM 1450 N N . TRP A 1 193 ? -36.928 -2.558 33.246 1.00 97.25 193 TRP A N 1
ATOM 1451 C CA . TRP A 1 193 ? -36.205 -1.904 32.157 1.00 97.25 193 TRP A CA 1
ATOM 1452 C C . TRP A 1 193 ? -36.834 -0.584 31.698 1.00 97.25 193 TRP A C 1
ATOM 1454 O O . TRP A 1 193 ? -38.009 -0.288 31.931 1.00 97.25 193 TRP A O 1
ATOM 1464 N N . VAL A 1 194 ? -36.028 0.227 31.016 1.00 96.12 194 VAL A N 1
ATOM 1465 C CA . VAL A 1 194 ? -36.505 1.358 30.218 1.00 96.12 194 VAL A CA 1
ATOM 1466 C C . VAL A 1 194 ? -35.601 1.563 29.003 1.00 96.12 194 VAL A C 1
ATOM 1468 O O . VAL A 1 194 ? -34.384 1.404 29.101 1.00 96.12 194 VAL A O 1
ATOM 1471 N N . HIS A 1 195 ? -36.181 1.965 27.871 1.00 95.31 195 HIS A N 1
ATOM 1472 C CA . HIS A 1 195 ? -35.423 2.513 26.746 1.00 95.31 195 HIS A CA 1
ATOM 1473 C C . HIS A 1 195 ? -34.981 3.949 27.074 1.00 95.31 195 HIS A C 1
ATOM 1475 O O . HIS A 1 195 ? -35.804 4.864 27.179 1.00 95.31 195 HIS A O 1
ATOM 1481 N N . VAL A 1 196 ? -33.672 4.142 27.238 1.00 93.38 196 VAL A N 1
ATOM 1482 C CA . VAL A 1 196 ? -33.061 5.377 27.748 1.00 93.38 196 VAL A CA 1
ATOM 1483 C C . VAL A 1 196 ? -33.341 6.566 26.831 1.00 93.38 196 VAL A C 1
ATOM 1485 O O . VAL A 1 196 ? -33.809 7.601 27.314 1.00 93.38 196 VAL A O 1
ATOM 1488 N N . GLN A 1 197 ? -33.126 6.424 25.516 1.00 93.12 197 GLN A N 1
ATOM 1489 C CA . GLN A 1 197 ? -33.318 7.536 24.583 1.00 93.12 197 GLN A CA 1
ATOM 1490 C C . GLN A 1 197 ? -34.787 7.983 24.492 1.00 93.12 197 GLN A C 1
ATOM 1492 O O . GLN A 1 197 ? -35.047 9.182 24.398 1.00 93.12 197 GLN A O 1
ATOM 1497 N N . SER A 1 198 ? -35.757 7.064 24.605 1.00 92.25 198 SER A N 1
ATOM 1498 C CA . SER A 1 198 ? -37.180 7.438 24.669 1.00 92.25 198 SER A CA 1
ATOM 1499 C C . SER A 1 198 ? -37.574 8.072 26.004 1.00 92.25 198 SER A C 1
ATOM 1501 O O . SER A 1 198 ? -38.442 8.944 26.013 1.00 92.25 198 SER A O 1
ATOM 1503 N N . TRP A 1 199 ? -36.984 7.655 27.129 1.00 93.38 199 TRP A N 1
ATOM 1504 C CA . TRP A 1 199 ? -37.316 8.226 28.438 1.00 93.38 199 TRP A CA 1
ATOM 1505 C C . TRP A 1 199 ? -36.791 9.657 28.590 1.00 93.38 199 TRP A C 1
ATOM 1507 O O . TRP A 1 199 ? -37.512 10.540 29.049 1.00 93.38 199 TRP A O 1
ATOM 1517 N N . PHE A 1 200 ? -35.551 9.908 28.167 1.00 93.31 200 PHE A N 1
ATOM 1518 C CA . PHE A 1 200 ? -34.909 11.221 28.279 1.00 93.31 200 PHE A CA 1
ATOM 1519 C C . PHE A 1 200 ? -35.103 12.128 27.050 1.00 93.31 200 PHE A C 1
ATOM 1521 O O . PHE A 1 200 ? -34.539 13.225 27.003 1.00 93.31 200 PHE A O 1
ATOM 1528 N N . ALA A 1 201 ? -35.943 11.729 26.087 1.00 90.12 201 ALA A N 1
ATOM 1529 C CA . ALA A 1 201 ? -36.452 12.621 25.041 1.00 90.12 201 ALA A CA 1
ATOM 1530 C C . ALA A 1 201 ? -37.211 13.830 25.629 1.00 90.12 201 ALA A C 1
ATOM 1532 O O . ALA A 1 201 ? -37.140 14.927 25.081 1.00 90.12 201 ALA A O 1
ATOM 1533 N N . ASP A 1 202 ? -37.881 13.641 26.771 1.00 90.75 202 ASP A N 1
ATOM 1534 C CA . ASP A 1 202 ? -38.464 14.703 27.597 1.00 90.75 202 ASP A CA 1
ATOM 1535 C C . ASP A 1 202 ? -37.347 15.517 28.299 1.00 90.75 202 ASP A C 1
ATOM 1537 O O . ASP A 1 202 ? -36.640 14.973 29.160 1.00 90.75 202 ASP A O 1
ATOM 1541 N N . PRO A 1 203 ? -37.181 16.822 27.991 1.00 88.19 203 PRO A N 1
ATOM 1542 C CA . PRO A 1 203 ? -36.136 17.648 28.595 1.00 88.19 203 PRO A CA 1
ATOM 1543 C C . PRO A 1 203 ? -36.254 17.788 30.118 1.00 88.19 203 PRO A C 1
ATOM 1545 O O . PRO A 1 203 ? -35.231 17.949 30.784 1.00 88.19 203 PRO A O 1
ATOM 1548 N N . ALA A 1 204 ? -37.463 17.708 30.688 1.00 90.75 204 ALA A N 1
ATOM 1549 C CA . ALA A 1 204 ? -37.661 17.809 32.133 1.00 90.75 204 ALA A CA 1
ATOM 1550 C C . ALA A 1 204 ? -37.155 16.549 32.852 1.00 90.75 204 ALA A C 1
ATOM 1552 O O . ALA A 1 204 ? -36.465 16.649 33.869 1.00 90.75 204 ALA A O 1
ATOM 1553 N N . ARG A 1 205 ? -37.412 15.362 32.282 1.00 90.44 205 ARG A N 1
ATOM 1554 C CA . ARG A 1 205 ? -36.828 14.100 32.772 1.00 90.44 205 ARG A CA 1
ATOM 1555 C C . ARG A 1 205 ? -35.314 14.121 32.635 1.00 90.44 205 ARG A C 1
ATOM 1557 O O . ARG A 1 205 ? -34.622 13.825 33.607 1.00 90.44 205 ARG A O 1
ATOM 1564 N N . ARG A 1 206 ? -34.798 14.544 31.476 1.00 88.69 206 ARG A N 1
ATOM 1565 C CA . ARG A 1 206 ? -33.355 14.632 31.205 1.00 88.69 206 ARG A CA 1
ATOM 1566 C C . ARG A 1 206 ? -32.632 15.524 32.212 1.00 88.69 206 ARG A C 1
ATOM 1568 O O . ARG A 1 206 ? -31.662 15.078 32.808 1.00 88.69 206 ARG A O 1
ATOM 1575 N N . ALA A 1 207 ? -33.157 16.722 32.473 1.00 88.38 207 ALA A N 1
ATOM 1576 C CA . ALA A 1 207 ? -32.597 17.658 33.451 1.00 88.38 207 ALA A CA 1
ATOM 1577 C C . ALA A 1 207 ? -32.648 17.152 34.909 1.00 88.38 207 ALA A C 1
ATOM 1579 O O . ALA A 1 207 ? -31.923 17.661 35.760 1.00 88.38 207 ALA A O 1
ATOM 1580 N N . SER A 1 208 ? -33.496 16.161 35.210 1.00 92.25 208 SER A N 1
ATOM 1581 C CA . SER A 1 208 ? -33.584 15.542 36.540 1.00 92.25 208 SER A CA 1
ATOM 1582 C C . SER A 1 208 ? -32.655 14.336 36.739 1.00 92.25 208 SER A C 1
ATOM 1584 O O . SER A 1 208 ? -32.460 13.909 37.876 1.00 92.25 208 SER A O 1
ATOM 1586 N N . GLY A 1 209 ? -32.142 13.734 35.655 1.00 91.25 209 GLY A N 1
ATOM 1587 C CA . GLY A 1 209 ? -31.408 12.458 35.678 1.00 91.25 209 GLY A CA 1
ATOM 1588 C C . GLY A 1 209 ? -32.213 11.248 36.191 1.00 91.25 209 GLY A C 1
ATOM 1589 O O . GLY A 1 209 ? -31.654 10.164 36.367 1.00 91.25 209 GLY A O 1
ATOM 1590 N N . ARG A 1 210 ? -33.514 11.412 36.465 1.00 95.19 210 ARG A N 1
ATOM 1591 C CA . ARG A 1 210 ? -34.365 10.423 37.136 1.00 95.19 210 ARG A CA 1
ATOM 1592 C C . ARG A 1 210 ? -35.068 9.503 36.141 1.00 95.19 210 ARG A C 1
ATOM 1594 O O . ARG A 1 210 ? -35.684 9.961 35.177 1.00 95.19 210 ARG A O 1
ATOM 1601 N N . VAL A 1 211 ? -35.036 8.209 36.442 1.00 95.81 211 VAL A N 1
ATOM 1602 C CA . VAL A 1 211 ? -35.916 7.195 35.851 1.00 95.81 211 VAL A CA 1
ATOM 1603 C C . VAL A 1 211 ? -36.858 6.696 36.936 1.00 95.81 211 VAL A C 1
ATOM 1605 O O . VAL A 1 211 ? -36.403 6.302 38.007 1.00 95.81 211 VAL A O 1
ATOM 1608 N N . ASP A 1 212 ? -38.155 6.701 36.656 1.00 94.94 212 ASP A N 1
ATOM 1609 C CA . ASP A 1 212 ? -39.183 6.075 37.482 1.00 94.94 212 ASP A CA 1
ATOM 1610 C C . ASP A 1 212 ? -39.620 4.779 36.792 1.00 94.94 212 ASP A C 1
ATOM 1612 O O . ASP A 1 212 ? -39.866 4.776 35.587 1.00 94.94 212 ASP A O 1
ATOM 1616 N N . PHE A 1 213 ? -39.700 3.685 37.546 1.00 96.44 213 PHE A N 1
ATOM 1617 C CA . PHE A 1 213 ? -40.075 2.365 37.039 1.00 96.44 213 PHE A CA 1
ATOM 1618 C C . PHE A 1 213 ? -41.410 1.937 37.653 1.00 96.44 213 PHE A C 1
ATOM 1620 O O . PHE A 1 213 ? -41.520 1.866 38.879 1.00 96.44 213 PHE A O 1
ATOM 1627 N N . GLU A 1 214 ? -42.414 1.613 36.834 1.00 95.31 214 GLU A N 1
ATOM 1628 C CA . GLU A 1 214 ? -43.631 0.921 37.282 1.00 95.31 214 GLU A CA 1
ATOM 1629 C C . GLU A 1 214 ? -43.443 -0.602 37.165 1.00 95.31 214 GLU A C 1
ATOM 1631 O O . GLU A 1 214 ? -43.374 -1.166 36.070 1.00 95.31 214 GLU A O 1
ATOM 1636 N N . LYS A 1 215 ? -43.407 -1.296 38.310 1.00 93.38 215 LYS A N 1
ATOM 1637 C CA . LYS A 1 215 ? -43.067 -2.727 38.402 1.00 93.38 215 LYS A CA 1
ATOM 1638 C C . LYS A 1 215 ? -43.972 -3.643 37.570 1.00 93.38 215 LYS A C 1
ATOM 1640 O O . LYS A 1 215 ? -43.534 -4.714 37.166 1.00 93.38 215 LYS A O 1
ATOM 1645 N N . ARG A 1 216 ? -45.223 -3.231 37.331 1.00 89.88 216 ARG A N 1
ATOM 1646 C CA . ARG A 1 216 ? -46.269 -4.012 36.641 1.00 89.88 216 ARG A CA 1
ATOM 1647 C C . ARG A 1 216 ? -46.219 -3.905 35.109 1.00 89.88 216 ARG A C 1
ATOM 1649 O O . ARG A 1 216 ? -46.868 -4.695 34.434 1.00 89.88 216 ARG A O 1
ATOM 1656 N N . THR A 1 217 ? -45.537 -2.901 34.562 1.00 89.31 217 THR A N 1
ATOM 1657 C CA . THR A 1 217 ? -45.543 -2.589 33.116 1.00 89.31 217 THR A CA 1
ATOM 1658 C C . THR A 1 217 ? -44.146 -2.537 32.509 1.00 89.31 217 THR A C 1
ATOM 1660 O O . THR A 1 217 ? -44.015 -2.635 31.295 1.00 89.31 217 THR A O 1
ATOM 1663 N N . GLN A 1 218 ? -43.108 -2.431 33.342 1.00 93.94 218 GLN A N 1
ATOM 1664 C CA . GLN A 1 218 ? -41.705 -2.362 32.931 1.00 93.94 218 GLN A CA 1
ATOM 1665 C C . GLN A 1 218 ? -40.876 -3.569 33.396 1.00 93.94 218 GLN A C 1
ATOM 1667 O O . GLN A 1 218 ? -39.658 -3.452 33.507 1.00 93.94 218 GLN A O 1
ATOM 1672 N N . HIS A 1 219 ? -41.496 -4.708 33.720 1.00 94.50 219 HIS A N 1
ATOM 1673 C CA . HIS A 1 219 ? -40.759 -5.934 34.058 1.00 94.50 219 HIS A CA 1
ATOM 1674 C C . HIS A 1 219 ? -39.968 -6.448 32.837 1.00 94.50 219 HIS A C 1
ATOM 1676 O O . HIS A 1 219 ? -40.342 -6.170 31.699 1.00 94.50 219 HIS A O 1
ATOM 1682 N N . PHE A 1 220 ? -38.833 -7.110 33.068 1.00 95.69 220 PHE A N 1
ATOM 1683 C CA . PHE A 1 220 ? -37.910 -7.578 32.029 1.00 95.69 220 PHE A CA 1
ATOM 1684 C C . PHE A 1 220 ? -37.848 -9.110 32.034 1.00 95.69 220 PHE A C 1
ATOM 1686 O O . PHE A 1 220 ? -37.027 -9.719 32.721 1.00 95.69 220 PHE A O 1
ATOM 1693 N N . ASP A 1 221 ? -38.761 -9.717 31.283 1.00 92.31 221 ASP A N 1
ATOM 1694 C CA . ASP A 1 221 ? -39.002 -11.156 31.198 1.00 92.31 221 ASP A CA 1
ATOM 1695 C C . ASP A 1 221 ? -39.326 -11.583 29.751 1.00 92.31 221 ASP A C 1
ATOM 1697 O O . ASP A 1 221 ? -39.083 -10.850 28.795 1.00 92.31 221 ASP A O 1
ATOM 1701 N N . GLU A 1 222 ? -39.837 -12.797 29.568 1.00 88.69 222 GLU A N 1
ATOM 1702 C CA . GLU A 1 222 ? -40.146 -13.365 28.251 1.00 88.69 222 GLU A CA 1
ATOM 1703 C C . GLU A 1 222 ? -41.205 -12.556 27.466 1.00 88.69 222 GLU A C 1
ATOM 1705 O O . GLU A 1 222 ? -41.131 -12.506 26.237 1.00 88.69 222 GLU A O 1
ATOM 1710 N N . ASP A 1 223 ? -42.113 -11.840 28.143 1.00 88.38 223 ASP A N 1
ATOM 1711 C CA . ASP A 1 223 ? -43.229 -11.109 27.517 1.00 88.38 223 ASP A CA 1
ATOM 1712 C C . ASP A 1 223 ? -42.793 -9.798 26.821 1.00 88.38 223 ASP A C 1
ATOM 1714 O O . ASP A 1 223 ? -43.584 -9.177 26.101 1.00 88.38 223 ASP A O 1
ATOM 1718 N N . VAL A 1 224 ? -41.540 -9.349 26.993 1.00 89.88 224 VAL A N 1
ATOM 1719 C CA . VAL A 1 224 ? -41.032 -8.122 26.338 1.00 89.88 224 VAL A CA 1
ATOM 1720 C C . VAL A 1 224 ? -40.275 -8.371 25.030 1.00 89.88 224 VAL A C 1
ATOM 1722 O O . VAL A 1 224 ? -39.849 -7.408 24.392 1.00 89.88 224 VAL A O 1
ATOM 1725 N N . ALA A 1 225 ? -40.152 -9.624 24.577 1.00 88.38 225 ALA A N 1
ATOM 1726 C CA . ALA A 1 225 ? -39.413 -9.983 23.361 1.00 88.38 225 ALA A CA 1
ATOM 1727 C C . ALA A 1 225 ? -39.872 -9.197 22.110 1.00 88.38 225 ALA A C 1
ATOM 1729 O O . ALA A 1 225 ? -39.050 -8.580 21.428 1.00 88.38 225 ALA A O 1
ATOM 1730 N N . ASP A 1 226 ? -41.185 -9.120 21.864 1.00 85.62 226 ASP A N 1
ATOM 1731 C CA . ASP A 1 226 ? -41.773 -8.354 20.749 1.00 85.62 226 ASP A CA 1
ATOM 1732 C C . ASP A 1 226 ? -41.519 -6.841 20.865 1.00 85.62 226 ASP A C 1
ATOM 1734 O O . ASP A 1 226 ? -41.372 -6.137 19.860 1.00 85.62 226 ASP A O 1
ATOM 1738 N N . GLN A 1 227 ? -41.423 -6.322 22.094 1.00 87.88 227 GLN A N 1
ATOM 1739 C CA . GLN A 1 227 ? -41.122 -4.912 22.347 1.00 87.88 227 GLN A CA 1
ATOM 1740 C C . GLN A 1 227 ? -39.657 -4.599 22.021 1.00 87.88 227 GLN A C 1
ATOM 1742 O O . GLN A 1 227 ? -39.376 -3.542 21.462 1.00 87.88 227 GLN A O 1
ATOM 1747 N N . LEU A 1 228 ? -38.732 -5.527 22.296 1.00 90.12 228 LEU A N 1
ATOM 1748 C CA . LEU A 1 228 ? -37.321 -5.401 21.917 1.00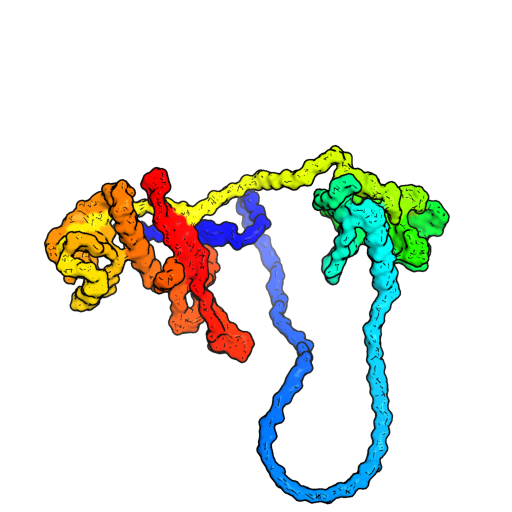 90.12 228 LEU A CA 1
ATOM 1749 C C . LEU A 1 228 ? -37.121 -5.527 20.397 1.00 90.12 228 LEU A C 1
ATOM 1751 O O . LEU A 1 228 ? -36.393 -4.725 19.812 1.00 90.12 228 LEU A O 1
ATOM 1755 N N . LEU A 1 229 ? -37.828 -6.452 19.737 1.00 86.19 229 LEU A N 1
ATOM 1756 C CA . LEU A 1 229 ? -37.863 -6.553 18.269 1.00 86.19 229 LEU A CA 1
ATOM 1757 C C . LEU A 1 229 ? -38.374 -5.259 17.620 1.00 86.19 229 LEU A C 1
ATOM 1759 O O . LEU A 1 229 ? -37.745 -4.745 16.695 1.00 86.19 229 LEU A O 1
ATOM 1763 N N . THR A 1 230 ? -39.457 -4.688 18.155 1.00 84.00 230 THR A N 1
ATOM 1764 C CA . THR A 1 230 ? -40.003 -3.396 17.704 1.00 84.00 230 THR A CA 1
ATOM 1765 C C . THR A 1 230 ? -39.056 -2.228 18.007 1.00 84.00 230 THR A C 1
ATOM 1767 O O . THR A 1 230 ? -38.980 -1.279 17.233 1.00 84.00 230 THR A O 1
ATOM 1770 N N . LEU A 1 231 ? -38.310 -2.275 19.114 1.00 86.19 231 LEU A N 1
ATOM 1771 C CA . LEU A 1 231 ? -37.375 -1.218 19.508 1.00 86.19 231 LEU A CA 1
ATOM 1772 C C . LEU A 1 231 ? -36.151 -1.135 18.582 1.00 86.19 231 LEU A C 1
ATOM 1774 O O . LEU A 1 231 ? -35.715 -0.034 18.251 1.00 86.19 231 LEU A O 1
ATOM 1778 N N . ALA A 1 232 ? -35.609 -2.276 18.153 1.00 80.31 232 ALA A N 1
ATOM 1779 C CA . ALA A 1 232 ? -34.485 -2.317 17.215 1.00 80.31 232 ALA A CA 1
ATOM 1780 C C . ALA A 1 232 ? -34.893 -2.103 15.745 1.00 80.31 232 ALA A C 1
ATOM 1782 O O . ALA A 1 232 ? -34.032 -1.856 14.903 1.00 80.31 232 ALA A O 1
ATOM 1783 N N . ASP A 1 233 ? -36.186 -2.201 15.422 1.00 72.19 233 ASP A N 1
ATOM 1784 C CA . ASP A 1 233 ? -36.731 -1.875 14.101 1.00 72.19 233 ASP A CA 1
ATOM 1785 C C . ASP A 1 233 ? -38.142 -1.261 14.200 1.00 72.19 233 ASP A C 1
ATOM 1787 O O . ASP A 1 233 ? -39.143 -1.926 13.908 1.00 72.19 233 ASP A O 1
ATOM 1791 N N . PRO A 1 234 ? -38.249 0.037 14.551 1.00 59.00 234 PRO A N 1
ATOM 1792 C CA . PRO A 1 234 ? -39.537 0.718 14.727 1.00 59.00 234 PRO A CA 1
ATOM 1793 C C . PRO A 1 234 ? -40.369 0.879 13.444 1.00 59.00 234 PRO A C 1
ATOM 1795 O O . PRO A 1 234 ? -41.422 1.523 13.465 1.00 59.00 234 PRO A O 1
ATOM 1798 N N . HI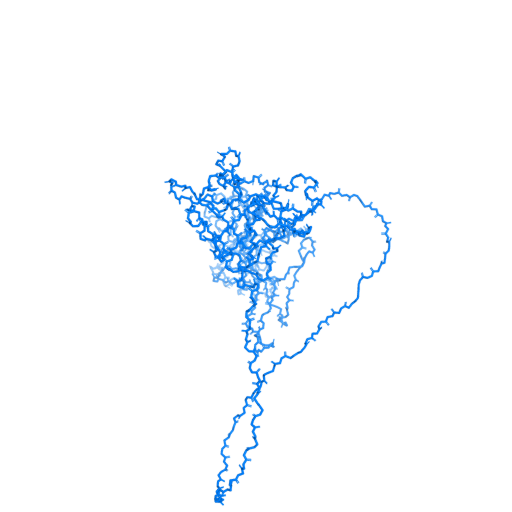S A 1 235 ? -39.886 0.377 12.303 1.00 54.53 235 HIS A N 1
ATOM 1799 C CA . HIS A 1 235 ? -40.493 0.557 10.984 1.00 54.53 235 HIS A CA 1
ATOM 1800 C C . HIS A 1 235 ? -40.690 -0.756 10.207 1.00 54.53 235 HIS A C 1
ATOM 1802 O O . HIS A 1 235 ? -41.128 -0.698 9.056 1.00 54.53 235 HIS A O 1
ATOM 1808 N N . GLY A 1 236 ? -40.377 -1.918 10.797 1.00 51.28 236 GLY A N 1
ATOM 1809 C CA . GLY A 1 236 ? -40.425 -3.219 10.116 1.00 51.28 236 GLY A CA 1
ATOM 1810 C C . GLY A 1 236 ? -39.535 -3.280 8.868 1.00 51.28 236 GLY A C 1
ATOM 1811 O O . GLY A 1 236 ? -39.834 -3.997 7.911 1.00 51.28 236 GLY A O 1
ATOM 1812 N N . ARG A 1 237 ? -38.484 -2.454 8.818 1.00 44.91 237 ARG A N 1
ATOM 1813 C CA . ARG A 1 237 ? -37.584 -2.348 7.677 1.00 44.91 237 ARG A CA 1
ATOM 1814 C C . ARG A 1 237 ? -36.474 -3.367 7.827 1.00 44.91 237 ARG A C 1
ATOM 1816 O O . ARG A 1 237 ? -35.587 -3.230 8.668 1.00 44.91 237 ARG A O 1
ATOM 1823 N N . ALA A 1 238 ? -36.454 -4.322 6.901 1.00 40.19 238 ALA A N 1
ATOM 1824 C CA . ALA A 1 238 ? -35.278 -5.122 6.598 1.00 40.19 238 ALA A CA 1
ATOM 1825 C C . ALA A 1 238 ? -34.129 -4.209 6.123 1.00 40.19 238 ALA A C 1
ATOM 1827 O O . ALA A 1 238 ? -33.885 -4.045 4.927 1.00 40.19 238 ALA A O 1
ATOM 1828 N N . HIS A 1 239 ? -33.428 -3.601 7.082 1.00 42.72 239 HIS A N 1
ATOM 1829 C CA . HIS A 1 239 ? -32.132 -2.965 6.909 1.00 42.72 239 HIS A CA 1
ATOM 1830 C C . HIS A 1 239 ? -31.097 -4.048 6.587 1.00 42.72 239 HIS A C 1
ATOM 1832 O O . HIS A 1 239 ? -30.250 -4.408 7.400 1.00 42.72 239 HIS A O 1
ATOM 1838 N N . VAL A 1 240 ? -31.143 -4.525 5.340 1.00 46.56 240 VAL A N 1
ATOM 1839 C CA . VAL A 1 240 ? -29.909 -4.827 4.615 1.00 46.56 240 VAL A CA 1
ATOM 1840 C C . VAL A 1 240 ? -28.994 -3.617 4.831 1.00 46.56 240 VAL A C 1
ATOM 1842 O O . VAL A 1 240 ? -29.465 -2.494 4.614 1.00 46.56 240 VAL A O 1
ATOM 1845 N N . PRO A 1 241 ? -27.735 -3.792 5.266 1.00 43.28 241 PRO A N 1
ATOM 1846 C CA . PRO A 1 241 ? -26.796 -2.687 5.345 1.00 43.28 241 PRO A CA 1
ATOM 1847 C C . PRO A 1 241 ? -26.652 -2.068 3.955 1.00 43.28 241 PRO A C 1
ATOM 1849 O O . PRO A 1 241 ? -25.997 -2.624 3.071 1.00 43.28 241 PRO A O 1
ATOM 1852 N N . VAL A 1 242 ? -27.318 -0.933 3.737 1.00 46.69 242 VAL A N 1
ATOM 1853 C CA . VAL A 1 242 ? -27.115 -0.124 2.542 1.00 46.69 242 VAL A CA 1
ATOM 1854 C C . VAL A 1 242 ? -25.719 0.442 2.701 1.00 46.69 242 VAL A C 1
ATOM 1856 O O . VAL A 1 242 ? -25.526 1.391 3.454 1.00 46.69 242 VAL A O 1
ATOM 1859 N N . ALA A 1 243 ? -24.748 -0.193 2.044 1.00 49.84 243 ALA A N 1
ATOM 1860 C CA . ALA A 1 243 ? -23.392 0.317 1.978 1.00 49.84 243 ALA A CA 1
ATOM 1861 C C . ALA A 1 243 ? -23.469 1.767 1.492 1.00 49.84 243 ALA A C 1
ATOM 1863 O O . ALA A 1 243 ? -23.923 2.023 0.368 1.00 49.84 243 ALA A O 1
ATOM 1864 N N . GLU A 1 244 ? -23.098 2.703 2.368 1.00 53.81 244 GLU A N 1
ATOM 1865 C CA . GLU A 1 244 ? -23.094 4.120 2.037 1.00 53.81 244 GLU A CA 1
ATOM 1866 C C . GLU A 1 244 ? -22.215 4.292 0.801 1.00 53.81 244 GLU A C 1
ATOM 1868 O O . GLU A 1 244 ? -21.038 3.930 0.807 1.00 53.81 244 GLU A O 1
ATOM 1873 N N . HIS A 1 245 ? -22.812 4.766 -0.294 1.00 55.22 245 HIS A N 1
ATOM 1874 C CA . HIS A 1 245 ? -22.101 4.956 -1.554 1.00 55.22 245 HIS A CA 1
ATOM 1875 C C . HIS A 1 245 ? -21.211 6.191 -1.438 1.00 55.22 245 HIS A C 1
ATOM 1877 O O . HIS A 1 245 ? -21.543 7.280 -1.901 1.00 55.22 245 HIS A O 1
ATOM 1883 N N . HIS A 1 246 ? -20.082 6.001 -0.765 1.00 61.38 246 HIS A N 1
ATOM 1884 C CA . HIS A 1 246 ? -19.019 6.975 -0.664 1.00 61.38 246 HIS A CA 1
ATOM 1885 C C . HIS A 1 246 ? -18.356 7.123 -2.041 1.00 61.38 246 HIS A C 1
ATOM 1887 O O . HIS A 1 246 ? -17.892 6.145 -2.627 1.00 61.38 246 HIS A O 1
ATOM 1893 N N . GLU A 1 247 ? -18.321 8.344 -2.580 1.00 72.94 247 GLU A N 1
ATOM 1894 C CA . GLU A 1 247 ? -17.634 8.621 -3.845 1.00 72.94 247 GLU A CA 1
ATOM 1895 C C . GLU A 1 247 ? -16.111 8.598 -3.633 1.00 72.94 247 GLU A C 1
ATOM 1897 O O . GLU A 1 247 ? -15.480 9.607 -3.312 1.00 72.94 247 GLU A O 1
ATOM 1902 N N . GLU A 1 248 ? -15.507 7.420 -3.790 1.00 69.00 248 GLU A N 1
ATOM 1903 C CA . GLU A 1 248 ? -14.058 7.240 -3.706 1.00 69.00 248 GLU A CA 1
ATOM 1904 C C . GLU A 1 248 ? -13.353 7.591 -5.024 1.00 69.00 248 GLU A C 1
ATOM 1906 O O . GLU A 1 248 ? -13.612 7.013 -6.083 1.00 69.00 248 GLU A O 1
ATOM 1911 N N . VAL A 1 249 ? -12.374 8.499 -4.957 1.00 81.56 249 VAL A N 1
ATOM 1912 C CA . VAL A 1 249 ? -11.498 8.818 -6.095 1.00 81.56 249 VAL A CA 1
ATOM 1913 C C . VAL A 1 249 ? -10.395 7.761 -6.201 1.00 81.56 249 VAL A C 1
ATOM 1915 O O . VAL A 1 249 ? -9.266 7.949 -5.738 1.00 81.56 249 VAL A O 1
ATOM 1918 N N . LEU A 1 250 ? -10.731 6.630 -6.827 1.00 74.44 250 LEU A N 1
ATOM 1919 C CA . LEU A 1 250 ? -9.798 5.531 -7.083 1.00 74.44 250 LEU A CA 1
ATOM 1920 C C . LEU A 1 250 ? -8.601 6.010 -7.921 1.00 74.44 250 LEU A C 1
ATOM 1922 O O . LEU A 1 250 ? -8.691 6.220 -9.132 1.00 74.44 250 LEU A O 1
ATOM 1926 N N . THR A 1 251 ? -7.453 6.169 -7.263 1.00 76.81 251 THR A N 1
ATOM 1927 C CA . THR A 1 251 ? -6.211 6.623 -7.898 1.00 76.81 251 THR A CA 1
ATOM 1928 C C . THR A 1 251 ? -5.411 5.413 -8.376 1.00 76.81 251 THR A C 1
ATOM 1930 O O . THR A 1 251 ? -5.022 4.561 -7.581 1.00 76.81 251 THR A O 1
ATOM 1933 N N . THR A 1 252 ? -5.167 5.314 -9.684 1.00 81.88 252 THR A N 1
ATOM 1934 C CA . THR A 1 252 ? -4.462 4.163 -10.268 1.00 81.88 252 THR A CA 1
ATOM 1935 C C . THR A 1 252 ? -2.948 4.205 -10.026 1.00 81.88 252 THR A C 1
ATOM 1937 O O . THR A 1 252 ? -2.331 5.269 -10.048 1.00 81.88 252 THR A O 1
ATOM 1940 N N . ASN A 1 253 ? -2.329 3.031 -9.869 1.00 84.06 253 ASN A N 1
ATOM 1941 C CA . ASN A 1 253 ? -0.873 2.857 -9.890 1.00 84.06 253 ASN A CA 1
ATOM 1942 C C . ASN A 1 253 ? -0.300 2.698 -11.317 1.00 84.06 253 ASN A C 1
ATOM 1944 O O . ASN A 1 253 ? 0.886 2.395 -11.465 1.00 84.06 253 ASN A O 1
ATOM 1948 N N . LEU A 1 254 ? -1.131 2.866 -12.357 1.00 90.94 254 LEU A N 1
ATOM 1949 C CA . LEU A 1 254 ? -0.736 2.875 -13.765 1.00 90.94 254 LEU A CA 1
ATOM 1950 C C . LEU A 1 254 ? -0.275 4.270 -14.195 1.00 90.94 254 LEU A C 1
ATOM 1952 O O . LEU A 1 254 ? -1.074 5.184 -14.391 1.00 90.94 254 LEU A O 1
ATOM 1956 N N . LEU A 1 255 ? 1.028 4.416 -14.396 1.00 92.06 255 LEU A N 1
ATOM 1957 C CA . LEU A 1 255 ? 1.663 5.687 -14.735 1.00 92.06 255 LEU A CA 1
ATOM 1958 C C . LEU A 1 255 ? 1.816 5.815 -16.251 1.00 92.06 255 LEU A C 1
ATOM 1960 O O . LEU A 1 255 ? 2.383 4.900 -16.848 1.00 92.06 255 LEU A O 1
ATOM 1964 N N . PRO A 1 256 ? 1.351 6.893 -16.902 1.00 92.94 256 PRO A N 1
ATOM 1965 C CA . PRO A 1 256 ? 1.459 7.041 -18.351 1.00 92.94 256 PRO A CA 1
ATOM 1966 C C . PRO A 1 256 ? 2.917 7.279 -18.778 1.00 92.94 256 PRO A C 1
ATOM 1968 O O . PRO A 1 256 ? 3.535 8.266 -18.384 1.00 92.94 256 PRO A O 1
ATOM 1971 N N . VAL A 1 257 ? 3.464 6.399 -19.622 1.00 91.62 257 VAL A N 1
ATOM 1972 C CA . VAL A 1 257 ? 4.868 6.458 -20.062 1.00 91.62 257 VAL A CA 1
ATOM 1973 C C . VAL A 1 257 ? 4.971 6.838 -21.534 1.00 91.62 257 VAL A C 1
ATOM 1975 O O . VAL A 1 257 ? 4.629 6.059 -22.424 1.00 91.62 257 VAL A O 1
ATOM 1978 N N . SER A 1 258 ? 5.553 8.007 -21.797 1.00 90.81 258 SER A N 1
ATOM 1979 C CA . SER A 1 258 ? 6.042 8.378 -23.126 1.00 90.81 258 SER A CA 1
ATOM 1980 C C . SER A 1 258 ? 7.334 7.617 -23.434 1.00 90.81 258 SER A C 1
ATOM 1982 O O . SER A 1 258 ? 8.414 8.018 -22.997 1.00 90.81 258 SER A O 1
ATOM 1984 N N . ILE A 1 259 ? 7.233 6.506 -24.167 1.00 89.81 259 ILE A N 1
ATOM 1985 C CA . ILE A 1 259 ? 8.413 5.767 -24.641 1.00 89.81 259 ILE A CA 1
ATOM 1986 C C . ILE A 1 259 ? 9.170 6.573 -25.720 1.00 89.81 259 ILE A C 1
ATOM 1988 O O . ILE A 1 259 ? 8.539 7.344 -26.449 1.00 89.81 259 ILE A O 1
ATOM 1992 N N . PRO A 1 260 ? 10.500 6.411 -25.867 1.00 90.38 260 PRO A N 1
ATOM 1993 C CA . PRO A 1 260 ? 11.238 7.017 -26.975 1.00 90.38 260 PRO A CA 1
ATOM 1994 C C . PRO A 1 260 ? 10.725 6.515 -28.330 1.00 90.38 260 PRO A C 1
ATOM 1996 O O . PRO A 1 260 ? 10.442 5.329 -28.485 1.00 90.38 260 PRO A O 1
ATOM 1999 N N . THR A 1 261 ? 10.640 7.405 -29.321 1.00 93.06 261 THR A N 1
ATOM 2000 C CA . THR A 1 261 ? 10.158 7.072 -30.675 1.00 93.06 261 THR A CA 1
ATOM 2001 C C . THR A 1 261 ? 11.157 6.265 -31.501 1.00 93.06 261 THR A C 1
ATOM 2003 O O . THR A 1 261 ? 10.748 5.569 -32.424 1.00 93.06 261 THR A O 1
ATOM 2006 N N . LEU A 1 262 ? 12.453 6.339 -31.182 1.00 96.19 262 LEU A N 1
ATOM 2007 C CA . LEU A 1 262 ? 13.520 5.666 -31.921 1.00 96.19 262 LEU A CA 1
ATOM 2008 C C . LEU A 1 262 ? 14.256 4.642 -31.054 1.00 96.19 262 LEU A C 1
ATOM 2010 O O . LEU A 1 262 ? 14.585 4.894 -29.893 1.00 96.19 262 LEU A O 1
ATOM 2014 N N . ILE A 1 263 ? 14.567 3.506 -31.671 1.00 96.81 263 ILE A N 1
ATOM 2015 C CA . ILE A 1 263 ? 15.467 2.471 -31.169 1.00 96.81 263 ILE A CA 1
ATOM 2016 C C . ILE A 1 263 ? 16.667 2.437 -32.111 1.00 96.81 263 ILE A C 1
ATOM 2018 O O . ILE A 1 263 ? 16.522 2.178 -33.307 1.00 96.81 263 ILE A O 1
ATOM 2022 N N . TYR A 1 264 ? 17.858 2.681 -31.583 1.00 97.44 264 TYR A N 1
ATOM 2023 C CA . TYR A 1 264 ? 19.092 2.637 -32.360 1.00 97.44 264 TYR A CA 1
ATOM 2024 C C . TYR A 1 264 ? 19.628 1.213 -32.401 1.00 97.44 264 TYR A C 1
ATOM 2026 O O . TYR A 1 264 ? 19.555 0.485 -31.408 1.00 97.44 264 TYR A O 1
ATOM 2034 N N . SER A 1 265 ? 20.170 0.797 -33.544 1.00 96.81 265 SER A N 1
ATOM 2035 C CA . SER A 1 265 ? 20.691 -0.555 -33.712 1.00 96.81 265 SER A CA 1
ATOM 2036 C C . SER A 1 265 ? 21.906 -0.621 -34.626 1.00 96.81 265 SER A C 1
ATOM 2038 O O . SER A 1 265 ? 21.895 -0.104 -35.738 1.00 96.81 265 SER A O 1
ATOM 2040 N N . ALA A 1 266 ? 22.933 -1.355 -34.214 1.00 97.38 266 ALA A N 1
ATOM 2041 C CA . ALA A 1 266 ? 24.157 -1.535 -34.993 1.00 97.38 266 ALA A CA 1
ATOM 2042 C C . ALA A 1 266 ? 24.566 -3.012 -35.027 1.00 97.38 266 ALA A C 1
ATOM 2044 O O . ALA A 1 266 ? 24.190 -3.800 -34.154 1.00 97.38 266 ALA A O 1
ATOM 2045 N N . ARG A 1 267 ? 25.327 -3.412 -36.050 1.00 97.12 267 ARG A N 1
ATOM 2046 C CA . ARG A 1 267 ? 25.855 -4.783 -36.160 1.00 97.12 267 ARG A CA 1
ATOM 2047 C C . ARG A 1 267 ? 26.892 -5.052 -35.071 1.00 97.12 267 ARG A C 1
ATOM 2049 O O . ARG A 1 267 ? 27.647 -4.161 -34.698 1.00 97.12 267 ARG A O 1
ATOM 2056 N N . THR A 1 268 ? 26.968 -6.288 -34.592 1.00 96.62 268 THR A N 1
ATOM 2057 C CA . THR A 1 268 ? 27.944 -6.707 -33.580 1.00 96.62 268 THR A CA 1
ATOM 2058 C C . THR A 1 268 ? 28.342 -8.170 -33.762 1.00 96.62 268 THR A C 1
ATOM 2060 O O . THR A 1 268 ? 27.546 -8.995 -34.207 1.00 96.62 268 THR A O 1
ATOM 2063 N N . THR A 1 269 ? 29.587 -8.500 -33.420 1.00 95.75 269 THR A N 1
ATOM 2064 C CA . THR A 1 269 ? 30.094 -9.882 -33.373 1.00 95.75 269 THR A CA 1
ATOM 2065 C C . THR A 1 269 ? 29.777 -10.591 -32.054 1.00 95.75 269 THR A C 1
ATOM 2067 O O . THR A 1 269 ? 29.955 -11.803 -31.965 1.00 95.75 269 THR A O 1
ATOM 2070 N N . TYR A 1 270 ? 29.313 -9.871 -31.027 1.00 95.25 270 TYR A N 1
ATOM 2071 C CA . TYR A 1 270 ? 29.029 -10.450 -29.716 1.00 95.25 270 TYR A CA 1
ATOM 2072 C C . TYR A 1 270 ? 27.631 -11.081 -29.669 1.00 95.25 270 TYR A C 1
ATOM 2074 O O . TYR A 1 270 ? 26.628 -10.444 -29.986 1.00 95.25 270 TYR A O 1
ATOM 2082 N N . THR A 1 271 ? 27.558 -12.335 -29.220 1.00 94.00 271 THR A N 1
ATOM 2083 C CA . THR A 1 271 ? 26.304 -13.097 -29.058 1.00 94.00 271 THR A CA 1
ATOM 2084 C C . THR A 1 271 ? 25.799 -13.129 -27.612 1.00 94.00 271 THR A C 1
ATOM 2086 O O . THR A 1 271 ? 24.618 -13.378 -27.374 1.00 94.00 271 THR A O 1
ATOM 2089 N N . ASN A 1 272 ? 26.673 -12.848 -26.643 1.00 95.44 272 ASN A N 1
ATOM 2090 C CA . ASN A 1 272 ? 26.427 -12.955 -25.207 1.00 95.44 272 ASN A CA 1
ATOM 2091 C C . ASN A 1 272 ? 26.580 -11.573 -24.527 1.00 95.44 272 ASN A C 1
ATOM 2093 O O . ASN A 1 272 ? 27.642 -10.955 -24.635 1.00 95.44 272 ASN A O 1
ATOM 2097 N N . PRO A 1 273 ? 25.566 -11.078 -23.781 1.00 94.31 273 PRO A N 1
ATOM 2098 C CA . PRO A 1 273 ? 25.630 -9.768 -23.125 1.00 94.31 273 PRO A CA 1
ATOM 2099 C C . PRO A 1 273 ? 26.756 -9.614 -22.093 1.00 94.31 273 PRO A C 1
ATOM 2101 O O . PRO A 1 273 ? 27.178 -8.489 -21.831 1.00 94.31 273 PRO A O 1
ATOM 2104 N N . LYS A 1 274 ? 27.264 -10.710 -21.505 1.00 94.81 274 LYS A N 1
ATOM 2105 C CA . LYS A 1 274 ? 28.402 -10.638 -20.572 1.00 94.81 274 LYS A CA 1
ATOM 2106 C C . LYS A 1 274 ? 29.665 -10.142 -21.274 1.00 94.81 274 LYS A C 1
ATOM 2108 O O . LYS A 1 274 ? 30.361 -9.296 -20.725 1.00 94.81 274 LYS A O 1
ATOM 2113 N N . ASP A 1 275 ? 29.908 -10.604 -22.495 1.00 96.00 275 ASP A N 1
ATOM 2114 C CA . ASP A 1 275 ? 31.139 -10.314 -23.235 1.00 96.00 275 ASP A CA 1
ATOM 2115 C C . ASP A 1 275 ? 31.142 -8.859 -23.728 1.00 96.00 275 ASP A C 1
ATOM 2117 O O . ASP A 1 275 ? 32.168 -8.185 -23.681 1.00 96.00 275 ASP A O 1
ATOM 2121 N N . VAL A 1 276 ? 29.958 -8.324 -24.057 1.00 95.56 276 VAL A N 1
ATOM 2122 C CA . VAL A 1 276 ? 29.730 -6.885 -24.289 1.00 95.56 276 VAL A CA 1
ATOM 2123 C C . VAL A 1 276 ? 30.034 -6.044 -23.041 1.00 95.56 276 VAL A C 1
ATOM 2125 O O . VAL A 1 276 ? 30.599 -4.958 -23.150 1.00 95.56 276 VAL A O 1
ATOM 2128 N N . ILE A 1 277 ? 29.673 -6.513 -21.843 1.00 93.62 277 ILE A N 1
ATOM 2129 C CA . ILE A 1 277 ? 29.966 -5.805 -20.583 1.00 93.62 277 ILE A CA 1
ATOM 2130 C C . ILE A 1 277 ? 31.462 -5.879 -20.238 1.00 93.62 277 ILE A C 1
ATOM 2132 O O . ILE A 1 277 ? 32.010 -4.898 -19.738 1.00 93.62 277 ILE A O 1
ATOM 2136 N N . THR A 1 278 ? 32.132 -6.999 -20.523 1.00 94.44 278 THR A N 1
ATOM 2137 C CA . THR A 1 278 ? 33.592 -7.135 -20.382 1.00 94.44 278 THR A CA 1
ATOM 2138 C C . THR A 1 278 ? 34.312 -6.181 -21.334 1.00 94.44 278 THR A C 1
ATOM 2140 O O . THR A 1 278 ? 35.014 -5.288 -20.869 1.00 94.44 278 THR A O 1
ATOM 2143 N N . ARG A 1 279 ? 34.020 -6.238 -22.641 1.00 94.75 279 ARG A N 1
ATOM 2144 C CA . ARG A 1 279 ? 34.686 -5.406 -23.656 1.00 94.75 279 ARG A CA 1
ATOM 2145 C C . ARG A 1 279 ? 34.563 -3.895 -23.404 1.00 94.75 279 ARG A C 1
ATOM 2147 O O . ARG A 1 279 ? 35.505 -3.164 -23.712 1.00 94.75 279 ARG A O 1
ATOM 2154 N N . GLN A 1 280 ? 33.438 -3.437 -22.844 1.00 94.44 280 GLN A N 1
ATOM 2155 C CA . GLN A 1 280 ? 33.228 -2.043 -22.413 1.00 94.44 280 GLN A CA 1
ATOM 2156 C C . GLN A 1 280 ? 34.074 -1.637 -21.195 1.00 94.44 280 GLN A C 1
ATOM 2158 O O . GLN A 1 280 ? 34.459 -0.479 -21.065 1.00 94.44 280 GLN A O 1
ATOM 2163 N N . ARG A 1 281 ? 34.368 -2.568 -20.282 1.00 91.88 281 ARG A N 1
ATOM 2164 C CA . ARG A 1 281 ? 35.290 -2.314 -19.161 1.00 91.88 281 ARG A CA 1
ATOM 2165 C C . ARG A 1 281 ? 36.727 -2.229 -19.666 1.00 91.88 281 ARG A C 1
ATOM 2167 O O . ARG A 1 281 ? 37.455 -1.318 -19.282 1.00 91.88 281 ARG A O 1
ATOM 2174 N N . ASP A 1 282 ? 37.086 -3.106 -20.600 1.00 93.00 282 ASP A N 1
ATOM 2175 C CA . ASP A 1 282 ? 38.408 -3.138 -21.235 1.00 93.00 282 ASP A CA 1
ATOM 2176 C C . ASP A 1 282 ? 38.696 -1.887 -22.091 1.00 93.00 282 ASP A C 1
ATOM 2178 O O . ASP A 1 282 ? 39.847 -1.615 -22.421 1.00 93.00 282 ASP A O 1
ATOM 2182 N N . SER A 1 283 ? 37.675 -1.105 -22.471 1.00 86.69 283 SER A N 1
ATOM 2183 C CA . SER A 1 283 ? 37.846 0.168 -23.190 1.00 86.69 283 SER A CA 1
ATOM 2184 C C . SER A 1 283 ? 38.085 1.387 -22.290 1.00 86.69 283 SER A C 1
ATOM 2186 O O . SER A 1 283 ? 38.103 2.503 -22.805 1.00 86.69 283 SER A O 1
ATOM 2188 N N . ALA A 1 284 ? 38.232 1.195 -20.972 1.00 81.44 284 ALA A N 1
ATOM 2189 C CA . ALA A 1 284 ? 38.416 2.258 -19.975 1.00 81.44 284 ALA A CA 1
ATOM 2190 C C . ALA A 1 284 ? 37.322 3.354 -19.983 1.00 81.44 284 ALA A C 1
ATOM 2192 O O . ALA A 1 284 ? 37.553 4.476 -19.532 1.00 81.44 284 ALA A O 1
ATOM 2193 N N . ASP A 1 285 ? 36.122 3.033 -20.478 1.00 87.62 285 ASP A N 1
ATOM 2194 C CA . ASP A 1 285 ? 34.987 3.956 -20.470 1.00 87.62 285 ASP A CA 1
ATOM 2195 C C . ASP A 1 285 ? 34.269 3.886 -19.107 1.00 87.62 285 ASP A C 1
ATOM 2197 O O . ASP A 1 285 ? 33.930 2.783 -18.663 1.00 87.62 285 ASP A O 1
ATOM 2201 N N . PRO A 1 286 ? 34.035 5.017 -18.414 1.00 84.19 286 PRO A N 1
ATOM 2202 C CA . PRO A 1 286 ? 33.372 5.003 -17.115 1.00 84.19 286 PRO A CA 1
ATOM 2203 C C . PRO A 1 286 ? 31.877 4.636 -17.188 1.00 84.19 286 PRO A C 1
ATOM 2205 O O . PRO A 1 286 ? 31.340 4.149 -16.192 1.00 84.19 286 PRO A O 1
ATOM 2208 N N . ASP A 1 287 ? 31.193 4.832 -18.325 1.00 89.81 287 ASP A N 1
ATOM 2209 C CA . ASP A 1 287 ? 29.746 4.595 -18.466 1.00 89.81 287 ASP A CA 1
ATOM 2210 C C . ASP A 1 287 ? 29.419 3.235 -19.109 1.00 89.81 287 ASP A C 1
ATOM 2212 O O . ASP A 1 287 ? 28.836 3.146 -20.191 1.00 89.81 287 ASP A O 1
ATOM 2216 N N . VAL A 1 288 ? 29.780 2.145 -18.424 1.00 92.12 288 VAL A N 1
ATOM 2217 C CA . VAL A 1 288 ? 29.488 0.771 -18.877 1.00 92.12 288 VAL A CA 1
ATOM 2218 C C . VAL A 1 288 ? 27.972 0.547 -18.995 1.00 92.12 288 VAL A C 1
ATOM 2220 O O . VAL A 1 288 ? 27.266 0.366 -17.995 1.00 92.12 288 VAL A O 1
ATOM 2223 N N . ARG A 1 289 ? 27.470 0.501 -20.233 1.00 93.25 289 ARG A N 1
ATOM 2224 C CA . ARG A 1 289 ? 26.049 0.330 -20.556 1.00 93.25 289 ARG A CA 1
ATOM 2225 C C . ARG A 1 289 ? 25.582 -1.098 -20.300 1.00 93.25 289 ARG A C 1
ATOM 2227 O O . ARG A 1 289 ? 26.318 -2.072 -20.482 1.00 93.25 289 ARG A O 1
ATOM 2234 N N . ARG A 1 290 ? 24.317 -1.206 -19.890 1.00 92.81 290 ARG A N 1
ATOM 2235 C CA . ARG A 1 290 ? 23.580 -2.468 -19.650 1.00 92.81 290 ARG A CA 1
ATOM 2236 C C . ARG A 1 290 ? 22.159 -2.440 -20.218 1.00 92.81 290 ARG A C 1
ATOM 2238 O O . ARG A 1 290 ? 21.485 -3.459 -20.268 1.00 92.81 290 ARG A O 1
ATOM 2245 N N . ASP A 1 291 ? 21.732 -1.266 -20.656 1.00 94.94 291 ASP A N 1
ATOM 2246 C CA . ASP A 1 291 ? 20.462 -0.907 -21.269 1.00 94.94 291 ASP A CA 1
ATOM 2247 C C . ASP A 1 291 ? 20.482 -1.145 -22.782 1.00 94.94 291 ASP A C 1
ATOM 2249 O O . ASP A 1 291 ? 20.234 -0.258 -23.596 1.00 94.94 291 ASP A O 1
ATOM 2253 N N . PHE A 1 292 ? 20.810 -2.386 -23.139 1.00 96.69 292 PHE A N 1
ATOM 2254 C CA . PHE A 1 292 ? 20.850 -2.876 -24.509 1.00 96.69 292 PHE A CA 1
ATOM 2255 C C . PHE A 1 292 ? 20.320 -4.311 -24.593 1.00 96.69 292 PHE A C 1
ATOM 2257 O O . PHE A 1 292 ? 20.316 -5.050 -23.606 1.00 96.69 292 PHE A O 1
ATOM 2264 N N . ILE A 1 293 ? 19.938 -4.747 -25.792 1.00 96.88 293 ILE A N 1
ATOM 2265 C CA . ILE A 1 293 ? 19.666 -6.161 -26.088 1.00 96.88 293 ILE A CA 1
ATOM 2266 C C . ILE A 1 293 ? 20.453 -6.628 -27.313 1.00 96.88 293 ILE A C 1
ATOM 2268 O O . ILE A 1 293 ? 20.757 -5.839 -28.204 1.00 96.88 293 ILE A O 1
ATOM 2272 N N . LEU A 1 294 ? 20.752 -7.928 -27.370 1.00 96.56 294 LEU A N 1
ATOM 2273 C CA . LEU A 1 294 ? 21.351 -8.589 -28.533 1.00 96.56 294 LEU A CA 1
ATOM 2274 C C . LEU A 1 294 ? 20.295 -9.446 -29.240 1.00 96.56 294 LEU A C 1
ATOM 2276 O O . LEU A 1 294 ? 19.662 -10.290 -28.595 1.00 96.56 294 LEU A O 1
ATOM 2280 N N . ARG A 1 295 ? 20.096 -9.238 -30.548 1.00 94.50 295 ARG A N 1
ATOM 2281 C CA . ARG A 1 295 ? 19.214 -10.043 -31.421 1.00 94.50 295 ARG A CA 1
ATOM 2282 C C . ARG A 1 295 ? 19.767 -10.070 -32.847 1.00 94.50 295 ARG A C 1
ATOM 2284 O O . ARG A 1 295 ? 20.122 -9.027 -33.382 1.00 94.50 295 ARG A O 1
ATOM 2291 N N . GLY A 1 296 ? 19.822 -11.245 -33.479 1.00 91.50 296 GLY A N 1
ATOM 2292 C CA . GLY A 1 296 ? 20.145 -11.375 -34.912 1.00 91.50 296 GLY A CA 1
ATOM 2293 C C . GLY A 1 296 ? 21.486 -10.763 -35.353 1.00 91.50 296 GLY A C 1
ATOM 2294 O O . GLY A 1 296 ? 21.552 -10.176 -36.426 1.00 91.50 296 GLY A O 1
ATOM 2295 N N . GLY A 1 297 ? 22.532 -10.827 -34.518 1.00 94.56 297 GLY A N 1
ATOM 2296 C CA . GLY A 1 297 ? 23.830 -10.193 -34.813 1.00 94.56 297 GLY A CA 1
ATOM 2297 C C . GLY A 1 297 ? 23.825 -8.659 -34.729 1.00 94.56 297 GLY A C 1
ATOM 2298 O O . GLY A 1 297 ? 24.726 -8.003 -35.252 1.00 94.56 297 GLY A O 1
ATOM 2299 N N . ARG A 1 298 ? 22.806 -8.070 -34.090 1.00 96.12 298 ARG A N 1
ATOM 2300 C CA . ARG A 1 298 ? 22.689 -6.633 -33.829 1.00 96.12 298 ARG A CA 1
ATOM 2301 C C . ARG A 1 298 ? 22.525 -6.357 -32.337 1.00 96.12 298 ARG A C 1
ATOM 2303 O O . ARG A 1 298 ? 21.880 -7.130 -31.621 1.00 96.12 298 ARG A O 1
ATOM 2310 N N . ILE A 1 299 ? 23.091 -5.240 -31.894 1.00 97.19 299 ILE A N 1
ATOM 2311 C CA . ILE A 1 299 ? 22.752 -4.603 -30.621 1.00 97.19 299 ILE A CA 1
ATOM 2312 C C . ILE A 1 299 ? 21.612 -3.608 -30.853 1.00 97.19 299 ILE A C 1
ATOM 2314 O O . ILE A 1 299 ? 21.527 -3.030 -31.936 1.00 97.19 299 ILE A O 1
ATOM 2318 N N . TYR A 1 300 ? 20.758 -3.411 -29.850 1.00 97.00 300 TYR A N 1
ATOM 2319 C CA . TYR A 1 300 ? 19.698 -2.398 -29.847 1.00 97.00 300 TYR A CA 1
ATOM 2320 C C . TYR A 1 300 ? 19.724 -1.625 -28.527 1.00 97.00 300 TYR A C 1
ATOM 2322 O O . TYR A 1 300 ? 19.895 -2.249 -27.476 1.00 97.00 300 TYR A O 1
ATOM 2330 N N . SER A 1 301 ? 19.546 -0.304 -28.578 1.00 96.75 301 SER A N 1
ATOM 2331 C CA . SER A 1 301 ? 19.614 0.611 -27.428 1.00 96.75 301 SER A CA 1
ATOM 2332 C C . SER A 1 301 ? 18.778 1.882 -27.644 1.00 96.75 301 SER A C 1
ATOM 2334 O O . SER A 1 301 ? 18.465 2.254 -28.773 1.00 96.75 301 SER A O 1
ATOM 2336 N N . TRP A 1 302 ? 18.432 2.578 -26.555 1.00 95.50 302 TRP A N 1
ATOM 2337 C CA . TRP A 1 302 ? 17.680 3.847 -26.600 1.00 95.50 302 TRP A CA 1
ATOM 2338 C C . TRP A 1 302 ? 18.503 5.067 -27.026 1.00 95.50 302 TRP A C 1
ATOM 2340 O O . TRP A 1 302 ? 17.936 6.090 -27.393 1.00 95.50 302 TRP A O 1
ATOM 2350 N N . LEU A 1 303 ? 19.832 4.968 -26.962 1.00 94.56 303 LEU A N 1
ATOM 2351 C CA . LEU A 1 303 ? 20.768 5.971 -27.470 1.00 94.56 303 LEU A CA 1
ATOM 2352 C C . LEU A 1 303 ? 21.594 5.369 -28.617 1.00 94.56 303 LEU A C 1
ATOM 2354 O O . LEU A 1 303 ? 21.767 4.139 -28.630 1.00 94.56 303 LEU A O 1
ATOM 2358 N N . PRO A 1 304 ? 22.142 6.196 -29.528 1.00 95.56 304 PRO A N 1
ATOM 2359 C CA . PRO A 1 304 ? 23.079 5.741 -30.550 1.00 95.56 304 PRO A CA 1
ATOM 2360 C C . PRO A 1 304 ? 24.275 5.023 -29.898 1.00 95.56 304 PRO A C 1
ATOM 2362 O O . PRO A 1 304 ? 24.903 5.592 -28.997 1.00 95.56 304 PRO A O 1
ATOM 2365 N N . PRO A 1 305 ? 24.610 3.777 -30.288 1.00 94.94 305 PRO A N 1
ATOM 2366 C CA . PRO A 1 305 ? 25.750 3.059 -29.729 1.00 94.94 305 PRO A CA 1
ATOM 2367 C C . PRO A 1 305 ? 27.059 3.861 -29.756 1.00 94.94 305 PRO A C 1
ATOM 2369 O O . PRO A 1 305 ? 27.799 3.840 -28.773 1.00 94.94 305 PRO A O 1
ATOM 2372 N N . GLU A 1 306 ? 27.298 4.607 -30.835 1.00 92.19 306 GLU A N 1
ATOM 2373 C CA . GLU A 1 306 ? 28.447 5.485 -31.075 1.00 92.19 306 GLU A CA 1
ATOM 2374 C C . GLU A 1 306 ? 28.617 6.604 -30.029 1.00 92.19 306 GLU A C 1
ATOM 2376 O O . GLU A 1 306 ? 29.750 6.954 -29.696 1.00 92.19 306 GLU A O 1
ATOM 2381 N N . GLU A 1 307 ? 27.522 7.107 -29.449 1.00 92.19 307 GLU A N 1
ATOM 2382 C CA . GLU A 1 307 ? 27.522 8.150 -28.409 1.00 92.19 307 GLU A CA 1
ATOM 2383 C C . GLU A 1 307 ? 27.761 7.589 -26.992 1.00 92.19 307 GLU A C 1
ATOM 2385 O O . GLU A 1 307 ? 27.820 8.337 -26.016 1.00 92.19 307 GLU A O 1
ATOM 2390 N N . THR A 1 308 ? 27.894 6.267 -26.847 1.00 93.38 308 THR A N 1
ATOM 2391 C CA . THR A 1 308 ? 27.997 5.581 -25.548 1.00 93.38 308 THR A CA 1
ATOM 2392 C C . THR A 1 308 ? 29.183 4.616 -25.511 1.00 93.38 308 THR A C 1
ATOM 2394 O O . THR A 1 308 ? 29.887 4.427 -26.507 1.00 93.38 308 THR A O 1
ATOM 2397 N N . ALA A 1 309 ? 29.425 3.947 -24.378 1.00 93.62 309 ALA A N 1
ATOM 2398 C CA . ALA A 1 309 ? 30.416 2.868 -24.298 1.00 93.62 309 ALA A CA 1
ATOM 2399 C C . ALA A 1 309 ? 30.135 1.697 -25.272 1.00 93.62 309 ALA A C 1
ATOM 2401 O O . ALA A 1 309 ? 31.053 0.941 -25.597 1.00 93.62 309 ALA A O 1
ATOM 2402 N N . LEU A 1 310 ? 28.915 1.574 -25.819 1.00 95.50 310 LEU A N 1
ATOM 2403 C CA . LEU A 1 310 ? 28.589 0.557 -26.826 1.00 95.50 310 LEU A CA 1
ATOM 2404 C C . LEU A 1 310 ? 29.373 0.724 -28.141 1.00 95.50 310 LEU A C 1
ATOM 2406 O O . LEU A 1 310 ? 29.525 -0.253 -28.874 1.00 95.50 310 LEU A O 1
ATOM 2410 N N . ARG A 1 311 ? 29.958 1.900 -28.413 1.00 94.62 311 ARG A N 1
ATOM 2411 C CA . ARG A 1 311 ? 30.834 2.141 -29.576 1.00 94.62 311 ARG A CA 1
ATOM 2412 C C . ARG A 1 311 ? 32.004 1.154 -29.689 1.00 94.62 311 ARG A C 1
ATOM 2414 O O . ARG A 1 311 ? 32.490 0.898 -30.782 1.00 94.62 311 ARG A O 1
ATOM 2421 N N . HIS A 1 312 ? 32.424 0.553 -28.571 1.00 93.50 312 HIS A N 1
ATOM 2422 C CA . HIS A 1 312 ? 33.520 -0.425 -28.507 1.00 93.50 312 HIS A CA 1
ATOM 2423 C C . HIS A 1 312 ? 33.108 -1.873 -28.830 1.00 93.50 312 HIS A C 1
ATOM 2425 O O . HIS A 1 312 ? 33.967 -2.760 -28.836 1.00 93.50 312 HIS A O 1
ATOM 2431 N N . VAL A 1 313 ? 31.814 -2.131 -29.070 1.00 94.44 313 VAL A N 1
ATOM 2432 C CA . VAL A 1 313 ? 31.253 -3.468 -29.364 1.00 94.44 313 VAL A CA 1
ATOM 2433 C C . VAL A 1 313 ? 30.455 -3.539 -30.673 1.00 94.44 313 VAL A C 1
ATOM 2435 O O . VAL A 1 313 ? 29.867 -4.583 -30.966 1.00 94.44 313 VAL A O 1
ATOM 2438 N N . VAL A 1 314 ? 30.421 -2.463 -31.463 1.00 95.31 314 VAL A N 1
ATOM 2439 C CA . VAL A 1 314 ? 29.656 -2.368 -32.719 1.00 95.31 314 VAL A CA 1
ATOM 2440 C C . VAL A 1 314 ? 30.568 -2.263 -33.938 1.00 95.31 314 VAL A C 1
ATOM 2442 O O . VAL A 1 314 ? 31.630 -1.654 -33.888 1.00 95.31 314 VAL A O 1
ATOM 2445 N N . ASN A 1 315 ? 30.139 -2.878 -35.040 1.00 89.75 315 ASN A N 1
ATOM 2446 C CA . ASN A 1 315 ? 30.932 -3.096 -36.249 1.00 89.75 315 ASN A CA 1
ATOM 2447 C C . ASN A 1 315 ? 30.145 -2.641 -37.494 1.00 89.75 315 ASN A C 1
ATOM 2449 O O . ASN A 1 315 ? 29.630 -3.469 -38.251 1.00 89.75 315 ASN A O 1
ATOM 2453 N N . GLY A 1 316 ? 30.013 -1.328 -37.688 1.00 86.94 316 GLY A N 1
ATOM 2454 C CA . GLY A 1 316 ? 29.306 -0.729 -38.826 1.00 86.94 316 GLY A CA 1
ATOM 2455 C C . GLY A 1 316 ? 28.483 0.504 -38.438 1.00 86.94 316 GLY A C 1
ATOM 2456 O O . GLY A 1 316 ? 28.593 0.961 -37.301 1.00 86.94 316 GLY A O 1
ATOM 2457 N N . PRO A 1 317 ? 27.669 1.042 -39.365 1.00 91.62 317 PRO A N 1
ATOM 2458 C CA . PRO A 1 317 ? 26.768 2.154 -39.079 1.00 91.62 317 PRO A CA 1
ATOM 2459 C C . PRO A 1 317 ? 25.633 1.751 -38.125 1.00 91.62 317 PRO A C 1
ATOM 2461 O O . PRO A 1 317 ? 25.277 0.571 -38.007 1.00 91.62 317 PRO A O 1
ATOM 2464 N N . THR A 1 318 ? 25.049 2.763 -37.489 1.00 96.38 318 THR A N 1
ATOM 2465 C CA . THR A 1 318 ? 23.838 2.661 -36.672 1.00 96.38 318 THR A CA 1
ATOM 2466 C C . THR A 1 318 ? 22.609 2.981 -37.523 1.00 96.38 318 THR A C 1
ATOM 2468 O O . THR A 1 318 ? 22.503 4.069 -38.083 1.00 96.38 318 THR A O 1
ATOM 2471 N N . ASP A 1 319 ? 21.655 2.049 -37.575 1.00 95.50 319 ASP A N 1
ATOM 2472 C CA . ASP A 1 319 ? 20.316 2.282 -38.124 1.00 95.50 319 ASP A CA 1
ATOM 2473 C C . ASP A 1 319 ? 19.375 2.702 -36.982 1.00 95.50 319 ASP A C 1
ATOM 2475 O O . ASP A 1 319 ? 19.392 2.087 -35.910 1.00 95.50 319 ASP A O 1
ATOM 2479 N N . ALA A 1 320 ? 18.509 3.689 -37.216 1.00 95.75 320 ALA A N 1
ATOM 2480 C CA . ALA A 1 320 ? 17.387 4.004 -36.329 1.00 95.75 320 ALA A CA 1
ATOM 2481 C C . ALA A 1 320 ? 16.113 3.273 -36.791 1.00 95.75 320 ALA A C 1
ATOM 2483 O O . ALA A 1 320 ? 15.856 3.171 -37.990 1.00 95.75 320 ALA A O 1
ATOM 2484 N N . VAL A 1 321 ? 15.320 2.772 -35.843 1.00 93.62 321 VAL A N 1
ATOM 2485 C CA . VAL A 1 321 ? 14.073 2.026 -36.085 1.00 93.62 321 VAL A CA 1
ATOM 2486 C C . VAL A 1 321 ? 12.948 2.628 -35.243 1.00 93.62 321 VAL A C 1
ATOM 2488 O O . VAL A 1 321 ? 13.183 2.998 -34.094 1.00 93.62 321 VAL A O 1
ATOM 2491 N N . ASP A 1 322 ? 11.736 2.713 -35.790 1.00 92.88 322 ASP A N 1
ATOM 2492 C CA . ASP A 1 322 ? 10.570 3.243 -35.076 1.00 92.88 322 ASP A CA 1
ATOM 2493 C C . ASP A 1 322 ? 10.112 2.277 -33.960 1.00 92.88 322 ASP A C 1
ATOM 2495 O O . ASP A 1 322 ? 9.900 1.077 -34.175 1.00 92.88 322 ASP A O 1
ATOM 2499 N N . ALA A 1 323 ? 9.955 2.798 -32.742 1.00 91.44 323 ALA A N 1
ATOM 2500 C CA . ALA A 1 323 ? 9.467 2.043 -31.591 1.00 91.44 323 ALA A CA 1
ATOM 2501 C C . ALA A 1 323 ? 7.980 1.645 -31.715 1.00 91.44 323 ALA A C 1
ATOM 2503 O O . ALA A 1 323 ? 7.553 0.654 -31.117 1.00 91.44 323 ALA A O 1
ATOM 2504 N N . GLY A 1 324 ? 7.195 2.372 -32.513 1.00 88.69 324 GLY A N 1
ATOM 2505 C CA . GLY A 1 324 ? 5.807 2.066 -32.857 1.00 88.69 324 GLY A CA 1
ATOM 2506 C C . GLY A 1 324 ? 5.669 0.789 -33.689 1.00 88.69 324 GLY A C 1
ATOM 2507 O O . GLY A 1 324 ? 4.825 -0.050 -33.370 1.00 88.69 324 GLY A O 1
ATOM 2508 N N . GLU A 1 325 ? 6.556 0.562 -34.668 1.00 89.50 325 GLU A N 1
ATOM 2509 C CA . GLU A 1 325 ? 6.629 -0.725 -35.388 1.00 89.50 325 GLU A CA 1
ATOM 2510 C C . GLU A 1 325 ? 6.881 -1.894 -34.423 1.00 89.50 325 GLU A C 1
ATOM 2512 O O . GLU A 1 325 ? 6.338 -2.988 -34.582 1.00 89.50 325 GLU A O 1
ATOM 2517 N N . TRP A 1 326 ? 7.710 -1.668 -33.400 1.00 90.94 326 TRP A N 1
ATOM 2518 C CA . TRP A 1 326 ? 8.020 -2.673 -32.384 1.00 90.94 326 TRP A CA 1
ATOM 2519 C C . TRP A 1 326 ? 6.879 -2.898 -31.394 1.00 90.94 326 TRP A C 1
ATOM 2521 O O . TRP A 1 326 ? 6.729 -4.012 -30.899 1.00 90.94 326 TRP A O 1
ATOM 2531 N N . ALA A 1 327 ? 6.070 -1.878 -31.110 1.00 86.81 327 ALA A N 1
ATOM 2532 C CA . ALA A 1 327 ? 4.889 -2.009 -30.263 1.00 86.81 327 ALA A CA 1
ATOM 2533 C C . ALA A 1 327 ? 3.760 -2.810 -30.943 1.00 86.81 327 ALA A C 1
ATOM 2535 O O . ALA A 1 327 ? 2.979 -3.449 -30.240 1.00 86.81 327 ALA A O 1
ATOM 2536 N N . ALA A 1 328 ? 3.694 -2.806 -32.281 1.00 86.62 328 ALA A N 1
ATOM 2537 C CA . ALA A 1 328 ? 2.684 -3.522 -33.066 1.00 86.62 328 ALA A CA 1
ATOM 2538 C C . ALA A 1 328 ? 2.973 -5.028 -33.268 1.00 86.62 328 ALA A C 1
ATOM 2540 O O . ALA A 1 328 ? 2.046 -5.802 -33.500 1.00 86.62 328 ALA A O 1
ATOM 2541 N N . ASP A 1 329 ? 4.234 -5.462 -33.176 1.00 89.81 329 ASP A N 1
ATOM 2542 C CA . ASP A 1 329 ? 4.663 -6.863 -33.329 1.00 89.81 329 ASP A CA 1
ATOM 2543 C C . ASP A 1 329 ? 4.783 -7.548 -31.943 1.00 89.81 329 ASP A C 1
ATOM 2545 O O . ASP A 1 329 ? 5.679 -7.196 -31.172 1.00 89.81 329 ASP A O 1
ATOM 2549 N N . PRO A 1 330 ? 3.962 -8.567 -31.597 1.00 88.56 330 PRO A N 1
ATOM 2550 C CA . PRO A 1 330 ? 3.991 -9.222 -30.278 1.00 88.56 330 PRO A CA 1
ATOM 2551 C C . PRO A 1 330 ? 5.295 -9.956 -29.909 1.00 88.56 330 PRO A C 1
ATOM 2553 O O . PRO A 1 330 ? 5.450 -10.415 -28.769 1.00 88.56 330 PRO A O 1
ATOM 2556 N N . ALA A 1 331 ? 6.238 -10.137 -30.838 1.00 89.12 331 ALA A N 1
ATOM 2557 C CA . ALA A 1 331 ? 7.591 -10.603 -30.542 1.00 89.12 331 ALA A CA 1
ATOM 2558 C C . ALA A 1 331 ? 8.526 -9.424 -30.217 1.00 89.12 331 ALA A C 1
ATOM 2560 O O . ALA A 1 331 ? 9.238 -9.478 -29.209 1.00 89.12 331 ALA A O 1
ATOM 2561 N N . ARG A 1 332 ? 8.480 -8.340 -31.005 1.00 91.81 332 ARG A N 1
ATOM 2562 C CA . ARG A 1 332 ? 9.269 -7.114 -30.759 1.00 91.81 332 ARG A CA 1
ATOM 2563 C C . ARG A 1 332 ? 8.783 -6.333 -29.541 1.00 91.81 332 ARG A C 1
ATOM 2565 O O . ARG A 1 332 ? 9.611 -5.800 -28.813 1.00 91.81 332 ARG A O 1
ATOM 2572 N N . GLN A 1 333 ? 7.491 -6.353 -29.231 1.00 91.94 333 GLN A N 1
ATOM 2573 C CA . GLN A 1 333 ? 6.920 -5.712 -28.044 1.00 91.94 333 GLN A CA 1
ATOM 2574 C C . GLN A 1 333 ? 7.554 -6.266 -26.755 1.00 91.94 333 GLN A C 1
ATOM 2576 O O . GLN A 1 333 ? 7.861 -5.520 -25.827 1.00 91.94 333 GLN A O 1
ATOM 2581 N N . ARG A 1 334 ? 7.866 -7.570 -26.715 1.00 92.81 334 ARG A N 1
ATOM 2582 C CA . ARG A 1 334 ? 8.614 -8.191 -25.604 1.00 92.81 334 ARG A CA 1
ATOM 2583 C C . ARG A 1 334 ? 10.074 -7.729 -25.536 1.00 92.81 334 ARG A C 1
ATOM 2585 O O . ARG A 1 334 ? 10.643 -7.668 -24.449 1.00 92.81 334 ARG A O 1
ATOM 2592 N N . TRP A 1 335 ? 10.686 -7.391 -26.669 1.00 95.00 335 TRP A N 1
ATOM 2593 C CA . TRP A 1 335 ? 12.035 -6.814 -26.726 1.00 95.00 335 TRP A CA 1
ATOM 2594 C C . TRP A 1 335 ? 12.033 -5.336 -26.302 1.00 95.00 335 TRP A C 1
ATOM 2596 O O . TRP A 1 335 ? 12.932 -4.910 -25.581 1.00 95.00 335 TRP A O 1
ATOM 2606 N N . LEU A 1 336 ? 10.988 -4.592 -26.672 1.00 94.19 336 LEU A N 1
ATOM 2607 C CA . LEU A 1 336 ? 10.721 -3.219 -26.243 1.00 94.19 336 LEU A CA 1
ATOM 2608 C C . LEU A 1 336 ? 10.573 -3.146 -24.714 1.00 94.19 336 LEU A C 1
ATOM 2610 O O . LEU A 1 336 ? 11.283 -2.388 -24.062 1.00 94.19 336 L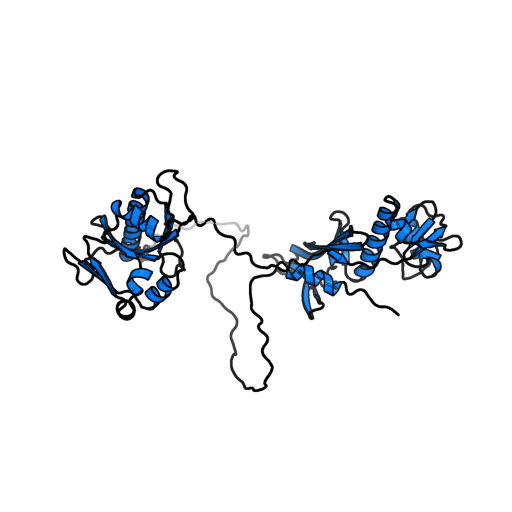EU A O 1
ATOM 2614 N N . VAL A 1 337 ? 9.748 -4.018 -24.121 1.00 94.81 337 VAL A N 1
ATOM 2615 C CA . VAL A 1 337 ? 9.601 -4.146 -22.657 1.00 94.81 337 VAL A CA 1
ATOM 2616 C C . VAL A 1 337 ? 10.924 -4.531 -21.978 1.00 94.81 337 VAL A C 1
ATOM 2618 O O . VAL A 1 337 ? 11.234 -4.006 -20.910 1.00 94.81 337 VAL A O 1
ATOM 2621 N N . GLN A 1 338 ? 11.751 -5.390 -22.590 1.00 95.06 338 GLN A N 1
ATOM 2622 C CA . GLN A 1 338 ? 13.091 -5.693 -22.065 1.00 95.06 338 GLN A CA 1
ATOM 2623 C C . GLN A 1 338 ? 13.999 -4.448 -22.055 1.00 95.06 338 GLN A C 1
ATOM 2625 O O . GLN A 1 338 ? 14.682 -4.207 -21.060 1.00 95.06 338 GLN A O 1
ATOM 2630 N N . LEU A 1 339 ? 13.977 -3.639 -23.119 1.00 95.94 339 LEU A N 1
ATOM 2631 C CA . LEU A 1 339 ? 14.724 -2.380 -23.198 1.00 95.94 339 LEU A CA 1
ATOM 2632 C C . LEU A 1 339 ? 14.213 -1.324 -22.201 1.00 95.94 339 LEU A C 1
ATOM 2634 O O . LEU A 1 339 ? 15.029 -0.634 -21.590 1.00 95.94 339 LEU A O 1
ATOM 2638 N N . LEU A 1 340 ? 12.898 -1.213 -21.986 1.00 95.19 340 LEU A N 1
ATOM 2639 C CA . LEU A 1 340 ? 12.317 -0.326 -20.966 1.00 95.19 340 LEU A CA 1
ATOM 2640 C C . LEU A 1 340 ? 12.740 -0.752 -19.549 1.00 95.19 340 LEU A C 1
ATOM 2642 O O . LEU A 1 340 ? 13.205 0.074 -18.766 1.00 95.19 340 LEU A O 1
ATOM 2646 N N . ASN A 1 341 ? 12.679 -2.050 -19.235 1.00 95.19 341 ASN A N 1
ATOM 2647 C CA . ASN A 1 341 ? 13.135 -2.582 -17.946 1.00 95.19 341 ASN A CA 1
ATOM 2648 C C . ASN A 1 341 ? 14.618 -2.294 -17.684 1.00 95.19 341 ASN A C 1
ATOM 2650 O O . ASN A 1 341 ? 14.992 -1.939 -16.566 1.00 95.19 341 ASN A O 1
ATOM 2654 N N . TYR A 1 342 ? 15.474 -2.420 -18.702 1.00 95.44 342 TYR A N 1
ATOM 2655 C CA . TYR A 1 342 ? 16.898 -2.138 -18.536 1.00 95.44 342 TYR A CA 1
ATOM 2656 C C . TYR A 1 342 ? 17.205 -0.635 -18.420 1.00 95.44 342 TYR A C 1
ATOM 2658 O O . TYR A 1 342 ? 18.150 -0.281 -17.713 1.00 95.44 342 TYR A O 1
ATOM 2666 N N . ALA A 1 343 ? 16.396 0.241 -19.028 1.00 93.62 343 ALA A N 1
ATOM 2667 C CA . ALA A 1 343 ? 16.457 1.681 -18.778 1.00 93.62 343 ALA A CA 1
ATOM 2668 C C . ALA A 1 343 ? 16.099 2.006 -17.315 1.00 93.62 343 ALA A C 1
ATOM 2670 O O . ALA A 1 343 ? 16.901 2.631 -16.624 1.00 93.62 343 ALA A O 1
ATOM 2671 N N . VAL A 1 344 ? 14.986 1.470 -16.791 1.00 92.62 344 VAL A N 1
ATOM 2672 C CA . VAL A 1 344 ? 14.601 1.639 -15.373 1.00 92.62 344 VAL A CA 1
ATOM 2673 C C . VAL A 1 344 ? 15.707 1.158 -14.431 1.00 92.62 344 VAL A C 1
ATOM 2675 O O . VAL A 1 344 ? 16.098 1.899 -13.531 1.00 92.62 344 VAL A O 1
ATOM 2678 N N . HIS A 1 345 ? 16.273 -0.038 -14.657 1.00 93.00 345 HIS A N 1
ATOM 2679 C CA . HIS A 1 345 ? 17.406 -0.537 -13.864 1.00 93.00 345 HIS A CA 1
ATOM 2680 C C . HIS A 1 345 ? 18.602 0.422 -13.855 1.00 93.00 345 HIS A C 1
ATOM 2682 O O . HIS A 1 345 ? 19.293 0.504 -12.841 1.00 93.00 345 HIS A O 1
ATOM 2688 N N . ARG A 1 346 ? 18.877 1.097 -14.979 1.00 92.19 346 ARG A N 1
ATOM 2689 C CA . ARG A 1 346 ? 19.989 2.039 -15.131 1.00 92.19 346 ARG A CA 1
ATOM 2690 C C . ARG A 1 346 ? 19.707 3.364 -14.426 1.00 92.19 346 ARG A C 1
ATOM 2692 O O . ARG A 1 346 ? 20.577 3.839 -13.701 1.00 92.19 346 ARG A O 1
ATOM 2699 N N . ASP A 1 347 ? 18.516 3.928 -14.585 1.00 91.56 347 ASP A N 1
ATOM 2700 C CA . ASP A 1 347 ? 18.169 5.227 -13.999 1.00 91.56 347 ASP A CA 1
ATOM 2701 C C . ASP A 1 347 ? 18.145 5.177 -12.464 1.00 91.56 347 ASP A C 1
ATOM 2703 O O . ASP A 1 347 ? 18.636 6.093 -11.801 1.00 91.56 347 ASP A O 1
ATOM 2707 N N . VAL A 1 348 ? 17.681 4.066 -11.876 1.00 92.62 348 VAL A N 1
ATOM 2708 C CA . VAL A 1 348 ? 17.730 3.853 -10.416 1.00 92.62 348 VAL A CA 1
ATOM 2709 C C . VAL A 1 348 ? 19.067 3.282 -9.920 1.00 92.62 348 VAL A C 1
ATOM 2711 O O . VAL A 1 348 ? 19.251 3.117 -8.711 1.00 92.62 348 VAL A O 1
ATOM 2714 N N . ALA A 1 349 ? 20.031 2.997 -10.808 1.00 91.25 349 ALA A N 1
ATOM 2715 C CA . ALA A 1 349 ? 21.286 2.321 -10.454 1.00 91.25 349 ALA A CA 1
ATOM 2716 C C . ALA A 1 349 ? 22.177 3.116 -9.489 1.00 91.25 349 ALA A C 1
ATOM 2718 O O . ALA A 1 349 ? 23.066 2.528 -8.871 1.00 91.25 349 ALA A O 1
ATOM 2719 N N . VAL A 1 350 ? 21.968 4.426 -9.332 1.00 90.31 350 VAL A N 1
ATOM 2720 C CA . VAL A 1 350 ? 22.693 5.240 -8.344 1.00 90.31 350 VAL A CA 1
ATOM 2721 C C . VAL A 1 350 ? 22.288 4.891 -6.906 1.00 90.31 350 VAL A C 1
ATOM 2723 O O . VAL A 1 350 ? 23.156 4.747 -6.047 1.00 90.31 350 VAL A O 1
ATOM 2726 N N . ASP A 1 351 ? 21.002 4.634 -6.657 1.00 92.81 351 ASP A N 1
ATOM 2727 C CA . ASP A 1 351 ? 20.448 4.468 -5.306 1.00 92.81 351 ASP A CA 1
ATOM 2728 C C . ASP A 1 351 ? 20.048 3.033 -4.953 1.00 92.81 351 ASP A C 1
ATOM 2730 O O . ASP A 1 351 ? 20.102 2.651 -3.779 1.00 92.81 351 ASP A O 1
ATOM 2734 N N . CYS A 1 352 ? 19.675 2.229 -5.950 1.00 95.81 352 CYS A N 1
ATOM 2735 C CA . CYS A 1 352 ? 19.015 0.947 -5.732 1.00 95.81 352 CYS A CA 1
ATOM 2736 C C . CYS A 1 352 ? 19.781 -0.239 -6.341 1.00 95.81 352 CYS A C 1
ATOM 2738 O O . CYS A 1 352 ? 20.447 -0.136 -7.374 1.00 95.81 352 CYS A O 1
ATOM 2740 N N . ALA A 1 353 ? 19.701 -1.394 -5.686 1.00 95.06 353 ALA A N 1
ATOM 2741 C CA . ALA A 1 353 ? 20.207 -2.674 -6.173 1.00 95.06 353 ALA A CA 1
ATOM 2742 C C . ALA A 1 353 ? 19.057 -3.547 -6.701 1.00 95.06 353 ALA A C 1
ATOM 2744 O O . ALA A 1 353 ? 17.894 -3.318 -6.384 1.00 95.06 353 ALA A O 1
ATOM 2745 N N . TRP A 1 354 ? 19.388 -4.545 -7.521 1.00 94.38 354 TRP A N 1
ATOM 2746 C CA . TRP A 1 354 ? 18.435 -5.499 -8.093 1.00 94.38 354 TRP A CA 1
ATOM 2747 C C . TRP A 1 354 ? 18.579 -6.862 -7.419 1.00 94.38 354 TRP A C 1
ATOM 2749 O O . TRP A 1 354 ? 19.691 -7.386 -7.341 1.00 94.38 354 TRP A O 1
ATOM 2759 N N . HIS A 1 355 ? 17.466 -7.446 -6.978 1.00 94.88 355 HIS A N 1
ATOM 2760 C CA . HIS A 1 355 ? 17.421 -8.780 -6.387 1.00 94.88 355 HIS A CA 1
ATOM 2761 C C . HIS A 1 355 ? 16.762 -9.760 -7.369 1.00 94.88 355 HIS A C 1
ATOM 2763 O O . HIS A 1 355 ? 15.542 -9.771 -7.533 1.00 94.88 355 HIS A O 1
ATOM 2769 N N . SER A 1 356 ? 17.569 -10.581 -8.046 1.00 90.56 356 SER A N 1
ATOM 2770 C CA . SER A 1 356 ? 17.158 -11.305 -9.261 1.00 90.56 356 SER A CA 1
ATOM 2771 C C . SER A 1 356 ? 16.124 -12.414 -9.069 1.00 90.56 356 SER A C 1
ATOM 2773 O O . SER A 1 356 ? 15.373 -12.694 -9.997 1.00 90.56 356 SER A O 1
ATOM 2775 N N . GLU A 1 357 ? 16.088 -13.050 -7.898 1.00 93.00 357 GLU A N 1
ATOM 2776 C CA . GLU A 1 357 ? 15.142 -14.129 -7.581 1.00 93.00 357 GLU A CA 1
ATOM 2777 C C . GLU A 1 357 ? 13.730 -13.567 -7.365 1.00 93.00 357 GLU A C 1
ATOM 2779 O O . GLU A 1 357 ? 12.812 -13.865 -8.126 1.00 93.00 357 GLU A O 1
ATOM 2784 N N . ARG A 1 358 ? 13.593 -12.665 -6.383 1.00 92.00 358 ARG A N 1
ATOM 2785 C CA . ARG A 1 358 ? 12.356 -11.915 -6.099 1.00 92.00 358 ARG A CA 1
ATOM 2786 C C . ARG A 1 358 ? 11.952 -10.920 -7.201 1.00 92.00 358 ARG A C 1
ATOM 2788 O O . ARG A 1 358 ? 10.819 -10.471 -7.194 1.00 92.00 358 ARG A O 1
ATOM 2795 N N . LYS A 1 359 ? 12.854 -10.582 -8.134 1.00 92.88 359 LYS A N 1
ATOM 2796 C CA . LYS A 1 359 ? 12.659 -9.608 -9.232 1.00 92.88 359 LYS A CA 1
ATOM 2797 C C . LYS A 1 359 ? 12.263 -8.201 -8.756 1.00 92.88 359 LYS A C 1
ATOM 2799 O O . LYS A 1 359 ? 11.456 -7.530 -9.392 1.00 92.88 359 LYS A O 1
ATOM 2804 N N . ILE A 1 360 ? 12.873 -7.748 -7.660 1.00 95.50 360 ILE A N 1
ATOM 2805 C CA . ILE A 1 360 ? 12.597 -6.440 -7.045 1.00 95.50 360 ILE A CA 1
ATOM 2806 C C . ILE A 1 360 ? 13.822 -5.528 -7.113 1.00 95.50 360 ILE A C 1
ATOM 2808 O O . ILE A 1 360 ? 14.962 -5.990 -6.980 1.00 95.50 360 ILE A O 1
ATOM 2812 N N . VAL A 1 361 ? 13.601 -4.222 -7.278 1.00 96.25 361 VAL A N 1
ATOM 2813 C CA . VAL A 1 361 ? 14.648 -3.206 -7.095 1.00 96.25 361 VAL A CA 1
ATOM 2814 C C . VAL A 1 361 ? 14.481 -2.560 -5.721 1.00 96.25 361 VAL A C 1
ATOM 2816 O O . VAL A 1 361 ? 13.365 -2.259 -5.315 1.00 96.25 361 VAL A O 1
ATOM 2819 N N . TYR A 1 362 ? 15.564 -2.396 -4.964 1.00 96.94 362 TYR A N 1
ATOM 2820 C CA . TYR A 1 362 ? 15.509 -2.009 -3.549 1.00 96.94 362 TYR A CA 1
ATOM 2821 C C . TYR A 1 362 ? 16.601 -1.003 -3.190 1.00 96.94 362 TYR A C 1
ATOM 2823 O O . TYR A 1 362 ? 17.715 -1.073 -3.715 1.00 96.94 362 TYR A O 1
ATOM 2831 N N . PHE A 1 363 ? 16.301 -0.059 -2.296 1.00 96.94 363 PHE A N 1
ATOM 2832 C CA . PHE A 1 363 ? 17.272 0.957 -1.881 1.00 96.94 363 PHE A CA 1
ATOM 2833 C C . PHE A 1 363 ? 18.468 0.312 -1.179 1.00 96.94 363 PHE A C 1
ATOM 2835 O O . PHE A 1 363 ? 18.304 -0.509 -0.275 1.00 96.94 363 PHE A O 1
ATOM 2842 N N . ARG A 1 364 ? 19.689 0.686 -1.575 1.00 95.50 364 ARG A N 1
ATOM 2843 C CA . ARG A 1 364 ? 20.908 0.112 -0.987 1.00 95.50 364 ARG A CA 1
ATOM 2844 C C . ARG A 1 364 ? 21.055 0.476 0.497 1.00 95.50 364 ARG A C 1
ATOM 2846 O O . ARG A 1 364 ? 20.635 1.568 0.892 1.00 95.50 364 ARG A O 1
ATOM 2853 N N . PRO A 1 365 ? 21.681 -0.399 1.312 1.00 94.88 365 PRO A N 1
ATOM 2854 C CA . PRO A 1 365 ? 22.102 -0.020 2.656 1.00 94.88 365 PRO A CA 1
ATOM 2855 C C . PRO A 1 365 ? 23.097 1.145 2.586 1.00 94.88 365 PRO A C 1
ATOM 2857 O O . PRO A 1 365 ? 23.845 1.275 1.612 1.00 94.88 365 PRO A O 1
ATOM 2860 N N . THR A 1 366 ? 23.135 1.984 3.620 1.00 93.62 366 THR A N 1
ATOM 2861 C CA . THR A 1 366 ? 24.228 2.953 3.772 1.00 93.62 366 THR A CA 1
ATOM 2862 C C . THR A 1 366 ? 25.500 2.238 4.230 1.00 93.62 366 THR A C 1
ATOM 2864 O O . THR A 1 366 ? 25.444 1.194 4.881 1.00 93.62 366 THR A O 1
ATOM 2867 N N . SER A 1 367 ? 26.667 2.809 3.926 1.00 91.00 367 SER A N 1
ATOM 2868 C CA . SER A 1 367 ? 27.969 2.253 4.329 1.00 91.00 367 SER A CA 1
ATOM 2869 C C . SER A 1 367 ? 28.190 2.231 5.846 1.00 91.00 367 SER A C 1
ATOM 2871 O O . SER A 1 367 ? 29.026 1.479 6.331 1.00 91.00 367 SER A O 1
ATOM 2873 N N . ASP A 1 368 ? 27.449 3.053 6.590 1.00 90.94 368 ASP A N 1
ATOM 2874 C CA . ASP A 1 368 ? 27.456 3.126 8.053 1.00 90.94 368 ASP A CA 1
ATOM 2875 C C . ASP A 1 368 ? 26.241 2.433 8.702 1.00 90.94 368 ASP A C 1
ATOM 2877 O O . ASP A 1 368 ? 26.001 2.613 9.895 1.00 90.94 368 ASP A O 1
ATOM 2881 N N . PHE A 1 369 ? 25.451 1.702 7.904 1.00 90.12 369 PHE A N 1
ATOM 2882 C CA . PHE A 1 369 ? 24.197 1.030 8.260 1.00 90.12 369 PHE A CA 1
ATOM 2883 C C . PHE A 1 369 ? 23.115 1.898 8.936 1.00 90.12 369 PHE A C 1
ATOM 2885 O O . PHE A 1 369 ? 22.091 1.359 9.354 1.00 90.12 369 PHE A O 1
ATOM 2892 N N . LYS A 1 370 ? 23.259 3.229 9.011 1.00 91.50 370 LYS A N 1
ATOM 2893 C CA . LYS A 1 370 ? 22.243 4.115 9.603 1.00 91.50 370 LYS A CA 1
ATOM 2894 C C . LYS A 1 370 ? 20.951 4.171 8.765 1.00 91.50 370 LYS A C 1
ATOM 2896 O O . LYS A 1 370 ? 20.995 4.029 7.543 1.00 91.50 370 LYS A O 1
ATOM 2901 N N . PRO A 1 371 ? 19.783 4.435 9.387 1.00 94.94 371 PRO A N 1
ATOM 2902 C CA . PRO A 1 371 ? 18.525 4.563 8.655 1.00 94.94 371 PRO A CA 1
ATOM 2903 C C . PRO A 1 371 ? 18.583 5.675 7.591 1.00 94.94 371 PRO A C 1
ATOM 2905 O O . PRO A 1 371 ? 18.960 6.809 7.893 1.00 94.94 371 PRO A O 1
ATOM 2908 N N . ARG A 1 372 ? 18.171 5.372 6.353 1.00 95.12 372 ARG A N 1
ATOM 2909 C CA . ARG A 1 372 ? 18.150 6.324 5.229 1.00 95.12 372 ARG A CA 1
ATOM 2910 C C . ARG A 1 372 ? 16.722 6.739 4.908 1.00 95.12 372 ARG A C 1
ATOM 2912 O O . ARG A 1 372 ? 15.890 5.883 4.612 1.00 95.12 372 ARG A O 1
ATOM 2919 N N . SER A 1 373 ? 16.474 8.045 4.842 1.00 94.19 373 SER A N 1
ATOM 2920 C CA . SER A 1 373 ? 15.234 8.603 4.290 1.00 94.19 373 SER A CA 1
ATOM 2921 C C . SER A 1 373 ? 15.499 9.430 3.035 1.00 94.19 373 SER A C 1
ATOM 2923 O O . SER A 1 373 ? 16.509 10.129 2.954 1.00 94.19 373 SER A O 1
ATOM 2925 N N . ILE A 1 374 ? 14.566 9.389 2.086 1.00 91.50 374 ILE A N 1
ATOM 2926 C CA . ILE A 1 374 ? 14.496 10.312 0.943 1.00 91.50 374 ILE A CA 1
ATOM 2927 C C . ILE A 1 374 ? 13.355 11.315 1.143 1.00 91.50 374 ILE A C 1
ATOM 2929 O O . ILE A 1 374 ? 12.512 11.144 2.026 1.00 91.50 374 ILE A O 1
ATOM 2933 N N . ARG A 1 375 ? 13.324 12.365 0.321 1.00 90.12 375 ARG A N 1
ATOM 2934 C CA . ARG A 1 375 ? 12.231 13.340 0.264 1.00 90.12 375 ARG A CA 1
ATOM 2935 C C . ARG A 1 375 ? 11.394 13.096 -0.998 1.00 90.12 375 ARG A C 1
ATOM 2937 O O . ARG A 1 375 ? 11.967 13.049 -2.083 1.00 90.12 375 ARG A O 1
ATOM 2944 N N . GLY A 1 376 ? 10.079 12.938 -0.839 1.00 80.19 376 GLY A N 1
ATOM 2945 C CA . GLY A 1 376 ? 9.110 12.840 -1.939 1.00 80.19 376 GLY A CA 1
ATOM 2946 C C . GLY A 1 376 ? 8.819 14.190 -2.602 1.00 80.19 376 GLY A C 1
ATOM 2947 O O . GLY A 1 376 ? 9.365 15.221 -2.201 1.00 80.19 376 GLY A O 1
ATOM 2948 N N . ALA A 1 377 ? 7.945 14.193 -3.606 1.00 74.12 377 ALA A N 1
ATOM 2949 C CA . ALA A 1 377 ? 7.575 15.382 -4.368 1.00 74.12 377 ALA A CA 1
ATOM 2950 C C . ALA A 1 377 ? 6.770 16.405 -3.540 1.00 74.12 377 ALA A C 1
ATOM 2952 O O . ALA A 1 377 ? 7.001 17.603 -3.696 1.00 74.12 377 ALA A O 1
ATOM 2953 N N . SER A 1 378 ? 5.918 15.968 -2.604 1.00 77.88 378 SER A N 1
ATOM 2954 C CA . SER A 1 378 ? 5.284 16.842 -1.589 1.00 77.88 378 SER A CA 1
ATOM 2955 C C . SER A 1 378 ? 6.245 17.374 -0.518 1.00 77.88 378 SER A C 1
ATOM 2957 O O . SER A 1 378 ? 5.859 18.172 0.333 1.00 77.88 378 SER A O 1
ATOM 2959 N N . GLY A 1 379 ? 7.504 16.929 -0.505 1.00 83.69 379 GLY A N 1
ATOM 2960 C CA . GLY A 1 379 ? 8.473 17.282 0.532 1.00 83.69 379 GLY A CA 1
ATOM 2961 C C . GLY A 1 379 ? 8.458 16.371 1.768 1.00 83.69 379 GLY A C 1
ATOM 2962 O O . GLY A 1 379 ? 9.370 16.493 2.600 1.00 83.69 379 GLY A O 1
ATOM 2963 N N . HIS A 1 380 ? 7.497 15.439 1.864 1.00 85.62 380 HIS A N 1
ATOM 2964 C CA . HIS A 1 380 ? 7.424 14.418 2.914 1.00 85.62 380 HIS A CA 1
ATOM 2965 C C . HIS A 1 380 ? 8.672 13.511 2.929 1.00 85.62 380 HIS A C 1
ATOM 2967 O O . HIS A 1 380 ? 9.318 13.307 1.898 1.00 85.62 380 HIS A O 1
ATOM 2973 N N . LYS A 1 381 ? 9.047 12.977 4.102 1.00 90.75 381 LYS A N 1
ATOM 2974 C CA . LYS A 1 381 ? 10.233 12.120 4.271 1.00 90.75 381 LYS A CA 1
ATOM 2975 C C . LYS A 1 381 ? 9.842 10.645 4.333 1.00 90.75 381 LYS A C 1
ATOM 2977 O O . LYS A 1 381 ? 9.239 10.204 5.304 1.00 90.75 381 LYS A O 1
ATOM 2982 N N . PHE A 1 382 ? 10.282 9.866 3.351 1.00 89.69 382 PHE A N 1
ATOM 2983 C CA . PHE A 1 382 ? 10.040 8.426 3.281 1.00 89.69 382 PHE A CA 1
ATOM 2984 C C . PHE A 1 382 ? 11.283 7.653 3.724 1.00 89.69 382 PHE A C 1
ATOM 2986 O O . PHE A 1 382 ? 12.375 7.874 3.200 1.00 89.69 382 PHE A O 1
ATOM 2993 N N . LEU A 1 383 ? 11.127 6.762 4.705 1.00 94.12 383 LEU A N 1
ATOM 2994 C CA . LEU A 1 383 ? 12.205 5.930 5.242 1.00 94.12 383 LEU A CA 1
ATOM 2995 C C . LEU A 1 383 ? 12.428 4.712 4.334 1.00 94.12 383 LEU A C 1
ATOM 2997 O O . LEU A 1 383 ? 11.612 3.793 4.319 1.00 94.12 383 LEU A O 1
ATOM 3001 N N . VAL A 1 384 ? 13.531 4.709 3.583 1.00 95.56 384 VAL A N 1
ATOM 3002 C CA . VAL A 1 384 ? 13.807 3.720 2.525 1.00 95.56 384 VAL A CA 1
ATOM 3003 C C . VAL A 1 384 ? 14.785 2.619 2.922 1.00 95.56 384 VAL A C 1
ATOM 3005 O O . VAL A 1 384 ? 14.845 1.589 2.261 1.00 95.56 384 VAL A O 1
ATOM 3008 N N . PHE A 1 385 ? 15.537 2.801 4.003 1.00 97.12 385 PHE A N 1
ATOM 3009 C CA . PHE A 1 385 ? 16.385 1.761 4.583 1.00 97.12 385 PHE A CA 1
ATOM 3010 C C . PHE A 1 385 ? 16.393 1.905 6.104 1.00 97.12 385 PHE A C 1
ATOM 3012 O O . PHE A 1 385 ? 16.519 3.015 6.624 1.00 97.12 385 PHE A O 1
ATOM 3019 N N . ASN A 1 386 ? 16.209 0.795 6.817 1.00 95.81 386 ASN A N 1
ATOM 3020 C CA . ASN A 1 386 ? 16.049 0.767 8.267 1.00 95.81 386 ASN A CA 1
ATOM 3021 C C . ASN A 1 386 ? 16.691 -0.515 8.842 1.00 95.81 386 ASN A C 1
ATOM 3023 O O . ASN A 1 386 ? 16.101 -1.591 8.686 1.00 95.81 386 ASN A O 1
ATOM 3027 N N . PRO A 1 387 ? 17.869 -0.446 9.493 1.00 94.81 387 PRO A N 1
ATOM 3028 C CA . PRO A 1 387 ? 18.408 -1.577 10.247 1.00 94.81 387 PRO A CA 1
ATOM 3029 C C . PRO A 1 387 ? 17.475 -1.941 11.411 1.00 94.81 387 PRO A C 1
ATOM 3031 O O . PRO A 1 387 ? 16.859 -1.077 12.040 1.00 94.81 387 PRO A O 1
ATOM 3034 N N . LYS A 1 388 ? 17.389 -3.229 11.738 1.00 93.19 388 LYS A N 1
ATOM 3035 C CA . LYS A 1 388 ? 16.697 -3.738 12.925 1.00 93.19 388 LYS A CA 1
ATOM 3036 C C . LYS A 1 388 ? 17.678 -4.533 13.762 1.00 93.19 388 LYS A C 1
ATOM 3038 O O . LYS A 1 388 ? 18.153 -5.576 13.331 1.00 93.19 388 LYS A O 1
ATOM 3043 N N . PHE A 1 389 ? 17.975 -4.022 14.950 1.00 91.44 389 PHE A N 1
ATOM 3044 C CA . PHE A 1 389 ? 18.940 -4.598 15.882 1.00 91.44 389 PHE A CA 1
ATOM 3045 C C . PHE A 1 389 ? 18.311 -5.684 16.768 1.00 91.44 389 PHE A C 1
ATOM 3047 O O . PHE A 1 389 ? 17.085 -5.751 16.918 1.00 91.44 389 PHE A O 1
ATOM 3054 N N . LYS A 1 390 ? 19.135 -6.565 17.340 1.00 90.88 390 LYS A N 1
ATOM 3055 C CA . LYS A 1 390 ? 18.681 -7.651 18.221 1.00 90.88 390 LYS A CA 1
ATOM 3056 C C . LYS A 1 390 ? 18.288 -7.095 19.593 1.00 90.88 390 LYS A C 1
ATOM 3058 O O . LYS A 1 390 ? 19.038 -6.345 20.205 1.00 90.88 390 LYS A O 1
ATOM 3063 N N . LYS A 1 391 ? 17.149 -7.538 20.144 1.00 86.50 391 LYS A N 1
ATOM 3064 C CA . LYS A 1 391 ? 16.689 -7.114 21.488 1.00 86.50 391 LYS A CA 1
ATOM 3065 C C . LYS A 1 391 ? 17.686 -7.437 22.613 1.00 86.50 391 LYS A C 1
ATOM 3067 O O . LYS A 1 391 ? 17.721 -6.713 23.598 1.00 86.50 391 LYS A O 1
ATOM 3072 N N . ALA A 1 392 ? 18.457 -8.517 22.471 1.00 87.88 392 ALA A N 1
ATOM 3073 C CA . ALA A 1 392 ? 19.446 -8.967 23.455 1.00 87.88 392 ALA A CA 1
ATOM 3074 C C . ALA A 1 392 ? 20.870 -8.422 23.211 1.00 87.88 392 ALA A C 1
ATOM 3076 O O . ALA A 1 392 ? 21.713 -8.526 24.093 1.00 87.88 392 ALA A O 1
ATOM 3077 N N . ALA A 1 393 ? 21.133 -7.848 22.033 1.00 87.56 393 ALA A N 1
ATOM 3078 C CA . ALA A 1 393 ? 22.430 -7.298 21.641 1.00 87.56 393 ALA A CA 1
ATOM 3079 C C . ALA A 1 393 ? 22.181 -6.049 20.769 1.00 87.56 393 ALA A C 1
ATOM 3081 O O . ALA A 1 393 ? 22.098 -6.172 19.545 1.00 87.56 393 ALA A O 1
ATOM 3082 N N . PRO A 1 394 ? 21.981 -4.861 21.379 1.00 83.88 394 PRO A N 1
ATOM 3083 C CA . PRO A 1 394 ? 21.513 -3.666 20.669 1.00 83.88 394 PRO A CA 1
ATOM 3084 C C . PRO A 1 394 ? 22.435 -3.161 19.553 1.00 83.88 394 PRO A C 1
ATOM 3086 O O . PRO A 1 394 ? 21.954 -2.494 18.643 1.00 83.88 394 PRO A O 1
ATOM 3089 N N . ASP A 1 395 ? 23.725 -3.498 19.598 1.00 86.88 395 ASP A N 1
ATOM 3090 C CA . ASP A 1 395 ? 24.708 -3.143 18.567 1.00 86.88 395 ASP A CA 1
ATOM 3091 C C . ASP A 1 395 ? 24.764 -4.163 17.409 1.00 86.88 395 ASP A C 1
ATOM 3093 O O . ASP A 1 395 ? 25.330 -3.884 16.352 1.00 86.88 395 ASP A O 1
ATOM 3097 N N . GLU A 1 396 ? 24.143 -5.341 17.560 1.00 90.44 396 GLU A N 1
ATOM 3098 C CA . GLU A 1 396 ? 24.081 -6.362 16.513 1.00 90.44 396 GLU A CA 1
ATOM 3099 C C . GLU A 1 396 ? 22.834 -6.208 15.635 1.00 90.44 396 GLU A C 1
ATOM 3101 O O . GLU A 1 396 ? 21.694 -6.250 16.108 1.00 90.44 396 GLU A O 1
ATOM 3106 N N . ILE A 1 397 ? 23.036 -6.123 14.320 1.00 90.50 397 ILE A N 1
ATOM 3107 C CA . ILE A 1 397 ? 21.943 -6.157 13.343 1.00 90.50 397 ILE A CA 1
ATOM 3108 C C . ILE A 1 397 ? 21.314 -7.563 13.327 1.00 90.50 397 ILE A C 1
ATOM 3110 O O . ILE A 1 397 ? 21.997 -8.580 13.226 1.00 90.50 397 ILE A O 1
ATOM 3114 N N . SER A 1 398 ? 19.986 -7.609 13.426 1.00 92.25 398 SER A N 1
ATOM 3115 C CA . SER A 1 398 ? 19.148 -8.801 13.258 1.00 92.25 398 SER A CA 1
ATOM 3116 C C . SER A 1 398 ? 18.736 -8.977 11.795 1.00 92.25 398 SER A C 1
ATOM 3118 O O . SER A 1 398 ? 18.902 -10.049 11.223 1.00 92.25 398 SER A O 1
ATOM 3120 N N . TYR A 1 399 ? 18.237 -7.904 11.173 1.00 92.69 399 TYR A N 1
ATOM 3121 C CA . TYR A 1 399 ? 17.959 -7.822 9.738 1.00 92.69 399 TYR A CA 1
ATOM 3122 C C . TYR A 1 399 ? 17.923 -6.358 9.280 1.00 92.69 399 TYR A C 1
ATOM 3124 O O . TYR A 1 399 ? 17.848 -5.439 10.096 1.00 92.69 399 TYR A O 1
ATOM 3132 N N . CYS A 1 400 ? 17.936 -6.132 7.971 1.00 94.19 400 CYS A N 1
ATOM 3133 C CA . CYS A 1 400 ? 17.686 -4.823 7.373 1.00 94.19 400 CYS A CA 1
ATOM 3134 C C . CYS A 1 400 ? 16.330 -4.838 6.668 1.00 94.19 400 CYS A C 1
ATOM 3136 O O . CYS A 1 400 ? 16.014 -5.813 5.994 1.00 94.19 400 CYS A O 1
ATOM 3138 N N . LYS A 1 401 ? 15.541 -3.766 6.805 1.00 95.88 401 LYS A N 1
ATOM 3139 C CA . LYS A 1 401 ? 14.334 -3.543 5.999 1.00 95.88 401 LYS A CA 1
ATOM 3140 C C . LYS A 1 401 ? 14.616 -2.455 4.969 1.00 95.88 401 LYS A C 1
ATOM 3142 O O . LYS A 1 401 ? 14.949 -1.327 5.342 1.00 95.88 401 LYS A O 1
ATOM 3147 N N . HIS A 1 402 ? 14.444 -2.778 3.696 1.00 97.19 402 HIS A N 1
ATOM 3148 C CA . HIS A 1 402 ? 14.623 -1.872 2.570 1.00 97.19 402 HIS A CA 1
ATOM 3149 C C . HIS A 1 402 ? 13.272 -1.624 1.900 1.00 97.19 402 HIS A C 1
ATOM 3151 O O . HIS A 1 402 ? 12.532 -2.567 1.624 1.00 97.19 402 HIS A O 1
ATOM 3157 N N . ALA A 1 403 ? 12.950 -0.369 1.591 1.00 96.62 403 ALA A N 1
ATOM 3158 C CA . ALA A 1 403 ? 11.898 -0.079 0.627 1.00 96.62 403 ALA A CA 1
ATOM 3159 C C . ALA A 1 403 ? 12.316 -0.638 -0.739 1.00 96.62 403 ALA A C 1
ATOM 3161 O O . ALA A 1 403 ? 13.475 -0.511 -1.155 1.00 96.62 403 ALA A O 1
ATOM 3162 N N . ALA A 1 404 ? 11.370 -1.278 -1.411 1.00 96.56 404 ALA A N 1
ATOM 3163 C CA . ALA A 1 404 ? 11.580 -1.934 -2.684 1.00 96.56 404 ALA A CA 1
ATOM 3164 C C . ALA A 1 404 ? 10.394 -1.692 -3.621 1.00 96.56 404 ALA A C 1
ATOM 3166 O O . ALA A 1 404 ? 9.337 -1.205 -3.217 1.00 96.56 404 ALA A O 1
ATOM 3167 N N . LEU A 1 405 ? 10.606 -1.998 -4.892 1.00 94.31 405 LEU A N 1
ATOM 3168 C CA . LEU A 1 405 ? 9.685 -1.714 -5.973 1.00 94.31 405 LEU A CA 1
ATOM 3169 C C . LEU A 1 405 ? 9.697 -2.867 -6.979 1.00 94.31 405 LEU A C 1
ATOM 3171 O O . LEU A 1 405 ? 10.752 -3.265 -7.485 1.00 94.31 405 LEU A O 1
ATOM 3175 N N . GLU A 1 406 ? 8.504 -3.363 -7.269 1.00 94.69 406 GLU A N 1
ATOM 3176 C CA . GLU A 1 406 ? 8.182 -4.165 -8.444 1.00 94.69 406 GLU A CA 1
ATOM 3177 C C . GLU A 1 406 ? 7.530 -3.246 -9.486 1.00 94.69 406 GLU A C 1
ATOM 3179 O O . GLU A 1 406 ? 6.868 -2.265 -9.135 1.00 94.69 406 GLU A O 1
ATOM 3184 N N . TRP A 1 407 ? 7.734 -3.529 -10.773 1.00 94.56 407 TRP A N 1
ATOM 3185 C CA . TRP A 1 407 ? 7.084 -2.777 -11.845 1.00 94.56 407 TRP A CA 1
ATOM 3186 C C . TRP A 1 407 ? 6.783 -3.644 -13.063 1.00 94.56 407 TRP A C 1
ATOM 3188 O O . TRP A 1 407 ? 7.446 -4.652 -13.316 1.00 94.56 407 TRP A O 1
ATOM 3198 N N . GLN A 1 408 ? 5.792 -3.218 -13.843 1.00 94.69 408 GLN A N 1
ATOM 3199 C CA . GLN A 1 408 ? 5.400 -3.879 -15.082 1.00 94.69 408 GLN A CA 1
ATOM 3200 C C . GLN A 1 408 ? 5.008 -2.850 -16.142 1.00 94.69 408 GLN A C 1
ATOM 3202 O O . GLN A 1 408 ? 4.101 -2.047 -15.936 1.00 94.69 408 GLN A O 1
ATOM 3207 N N . PHE A 1 409 ? 5.654 -2.907 -17.308 1.00 94.88 409 PHE A N 1
ATOM 3208 C CA . PHE A 1 409 ? 5.208 -2.148 -18.475 1.00 94.88 409 PHE A CA 1
ATOM 3209 C C . PHE A 1 409 ? 4.014 -2.833 -19.140 1.00 94.88 409 PHE A C 1
ATOM 3211 O O . PHE A 1 409 ? 4.038 -4.038 -19.399 1.00 94.88 409 PHE A O 1
ATOM 3218 N N . LEU A 1 410 ? 2.986 -2.042 -19.434 1.00 92.06 410 LEU A N 1
ATOM 3219 C CA . LEU A 1 410 ? 1.730 -2.459 -20.047 1.00 92.06 410 LEU A CA 1
ATOM 3220 C C . LEU A 1 410 ? 1.434 -1.548 -21.242 1.00 92.06 410 LEU A C 1
ATOM 3222 O O . LEU A 1 410 ? 1.689 -0.347 -21.177 1.00 92.06 410 LEU A O 1
ATOM 3226 N N . ASN A 1 411 ? 0.860 -2.097 -22.311 1.00 89.75 411 ASN A N 1
ATOM 3227 C CA . ASN A 1 411 ? 0.223 -1.301 -23.357 1.00 89.75 411 ASN A CA 1
ATOM 3228 C C . ASN A 1 411 ? -1.286 -1.566 -23.302 1.00 89.75 411 ASN A C 1
ATOM 3230 O O . ASN A 1 411 ? -1.708 -2.719 -23.371 1.00 89.75 411 ASN A O 1
ATOM 3234 N N . ILE A 1 412 ? -2.077 -0.511 -23.117 1.00 88.81 412 ILE A N 1
ATOM 3235 C CA . ILE A 1 412 ? -3.532 -0.567 -22.939 1.00 88.81 412 ILE A CA 1
ATOM 3236 C C . ILE A 1 412 ? -4.125 0.532 -23.821 1.00 88.81 412 ILE A C 1
ATOM 3238 O O . ILE A 1 412 ? -3.734 1.690 -23.707 1.00 88.81 412 ILE A O 1
ATOM 3242 N N . GLY A 1 413 ? -5.033 0.179 -24.737 1.00 85.88 413 GLY A N 1
ATOM 3243 C CA . GLY A 1 413 ? -5.630 1.155 -25.662 1.00 85.88 413 GLY A CA 1
ATOM 3244 C C . GLY A 1 413 ? -4.601 1.894 -26.529 1.00 85.88 413 GLY A C 1
ATOM 3245 O O . GLY A 1 413 ? -4.767 3.079 -26.792 1.00 85.88 413 GLY A O 1
ATOM 3246 N N . HIS A 1 414 ? -3.517 1.215 -26.927 1.00 83.88 414 HIS A N 1
ATOM 3247 C CA . HIS A 1 414 ? -2.329 1.763 -27.604 1.00 83.88 414 HIS A CA 1
ATOM 3248 C C . HIS A 1 414 ? -1.435 2.691 -26.759 1.00 83.88 414 HIS A C 1
ATOM 3250 O O . HIS A 1 414 ? -0.293 2.938 -27.152 1.00 83.88 414 HIS A O 1
ATOM 3256 N N . GLN A 1 415 ? -1.868 3.126 -25.573 1.00 90.25 415 GLN A N 1
ATOM 3257 C CA . GLN A 1 415 ? -1.057 3.916 -24.647 1.00 90.25 415 GLN A CA 1
ATOM 3258 C C . GLN A 1 415 ? -0.168 3.020 -23.767 1.00 90.25 415 GLN A C 1
ATOM 3260 O O . GLN A 1 415 ? -0.579 1.949 -23.317 1.00 90.25 415 GLN A O 1
ATOM 3265 N N . TRP A 1 416 ? 1.070 3.456 -23.521 1.00 92.94 416 TRP A N 1
ATOM 3266 C CA . TRP A 1 416 ? 2.003 2.774 -22.623 1.00 92.94 416 TRP A CA 1
ATOM 3267 C C . TRP A 1 416 ? 1.861 3.261 -21.182 1.00 92.94 416 TRP A C 1
ATOM 3269 O O . TRP A 1 416 ? 1.755 4.461 -20.921 1.00 92.94 416 TRP A O 1
ATOM 3279 N N . TYR A 1 417 ? 1.924 2.311 -20.253 1.00 94.81 417 TYR A N 1
ATOM 3280 C CA . TYR A 1 417 ? 1.906 2.546 -18.817 1.00 94.81 417 TYR A CA 1
ATOM 3281 C C . TYR A 1 417 ? 3.014 1.759 -18.117 1.00 94.81 417 TYR A C 1
ATOM 3283 O O . TYR A 1 417 ? 3.413 0.687 -18.577 1.00 94.81 417 TYR A O 1
ATOM 3291 N N . CYS A 1 418 ? 3.467 2.258 -16.970 1.00 95.06 418 CYS A N 1
ATOM 3292 C CA . CYS A 1 418 ? 4.227 1.490 -15.991 1.00 95.06 418 CYS A CA 1
ATOM 3293 C C . CYS A 1 418 ? 3.369 1.323 -14.734 1.00 95.06 418 CYS A C 1
ATOM 3295 O O . CYS A 1 418 ? 3.031 2.307 -14.080 1.00 95.06 418 CYS A O 1
ATOM 3297 N N . ALA A 1 419 ? 2.997 0.087 -14.408 1.00 94.56 419 ALA A N 1
ATOM 3298 C CA . ALA A 1 419 ? 2.410 -0.244 -13.118 1.00 94.56 419 ALA A CA 1
ATOM 3299 C C . ALA A 1 419 ? 3.524 -0.272 -12.066 1.00 94.56 419 ALA A C 1
ATOM 3301 O O . ALA A 1 419 ? 4.493 -1.011 -12.251 1.00 94.56 419 ALA A O 1
ATOM 3302 N N . LEU A 1 420 ? 3.393 0.489 -10.976 1.00 91.62 420 LEU A N 1
ATOM 3303 C CA . LEU A 1 420 ? 4.310 0.416 -9.830 1.00 91.62 420 LEU A CA 1
ATOM 3304 C C . LEU A 1 420 ? 3.671 -0.309 -8.646 1.00 91.62 420 LEU A C 1
ATOM 3306 O O . LEU A 1 420 ? 2.532 -0.032 -8.275 1.00 91.62 420 LEU A O 1
ATOM 3310 N N . ILE A 1 421 ? 4.426 -1.219 -8.033 1.00 92.94 421 ILE A N 1
ATOM 3311 C CA . ILE A 1 421 ? 3.991 -2.037 -6.899 1.00 92.94 421 ILE A CA 1
ATOM 3312 C C . ILE A 1 421 ? 5.032 -1.878 -5.774 1.00 92.94 421 ILE A C 1
ATOM 3314 O O . ILE A 1 421 ? 6.100 -2.499 -5.818 1.00 92.94 421 ILE A O 1
ATOM 3318 N N . PRO A 1 422 ? 4.777 -1.003 -4.780 1.00 91.25 422 PRO A N 1
ATOM 3319 C CA . PRO A 1 422 ? 5.644 -0.850 -3.615 1.00 91.25 422 PRO A CA 1
ATOM 3320 C C . PRO A 1 422 ? 5.707 -2.139 -2.786 1.00 91.25 422 PRO A C 1
ATOM 3322 O O . PRO A 1 422 ? 4.693 -2.779 -2.523 1.00 91.25 422 PRO A O 1
ATOM 3325 N N . THR A 1 423 ? 6.905 -2.509 -2.345 1.00 94.81 423 THR A N 1
ATOM 3326 C CA . THR A 1 423 ? 7.170 -3.744 -1.593 1.00 94.81 423 THR A CA 1
ATOM 3327 C C . THR A 1 423 ? 8.364 -3.539 -0.647 1.00 94.81 423 THR A C 1
ATOM 3329 O O . THR A 1 423 ? 8.875 -2.424 -0.498 1.00 94.81 423 THR A O 1
ATOM 3332 N N . PHE A 1 424 ? 8.826 -4.590 0.032 1.00 94.44 424 PHE A N 1
ATOM 3333 C CA . PHE A 1 424 ? 9.994 -4.526 0.918 1.00 94.44 424 PHE A CA 1
ATOM 3334 C C . PHE A 1 424 ? 10.980 -5.665 0.656 1.00 94.44 424 PHE A C 1
ATOM 3336 O O . PHE A 1 424 ? 10.578 -6.827 0.547 1.00 94.44 424 PHE A O 1
ATOM 3343 N N . HIS A 1 425 ? 12.272 -5.332 0.610 1.00 93.25 425 HIS A N 1
ATOM 3344 C CA . HIS A 1 425 ? 13.365 -6.301 0.705 1.00 93.25 425 HIS A CA 1
ATOM 3345 C C . HIS A 1 425 ? 13.814 -6.438 2.165 1.00 93.25 425 HIS A C 1
ATOM 3347 O O . HIS A 1 425 ? 13.928 -5.400 2.858 1.00 93.25 425 HIS A O 1
#

Secondary structure (DSSP, 8-state):
------GGGHHHHHHHTTS----------------------------------------------------PPPPPP------PPPPHHHHHHHHHHHHHHHHHHHTT-EEEE---TT--S--EEEEEE-TTT--EEEEEEEEEEEE-SSPPTT--SSEEEEE--HHHHHHHTT-SS-EEEEEEETTTTEEEEEEHHHHTTSHHHHHHTEEEEETTTSB-SGGGHHHHHHHH-TT-----------------SEEE----SEEEEEE-S--SHHHHHHHHHHTT-S-----EEEETTEEEESS-GGGSGGGGS--SPEEEEEHHHHHHSTTHHHHHHHHHHHHHHHHGGGTEEEETTTTEEEEPPPTT---EEEE-TTS-EEEEEEEEEETTEEEEEEEEEEEEEEEEEEEETTEEEEEEEEEE-

Sequence (425 aa):
MNQRLPLAREVEAAATSYGADVARLVPVVAGPHGPDHLFRLMSDPRRTVSGHGEGSCVDGGSSCCGKPVACEMPPLSSDGSRMKKIGKSSHIGDSGIALIHQMVNRMGFVWHERTGTLDAGIDGEIELRDPSTGEVANRLILVQSKGSDRPFPGENERSFHYLCRQADVDYWMSADNPVLLVCSHPQTGEAWWVHVQSWFADPARRASGRVDFEKRTQHFDEDVADQLLTLADPHGRAHVPVAEHHEEVLTTNLLPVSIPTLIYSARTTYTNPKDVITRQRDSADPDVRRDFILRGGRIYSWLPPEETALRHVVNGPTDAVDAGEWAADPARQRWLVQLLNYAVHRDVAVDCAWHSERKIVYFRPTSDFKPRSIRGASGHKFLVFNPKFKKAAPDEISYCKHAALEWQFLNIGHQWYCALIPTFH

InterPro domains:
  IPR025375 Domain of unknown function DUF4365 [PF14280] (95-231)

Foldseek 3Di:
DDDDDAVLQQVVLVVVVPDDDDDDDDDDDDDDDDDDDDDDDDDDDDDDDDDDDDDDDDDDDDDDDDDDDDDDDDDDDPPPPPDDDDDPQNVQQVLQLVLLQVQLVLLVWHKAADDDPPDPAFGTWIFDADPPPRHTLSQIETEGEAGDCDDADPDDPFKHKDAADLVNLVVCLPDPHWYKYKYDHSVVSWIFIDGSNVQCVPVVCSVRSMDMTTRVPGTRHNVCSVVSVCRSPVPPDSPPPPPPPDPDPDRALWAFDDDQFKKKKAAFPDPDVVVLQVQLVVVVFPQRADLWDDDDRMIIAPDHCCVGSNVRGGDDDMDIDTVLVLCPDPVSVVVSQSSVVSVVCVVCVVAWDADPPVRKIWGDADPVNPFDWDAGPVRDIDTAKDFDADPVGRVHTPDIKGWIWDWDWDQDPNTITIRIDIDID

Radius of gyration: 38.47 Å; chains: 1; bounding box: 85×70×108 Å